Protein AF-A0A210PHG7-F1 (afdb_monomer_lite)

Foldseek 3Di:
DDDDDDDDDDDDDADFACPVVQAPDPWDWDGDRNYIATDEDPQFDDRRRPHGDPCPVVQAPPPWDWDDDDNDIATHEDPQFDDRRSPHGFACPVVQAPDPWDWDTDPNYIATHEDPQFDDRNRPAGFPCVVVQAPDPWDWDDDPNDIATHEDPQFDDRRRPHGFQCPVVQAPDPWDWDDDVVHIATHEDPQFDDRRSPAGDPCVVVQAPDPWDWDDDDNDIATHEDPQFDDRRRPGGDQCPVVLAPPPWDWDDDVVHIATREDPQFDDRNRPAGFPCVVVQADDPWDWDGDPNRIATREDLQADDRRRPHGFFQADEEEEEEAEQADPDPVQSVLLLVLVLLLLLQDDQLVNRYFYWYWYDFPDIDGLGARPRDSDSVVVNVSSVPDHGDHHAGDVLNVLVVLVVSCVPPNDPPTQAEYEYEDAADHPCLVSLLVSLVVCVVVRYFYAYEHTYDHHPQVSSCSNGNHLLSYYYSPNFLNNLVSRVVSGDPVRLSLWPWFEFEEEEEEEQAPVCVVPRVVLLVLVLVLLVVLCVNPVRYFYWYWYDHPDIDTLDASPDDRPSVVVNVSSPPPRHYDHGHDDLLVSLVCCVPPRCVSPDPRHQYEYEYEDADAHPCLVSLLVSCVVCVVVNYAYAYEHEEDPPRVVSVCSNHPGSSSYQYDYPDRDPNSVVSSVSVSSNSIGTRRPPCVSPVPD

Structure (mmCIF, N/CA/C/O backbone):
data_AF-A0A210PHG7-F1
#
_entry.id   AF-A0A210PHG7-F1
#
loop_
_atom_site.group_PDB
_atom_site.id
_atom_site.type_symbol
_atom_site.label_atom_id
_atom_site.label_alt_id
_atom_site.label_comp_id
_atom_site.label_asym_id
_atom_site.label_entity_id
_atom_site.label_seq_id
_atom_site.pdbx_PDB_ins_code
_atom_site.Cartn_x
_atom_site.Cartn_y
_atom_site.Cartn_z
_atom_site.occupancy
_atom_site.B_iso_or_equiv
_atom_site.auth_seq_id
_atom_site.auth_comp_id
_atom_site.auth_asym_id
_atom_site.auth_atom_id
_atom_site.pdbx_PDB_model_num
ATOM 1 N N . MET A 1 1 ? -107.649 -64.721 145.362 1.00 36.81 1 MET A N 1
ATOM 2 C CA . MET A 1 1 ? -108.504 -65.895 145.629 1.00 36.81 1 MET A CA 1
ATOM 3 C C . MET A 1 1 ? -107.575 -67.025 146.043 1.00 36.81 1 MET A C 1
ATOM 5 O O . MET A 1 1 ? -106.746 -67.415 145.242 1.00 36.81 1 MET A O 1
ATOM 9 N N . SER A 1 2 ? -107.388 -67.228 147.345 1.00 32.62 2 SER A N 1
ATOM 10 C CA . SER A 1 2 ? -108.113 -68.220 148.165 1.00 32.62 2 SER A CA 1
ATOM 11 C C . SER A 1 2 ? -107.260 -69.494 148.318 1.00 32.62 2 SER A C 1
ATOM 13 O O . SER A 1 2 ? -107.229 -70.305 147.406 1.00 32.62 2 SER A O 1
ATOM 15 N N . THR A 1 3 ? -106.483 -69.553 149.414 1.00 37.09 3 THR A N 1
ATOM 16 C CA . THR A 1 3 ? -106.358 -70.646 150.425 1.00 37.09 3 THR A CA 1
ATOM 17 C C . THR A 1 3 ? -106.772 -72.103 150.076 1.00 37.09 3 THR A C 1
ATOM 19 O O . THR A 1 3 ? -107.679 -72.264 149.267 1.00 37.09 3 THR A O 1
ATOM 22 N N . PRO A 1 4 ? -106.353 -73.168 150.828 1.00 59.41 4 PRO A N 1
ATOM 23 C CA . PRO A 1 4 ? -105.277 -73.294 151.852 1.00 59.41 4 PRO A CA 1
ATOM 24 C C . PRO A 1 4 ? -104.565 -74.690 152.046 1.00 59.41 4 PRO A C 1
ATOM 26 O O . PRO A 1 4 ? -105.073 -75.728 151.643 1.00 59.41 4 PRO A O 1
ATOM 29 N N . CYS A 1 5 ? -103.490 -74.657 152.874 1.00 31.14 5 CYS A N 1
ATOM 30 C CA . CYS A 1 5 ? -103.079 -75.582 153.984 1.00 31.14 5 CYS A CA 1
ATOM 31 C C . CYS A 1 5 ? -102.469 -76.991 153.719 1.00 31.14 5 CYS A C 1
ATOM 33 O O . CYS A 1 5 ? -102.689 -77.528 152.642 1.00 31.14 5 CYS A O 1
ATOM 35 N N . PRO A 1 6 ? -101.828 -77.688 154.713 1.00 48.28 6 PRO A N 1
ATOM 36 C CA . PRO A 1 6 ? -101.248 -77.307 156.035 1.00 48.28 6 PRO A CA 1
ATOM 37 C C . PRO A 1 6 ? -99.916 -78.037 156.470 1.00 48.28 6 PRO A C 1
ATOM 39 O O . PRO A 1 6 ? -99.506 -79.032 155.896 1.00 48.28 6 PRO A O 1
ATOM 42 N N . ALA A 1 7 ? -99.297 -77.538 157.557 1.00 43.75 7 ALA A N 1
ATOM 43 C CA . ALA A 1 7 ? -98.624 -78.206 158.706 1.00 43.75 7 ALA A CA 1
ATOM 44 C C . ALA A 1 7 ? -97.604 -79.398 158.614 1.00 43.75 7 ALA A C 1
ATOM 46 O O . ALA A 1 7 ? -97.952 -80.519 158.276 1.00 43.75 7 ALA A O 1
ATOM 47 N N . HIS A 1 8 ? -96.435 -79.152 159.249 1.00 47.22 8 HIS A N 1
ATOM 48 C CA . HIS A 1 8 ? -95.617 -80.006 160.155 1.00 47.22 8 HIS A CA 1
ATOM 49 C C . HIS A 1 8 ? -94.607 -81.098 159.663 1.00 47.22 8 HIS A C 1
ATOM 51 O O . HIS A 1 8 ? -94.950 -82.057 158.990 1.00 47.22 8 HIS A O 1
ATOM 57 N N . TYR A 1 9 ? -93.385 -80.988 160.240 1.00 35.16 9 TYR A N 1
ATOM 58 C CA . TYR A 1 9 ? -92.199 -81.886 160.357 1.00 35.16 9 TYR A CA 1
ATOM 59 C C . TYR A 1 9 ? -91.057 -81.852 159.303 1.00 35.16 9 TYR A C 1
ATOM 61 O O . TYR A 1 9 ? -91.232 -81.506 158.146 1.00 35.16 9 TYR A O 1
ATOM 69 N N . ARG A 1 10 ? -89.831 -82.087 159.813 1.00 53.38 10 ARG A N 1
ATOM 70 C CA . ARG A 1 10 ? -88.490 -81.685 159.322 1.00 53.38 10 ARG A CA 1
ATOM 71 C C . ARG A 1 10 ? -87.862 -82.600 158.239 1.00 53.38 10 ARG A C 1
ATOM 73 O O . ARG A 1 10 ? -88.177 -83.779 158.168 1.00 53.38 10 ARG A O 1
ATOM 80 N N . THR A 1 11 ? -86.828 -82.037 157.584 1.00 46.75 11 THR A N 1
ATOM 81 C CA . THR A 1 11 ? -85.692 -82.589 156.783 1.00 46.75 11 THR A CA 1
ATOM 82 C C . THR A 1 11 ? -85.837 -82.839 155.266 1.00 46.75 11 THR A C 1
ATOM 84 O O . THR A 1 11 ? -86.553 -83.737 154.852 1.00 46.75 11 THR A O 1
ATOM 87 N N . GLY A 1 12 ? -85.008 -82.116 154.479 1.00 51.28 12 GLY A N 1
ATOM 88 C CA . GLY A 1 12 ? -84.246 -82.645 153.328 1.00 51.28 12 GLY A CA 1
ATOM 89 C C . GLY A 1 12 ? -84.649 -82.226 151.901 1.00 51.28 12 GLY A C 1
ATOM 90 O O . GLY A 1 12 ? -85.557 -82.830 151.351 1.00 51.28 12 GLY A O 1
ATOM 91 N N . CYS A 1 13 ? -83.913 -81.280 151.287 1.00 43.78 13 CYS A N 1
ATOM 92 C CA . CYS A 1 13 ? -83.503 -81.271 149.863 1.00 43.78 13 CYS A CA 1
ATOM 93 C C . CYS A 1 13 ? -82.552 -80.084 149.588 1.00 43.78 13 CYS A C 1
ATOM 95 O O . CYS A 1 13 ? -82.964 -78.930 149.679 1.00 43.78 13 CYS A O 1
ATOM 97 N N . ASP A 1 14 ? -81.295 -80.383 149.252 1.00 50.53 14 ASP A N 1
ATOM 98 C CA . ASP A 1 14 ? -80.245 -79.441 148.835 1.00 50.53 14 ASP A CA 1
ATOM 99 C C . ASP A 1 14 ? -79.911 -79.751 147.360 1.00 50.53 14 ASP A C 1
ATOM 101 O O . ASP A 1 14 ? -79.663 -80.911 147.018 1.00 50.53 14 ASP A O 1
ATOM 105 N N . ALA A 1 15 ? -79.986 -78.767 146.457 1.00 56.44 15 ALA A N 1
ATOM 106 C CA . ALA A 1 15 ? -79.851 -78.971 145.008 1.00 56.44 15 ALA A CA 1
ATOM 107 C C . ALA A 1 15 ? -78.430 -78.623 144.519 1.00 56.44 15 ALA A C 1
ATOM 109 O O . ALA A 1 15 ? -78.013 -77.469 144.580 1.00 56.44 15 ALA A O 1
ATOM 110 N N . ASN A 1 16 ? -77.680 -79.602 143.995 1.00 66.00 16 ASN A N 1
ATOM 111 C CA . ASN A 1 16 ? -76.309 -79.405 143.496 1.00 66.00 16 ASN A CA 1
ATOM 112 C C . ASN A 1 16 ? -76.278 -78.900 142.033 1.00 66.00 16 ASN A C 1
ATOM 114 O O . ASN A 1 16 ? -76.559 -79.655 141.102 1.00 66.00 16 ASN A O 1
ATOM 118 N N . ALA A 1 17 ? -75.870 -77.644 141.820 1.00 64.44 17 ALA A N 1
ATOM 119 C CA . ALA A 1 17 ? -75.879 -76.965 140.517 1.00 64.44 17 ALA A CA 1
ATOM 120 C C . ALA A 1 17 ? -74.782 -77.391 139.505 1.00 64.44 17 ALA A C 1
ATOM 122 O O . ALA A 1 17 ? -74.883 -77.035 138.332 1.00 64.44 17 ALA A O 1
ATOM 123 N N . CYS A 1 18 ? -73.764 -78.180 139.887 1.00 72.50 18 CYS A N 1
ATOM 124 C CA . CYS A 1 18 ? -72.743 -78.689 138.943 1.00 72.50 18 CYS A CA 1
ATOM 125 C C . CYS A 1 18 ? -73.163 -79.972 138.188 1.00 72.50 18 CYS A C 1
ATOM 127 O O . CYS A 1 18 ? -72.431 -80.428 137.309 1.00 72.50 18 CYS A O 1
ATOM 129 N N . LEU A 1 19 ? -74.341 -80.543 138.476 1.00 72.62 19 LEU A N 1
ATOM 130 C CA . LEU A 1 19 ? -74.861 -81.745 137.797 1.00 72.62 19 LEU A CA 1
ATOM 131 C C . LEU A 1 19 ? -75.101 -81.546 136.285 1.00 72.62 19 LEU A C 1
ATOM 133 O O . LEU A 1 19 ? -75.095 -82.519 135.538 1.00 72.62 19 LEU A O 1
ATOM 137 N N . GLY A 1 20 ? -75.262 -80.300 135.819 1.00 70.94 20 GLY A N 1
ATOM 138 C CA . GLY A 1 20 ? -75.464 -79.964 134.402 1.00 70.94 20 GLY A CA 1
ATOM 139 C C . GLY A 1 20 ? -74.192 -79.824 133.548 1.00 70.94 20 GLY A C 1
ATOM 140 O O . GLY A 1 20 ? -74.302 -79.370 132.414 1.00 70.94 20 GLY A O 1
ATOM 141 N N . ILE A 1 21 ? -73.000 -80.148 134.077 1.00 73.75 21 ILE A N 1
ATOM 142 C CA . ILE A 1 21 ? -71.676 -79.981 133.424 1.00 73.75 21 ILE A CA 1
ATOM 143 C C . ILE A 1 21 ? -71.556 -78.644 132.645 1.00 73.75 21 ILE A C 1
ATOM 145 O O . ILE A 1 21 ? -71.392 -78.625 131.417 1.00 73.75 21 ILE A O 1
ATOM 149 N N . PRO A 1 22 ? -71.673 -77.496 133.331 1.00 75.75 22 PRO A N 1
ATOM 150 C CA . PRO A 1 22 ? -71.722 -76.200 132.659 1.00 75.75 22 PRO A CA 1
ATOM 151 C C . PRO A 1 22 ? -70.353 -75.690 132.172 1.00 75.75 22 PRO A C 1
ATOM 153 O O . PRO A 1 22 ? -70.298 -74.888 131.241 1.00 75.75 22 PRO A O 1
ATOM 156 N N . CYS A 1 23 ? -69.248 -76.169 132.751 1.00 82.88 23 CYS A N 1
ATOM 157 C CA . CYS A 1 23 ? -67.893 -75.774 132.364 1.00 82.88 23 CYS A CA 1
ATOM 158 C C . CYS A 1 23 ? -67.421 -76.575 131.145 1.00 82.88 23 CYS A C 1
ATOM 160 O O . CYS A 1 23 ? -67.362 -77.805 131.184 1.00 82.88 23 CYS A O 1
ATOM 162 N N . LYS A 1 24 ? -67.104 -75.883 130.049 1.00 80.88 24 LYS A N 1
ATOM 163 C CA . LYS A 1 24 ? -66.610 -76.472 128.797 1.00 80.88 24 LYS A CA 1
ATOM 164 C C . LYS A 1 24 ? -65.079 -76.538 128.785 1.00 80.88 24 LYS A C 1
ATOM 166 O O . LYS A 1 24 ? -64.416 -76.044 129.692 1.00 80.88 24 LYS A O 1
ATOM 171 N N . ASN A 1 25 ? -64.523 -77.193 127.764 1.00 79.19 25 ASN A N 1
ATOM 172 C CA . ASN A 1 25 ? -63.085 -77.208 127.451 1.00 79.19 25 ASN A CA 1
ATOM 173 C C . ASN A 1 25 ? -62.169 -77.596 128.629 1.00 79.19 25 ASN A C 1
ATOM 175 O O . ASN A 1 25 ? -61.119 -76.999 128.856 1.00 79.19 25 ASN A O 1
ATOM 179 N N . GLY A 1 26 ? -62.587 -78.611 129.394 1.00 76.38 26 GLY A N 1
ATOM 180 C CA . GLY A 1 26 ? -61.812 -79.143 130.519 1.00 76.38 26 GLY A CA 1
ATOM 181 C C . GLY A 1 26 ? -61.786 -78.247 131.761 1.00 76.38 26 GLY A C 1
ATOM 182 O O . GLY A 1 26 ? -60.974 -78.491 132.648 1.00 76.38 26 GLY A O 1
ATOM 183 N N . GLY A 1 27 ? -62.645 -77.222 131.835 1.00 81.38 27 GLY A N 1
ATOM 184 C CA . GLY A 1 27 ? -62.773 -76.370 133.015 1.00 81.38 27 GLY A CA 1
ATOM 185 C C . GLY A 1 27 ? -63.400 -77.096 134.210 1.00 81.38 27 GLY A C 1
ATOM 186 O O . GLY A 1 27 ? -64.334 -77.887 134.062 1.00 81.38 27 GLY A O 1
ATOM 187 N N . THR A 1 28 ? -62.909 -76.808 135.413 1.00 79.88 28 THR A N 1
ATOM 188 C CA . THR A 1 28 ? -63.357 -77.473 136.647 1.00 79.88 28 THR A CA 1
ATOM 189 C C . THR A 1 28 ? -64.554 -76.733 137.250 1.00 79.88 28 THR A C 1
ATOM 191 O O . THR A 1 28 ? -64.459 -75.536 137.524 1.00 79.88 28 THR A O 1
ATOM 194 N N . CYS A 1 29 ? -65.672 -77.438 137.476 1.00 82.44 29 CYS A N 1
ATOM 195 C CA . CYS A 1 29 ? -66.895 -76.875 138.071 1.00 82.44 29 CYS A CA 1
ATOM 196 C C . CYS A 1 29 ? -66.858 -76.931 139.597 1.00 82.44 29 CYS A C 1
ATOM 198 O O . CYS A 1 29 ? -66.562 -77.982 140.170 1.00 82.44 29 CYS A O 1
ATOM 200 N N . LYS A 1 30 ? -67.232 -75.833 140.258 1.00 82.31 30 LYS A N 1
ATOM 201 C CA . LYS A 1 30 ? -67.449 -75.791 141.707 1.00 82.31 30 LYS A CA 1
ATOM 202 C C . LYS A 1 30 ? -68.811 -75.178 142.030 1.00 82.31 30 LYS A C 1
ATOM 204 O O . LYS A 1 30 ? -69.136 -74.094 141.552 1.00 82.31 30 LYS A O 1
ATOM 209 N N . THR A 1 31 ? -69.601 -75.865 142.852 1.00 75.44 31 THR A N 1
ATOM 210 C CA . THR A 1 31 ? -70.925 -75.393 143.282 1.00 75.44 31 THR A CA 1
ATOM 211 C C . THR A 1 31 ? -70.774 -74.296 144.340 1.00 75.44 31 THR A C 1
ATOM 213 O O . THR A 1 31 ? -69.996 -74.449 145.284 1.00 75.44 31 THR A O 1
ATOM 216 N N . VAL A 1 32 ? -71.506 -73.189 144.195 1.00 76.06 32 VAL A N 1
ATOM 217 C CA . VAL A 1 32 ? -71.519 -72.058 145.136 1.00 76.06 32 VAL A CA 1
ATOM 218 C C . VAL A 1 32 ? -72.975 -71.654 145.385 1.00 76.06 32 VAL A C 1
ATOM 220 O O . VAL A 1 32 ? -73.618 -71.062 144.525 1.00 76.06 32 VAL A O 1
ATOM 223 N N . GLY A 1 33 ? -73.524 -71.990 146.557 1.00 68.69 33 GLY A N 1
ATOM 224 C CA . GLY A 1 33 ? -74.949 -71.777 146.845 1.00 68.69 33 GLY A CA 1
ATOM 225 C C . GLY A 1 33 ? -75.841 -72.571 145.881 1.00 68.69 33 GLY A C 1
ATOM 226 O O . GLY A 1 33 ? -75.642 -73.770 145.713 1.00 68.69 33 GLY A O 1
ATOM 227 N N . THR A 1 34 ? -76.791 -71.908 145.215 1.00 65.00 34 THR A N 1
ATOM 228 C CA . THR A 1 34 ? -77.632 -72.512 144.160 1.00 65.00 34 THR A CA 1
ATOM 229 C C . THR A 1 34 ? -77.048 -72.356 142.743 1.00 65.00 34 THR A C 1
ATOM 231 O O . THR A 1 34 ? -77.746 -72.644 141.772 1.00 65.00 34 THR A O 1
ATOM 234 N N . THR A 1 35 ? -75.805 -71.873 142.589 1.00 70.00 35 THR A N 1
ATOM 235 C CA . THR A 1 35 ? -75.144 -71.608 141.291 1.00 70.00 35 THR A CA 1
ATOM 236 C C . THR A 1 35 ? -73.786 -72.324 141.172 1.00 70.00 35 THR A C 1
ATOM 238 O O . THR A 1 35 ? -73.402 -73.109 142.043 1.00 70.00 35 THR A O 1
ATOM 241 N N . TYR A 1 36 ? -73.063 -72.117 140.064 1.00 79.62 36 TYR A N 1
ATOM 242 C CA . TYR A 1 36 ? -71.756 -72.727 139.791 1.00 79.62 36 TYR A CA 1
ATOM 243 C C . TYR A 1 36 ? -70.719 -71.681 139.361 1.00 79.62 36 TYR A C 1
ATOM 245 O O . TYR A 1 36 ? -71.072 -70.633 138.825 1.00 79.62 36 TYR A O 1
ATOM 253 N N . THR A 1 37 ? -69.435 -71.985 139.550 1.00 80.31 37 THR A N 1
ATOM 254 C CA . THR A 1 37 ? -68.309 -71.255 138.946 1.00 80.31 37 THR A CA 1
ATOM 255 C C . THR A 1 37 ? -67.371 -72.214 138.214 1.00 80.31 37 THR A C 1
ATOM 257 O O . THR A 1 37 ? -67.163 -73.348 138.655 1.00 80.31 37 THR A O 1
ATOM 260 N N . CYS A 1 38 ? -66.817 -71.761 137.083 1.00 83.44 38 CYS A N 1
ATOM 261 C CA . CYS A 1 38 ? -65.885 -72.528 136.257 1.00 83.44 38 CYS A CA 1
ATOM 262 C C . CYS A 1 38 ? -64.471 -71.957 136.341 1.00 83.44 38 CYS A C 1
ATOM 264 O O . CYS A 1 38 ? -64.261 -70.768 136.111 1.00 83.44 38 CYS A O 1
ATOM 266 N N . ALA A 1 39 ? -63.495 -72.817 136.628 1.00 82.88 39 ALA A N 1
ATOM 267 C CA . ALA A 1 39 ? -62.080 -72.482 136.505 1.00 82.88 39 ALA A CA 1
ATOM 268 C C . ALA A 1 39 ? -61.538 -73.002 135.165 1.00 82.88 39 ALA A C 1
ATOM 270 O O . ALA A 1 39 ? -61.516 -74.214 134.943 1.00 82.88 39 ALA A O 1
ATOM 271 N N . CYS A 1 40 ? -61.124 -72.093 134.279 1.00 82.94 40 CYS A N 1
ATOM 272 C CA . CYS A 1 40 ? -60.670 -72.413 132.922 1.00 82.94 40 CYS A CA 1
ATOM 273 C C . CYS A 1 40 ? -59.178 -72.760 132.858 1.00 82.94 40 CYS A C 1
ATOM 275 O O . CYS A 1 40 ? -58.385 -72.298 133.679 1.00 82.94 40 CYS A O 1
ATOM 277 N N . THR A 1 41 ? -58.791 -73.562 131.864 1.00 79.19 41 THR A N 1
ATOM 278 C CA . THR A 1 41 ? -57.382 -73.821 131.525 1.00 79.19 41 THR A CA 1
ATOM 279 C C . THR A 1 41 ? -56.787 -72.626 130.766 1.00 79.19 41 THR A C 1
ATOM 281 O O . THR A 1 41 ? -57.524 -71.851 130.169 1.00 79.19 41 THR A O 1
ATOM 284 N N . THR A 1 42 ? -55.459 -72.454 130.770 1.00 75.75 42 THR A N 1
ATOM 285 C CA . THR A 1 42 ? -54.769 -71.231 130.286 1.00 75.75 42 THR A CA 1
ATOM 286 C C . THR A 1 42 ? -54.998 -70.870 128.816 1.00 75.75 42 THR A C 1
ATOM 288 O O . THR A 1 42 ? -54.696 -69.750 128.423 1.00 75.75 42 THR A O 1
ATOM 291 N N . ALA A 1 43 ? -55.520 -71.793 128.008 1.00 75.44 43 ALA A N 1
ATOM 292 C CA . ALA A 1 43 ? -55.852 -71.554 126.605 1.00 75.44 43 ALA A CA 1
ATOM 293 C C . ALA A 1 43 ? -57.288 -71.038 126.395 1.00 75.44 43 ALA A C 1
ATOM 295 O O . ALA A 1 43 ? -57.650 -70.710 125.265 1.00 75.44 43 ALA A O 1
ATOM 296 N N . TYR A 1 44 ? -58.110 -70.981 127.450 1.00 82.19 44 TYR A N 1
ATOM 297 C CA . TYR A 1 44 ? -59.525 -70.634 127.356 1.00 82.19 44 TYR A CA 1
ATOM 298 C C . TYR A 1 44 ? -59.966 -69.663 128.457 1.00 82.19 44 TYR A C 1
ATOM 300 O O . TYR A 1 44 ? -59.458 -69.684 129.576 1.00 82.19 44 TYR A O 1
ATOM 308 N N . TYR A 1 45 ? -60.966 -68.832 128.170 1.00 78.81 45 TYR A N 1
ATOM 309 C CA . TYR A 1 45 ? -61.498 -67.845 129.110 1.00 78.81 45 TYR A CA 1
ATOM 310 C C . TYR A 1 45 ? -63.032 -67.718 129.032 1.00 78.81 45 TYR A C 1
ATOM 312 O O . TYR A 1 45 ? -63.696 -68.288 128.162 1.00 78.81 45 TYR A O 1
ATOM 320 N N . GLY A 1 46 ? -63.602 -66.945 129.961 1.00 77.62 46 GLY A N 1
ATOM 321 C CA . GLY A 1 46 ? -65.042 -66.680 130.071 1.00 77.62 46 GLY A CA 1
ATOM 322 C C . GLY A 1 46 ? -65.740 -67.563 131.108 1.00 77.62 46 GLY A C 1
ATOM 323 O O . GLY A 1 46 ? -65.189 -68.564 131.551 1.00 77.62 46 GLY A O 1
ATOM 324 N N . GLU A 1 47 ? -66.964 -67.197 131.499 1.00 76.94 47 GLU A N 1
ATOM 325 C CA . GLU A 1 47 ? -67.666 -67.794 132.654 1.00 76.94 47 GLU A CA 1
ATOM 326 C C . GLU A 1 47 ? -67.927 -69.305 132.540 1.00 76.94 47 GLU A C 1
ATOM 328 O O . GLU A 1 47 ? -68.041 -69.986 133.554 1.00 76.94 47 GLU A O 1
ATOM 333 N N . THR A 1 48 ? -67.982 -69.843 131.319 1.00 81.31 48 THR A N 1
ATOM 334 C CA . THR A 1 48 ? -68.137 -71.282 131.037 1.00 81.31 48 THR A CA 1
ATOM 335 C C . THR A 1 48 ? -66.920 -71.893 130.341 1.00 81.31 48 THR A C 1
ATOM 337 O O . THR A 1 48 ? -66.975 -73.049 129.921 1.00 81.31 48 THR A O 1
ATOM 340 N N . CYS A 1 49 ? -65.817 -71.144 130.219 1.00 83.94 49 CYS A N 1
ATOM 341 C CA . CYS A 1 49 ? -64.584 -71.549 129.530 1.00 83.94 49 CYS A CA 1
ATOM 342 C C . CYS A 1 49 ? -64.751 -71.854 128.032 1.00 83.94 49 CYS A C 1
ATOM 344 O O . CYS A 1 49 ? -64.050 -72.701 127.480 1.00 83.94 49 CYS A O 1
ATOM 346 N N . ALA A 1 50 ? -65.698 -71.189 127.367 1.00 80.62 50 ALA A N 1
ATOM 347 C CA . ALA A 1 50 ? -66.041 -71.463 125.974 1.00 80.62 50 ALA A CA 1
ATOM 348 C C . ALA A 1 50 ? -65.118 -70.788 124.935 1.00 80.62 50 ALA A C 1
ATOM 350 O O . ALA A 1 50 ? -65.087 -71.251 123.797 1.00 80.62 50 ALA A O 1
ATOM 351 N N . TYR A 1 51 ? -64.377 -69.731 125.292 1.00 77.38 51 TYR A N 1
ATOM 352 C CA . TYR A 1 51 ? -63.623 -68.895 124.339 1.00 77.38 51 TYR A CA 1
ATOM 353 C C . TYR A 1 51 ? -62.115 -69.170 124.388 1.00 77.38 51 TYR A C 1
ATOM 355 O O . TYR A 1 51 ? -61.599 -69.401 125.475 1.00 77.38 51 TYR A O 1
ATOM 363 N N . VAL A 1 52 ? -61.421 -69.138 123.242 1.00 78.38 52 VAL A N 1
ATOM 364 C CA . VAL A 1 52 ? -59.961 -69.360 123.099 1.00 78.38 52 VAL A CA 1
ATOM 365 C C . VAL A 1 52 ? -59.198 -68.049 123.320 1.00 78.38 52 VAL A C 1
ATOM 367 O O . VAL A 1 52 ? -59.664 -67.020 122.857 1.00 78.38 52 VAL A O 1
ATOM 370 N N . ASP A 1 53 ? -58.038 -68.064 123.984 1.00 74.88 53 ASP A N 1
ATOM 371 C CA . ASP A 1 53 ? -57.164 -66.880 124.110 1.00 74.88 53 ASP A CA 1
ATOM 372 C C . ASP A 1 53 ? -56.181 -66.758 122.923 1.00 74.88 53 ASP A C 1
ATOM 374 O O . ASP A 1 53 ? -55.257 -67.564 122.782 1.00 74.88 53 ASP A O 1
ATOM 378 N N . GLU A 1 54 ? -56.361 -65.739 122.072 1.00 77.50 54 GLU A N 1
ATOM 379 C CA . GLU A 1 54 ? -55.564 -65.512 120.856 1.00 77.50 54 GLU A CA 1
ATOM 380 C C . GLU A 1 54 ? -54.099 -65.110 121.122 1.00 77.50 54 GLU A C 1
ATOM 382 O O . GLU A 1 54 ? -53.250 -65.296 120.249 1.00 77.50 54 GLU A O 1
ATOM 387 N N . CYS A 1 55 ? -53.750 -64.610 122.316 1.00 78.56 55 CYS A N 1
ATOM 388 C CA . CYS A 1 55 ? -52.350 -64.314 122.652 1.00 78.56 55 CYS A CA 1
ATOM 389 C C . CYS A 1 55 ? -51.550 -65.571 123.041 1.00 78.56 55 CYS A C 1
ATOM 391 O O . CYS A 1 55 ? -50.327 -65.491 123.156 1.00 78.56 55 CYS A O 1
ATOM 393 N N . HIS A 1 56 ? -52.184 -66.742 123.196 1.00 78.31 56 HIS A N 1
ATOM 394 C CA . HIS A 1 56 ? -51.483 -67.981 123.556 1.00 78.31 56 HIS A CA 1
ATOM 395 C C . HIS A 1 56 ? -50.407 -68.386 122.529 1.00 78.31 56 HIS A C 1
ATOM 397 O O . HIS A 1 56 ? -49.392 -68.980 122.889 1.00 78.31 56 HIS A O 1
ATOM 403 N N . SER A 1 57 ? -50.602 -68.042 121.251 1.00 76.62 57 SER A N 1
ATOM 404 C CA . SER A 1 57 ? -49.681 -68.376 120.154 1.00 76.62 57 SER A CA 1
ATOM 405 C C . SER A 1 57 ? -48.505 -67.401 119.988 1.00 76.62 57 SER A C 1
ATOM 407 O O . SER A 1 57 ? -47.678 -67.630 119.113 1.00 76.62 57 SER A O 1
ATOM 409 N N . ASN A 1 58 ? -48.428 -66.325 120.786 1.00 74.88 58 ASN A N 1
ATOM 410 C CA . ASN A 1 58 ? -47.444 -65.233 120.670 1.00 74.88 58 ASN A CA 1
ATOM 411 C C . ASN A 1 58 ? -47.272 -64.662 119.238 1.00 74.88 58 ASN A C 1
ATOM 413 O O . ASN A 1 58 ? -46.207 -64.798 118.641 1.00 74.88 58 ASN A O 1
ATOM 417 N N . PRO A 1 59 ? -48.290 -63.983 118.681 1.00 81.38 59 PRO A N 1
ATOM 418 C CA . PRO A 1 59 ? -48.279 -63.482 117.299 1.00 81.38 59 PRO A CA 1
ATOM 419 C C . PRO A 1 59 ? -47.432 -62.213 117.034 1.00 81.38 59 PRO A C 1
ATOM 421 O O . PRO A 1 59 ? -47.338 -61.783 115.886 1.00 81.38 59 PRO A O 1
ATOM 424 N N . CYS A 1 60 ? -46.839 -61.584 118.055 1.00 85.06 60 CYS A N 1
ATOM 425 C CA . CYS A 1 60 ? -46.048 -60.355 117.904 1.00 85.06 60 CYS A CA 1
ATOM 426 C C . CYS A 1 60 ? -44.570 -60.656 117.619 1.00 85.06 60 CYS A C 1
ATOM 428 O O . CYS A 1 60 ? -43.922 -61.366 118.388 1.00 85.06 60 CYS A O 1
ATOM 430 N N . GLU A 1 61 ? -44.015 -60.078 116.552 1.00 81.06 61 GLU A N 1
ATOM 431 C CA . GLU A 1 61 ? -42.615 -60.262 116.156 1.00 81.06 61 GLU A CA 1
ATOM 432 C C . GLU A 1 61 ? -41.684 -59.226 116.819 1.00 81.06 61 GLU A C 1
ATOM 434 O O . GLU A 1 61 ? -42.126 -58.271 117.462 1.00 81.06 61 GLU A O 1
ATOM 439 N N . ASN A 1 62 ? -40.367 -59.422 116.688 1.00 78.81 62 ASN A N 1
ATOM 440 C CA . ASN A 1 62 ? -39.320 -58.474 117.112 1.00 78.81 62 ASN A CA 1
ATOM 441 C C . ASN A 1 62 ? -39.422 -58.004 118.577 1.00 78.81 62 ASN A C 1
ATOM 443 O O . ASN A 1 62 ? -39.178 -56.841 118.913 1.00 78.81 62 ASN A O 1
ATOM 447 N N . GLY A 1 63 ? -39.778 -58.937 119.465 1.00 78.00 63 GLY A N 1
ATOM 448 C CA . GLY A 1 63 ? -39.890 -58.685 120.902 1.00 78.00 63 GLY A CA 1
ATOM 449 C C . GLY A 1 63 ? -41.099 -57.833 121.293 1.00 78.00 63 GLY A C 1
ATOM 450 O O . GLY A 1 63 ? -41.090 -57.249 122.375 1.00 78.00 63 GLY A O 1
ATOM 451 N N . GLY A 1 64 ? -42.112 -57.728 120.425 1.00 82.75 64 GLY A N 1
ATOM 452 C CA . GLY A 1 64 ? -43.366 -57.044 120.731 1.00 82.75 64 GLY A CA 1
ATOM 453 C C . GLY A 1 64 ? -44.190 -57.767 121.802 1.00 82.75 64 GLY A C 1
ATOM 454 O O . GLY A 1 64 ? -44.213 -58.995 121.875 1.00 82.75 64 GLY A O 1
ATOM 455 N N . THR A 1 65 ? -44.899 -57.000 122.629 1.00 85.56 65 THR A N 1
ATOM 456 C CA . THR A 1 65 ? -45.732 -57.547 123.714 1.00 85.56 65 THR A CA 1
ATOM 457 C C . THR A 1 65 ? -47.173 -57.739 123.240 1.00 85.56 65 THR A C 1
ATOM 459 O O . THR A 1 65 ? -47.810 -56.768 122.826 1.00 85.56 65 THR A O 1
ATOM 462 N N . CYS A 1 66 ? -47.706 -58.966 123.330 1.00 85.12 66 CYS A N 1
ATOM 463 C CA . CYS A 1 66 ? -49.100 -59.273 122.981 1.00 85.12 66 CYS A CA 1
ATOM 464 C C . CYS A 1 66 ? -50.048 -58.902 124.121 1.00 85.12 66 CYS A C 1
ATOM 466 O O . CYS A 1 66 ? -49.854 -59.315 125.264 1.00 85.12 66 CYS A O 1
ATOM 468 N N . THR A 1 67 ? -51.102 -58.158 123.801 1.00 83.88 67 THR A N 1
ATOM 469 C CA . THR A 1 67 ? -52.207 -57.885 124.725 1.00 83.88 67 THR A CA 1
ATOM 470 C C . THR A 1 67 ? -53.530 -58.237 124.061 1.00 83.88 67 THR A C 1
ATOM 472 O O . THR A 1 67 ? -53.786 -57.852 122.920 1.00 83.88 67 THR A O 1
ATOM 475 N N . ARG A 1 68 ? -54.376 -58.993 124.766 1.00 77.56 68 ARG A N 1
ATOM 476 C CA . ARG A 1 68 ? -55.697 -59.381 124.268 1.00 77.56 68 ARG A CA 1
ATOM 477 C C . ARG A 1 68 ? -56.659 -58.200 124.359 1.00 77.56 68 ARG A C 1
ATOM 479 O O . ARG A 1 68 ? -56.773 -57.568 125.409 1.00 77.56 68 ARG A O 1
ATOM 486 N N . VAL A 1 69 ? -57.377 -57.929 123.274 1.00 77.50 69 VAL A N 1
ATOM 487 C CA . VAL A 1 69 ? -58.355 -56.842 123.165 1.00 77.50 69 VAL A CA 1
ATOM 488 C C . VAL A 1 69 ? -59.620 -57.388 122.500 1.00 77.50 69 VAL A C 1
ATOM 490 O O . VAL A 1 69 ? -59.684 -57.558 121.286 1.00 77.50 69 VAL A O 1
ATOM 493 N N . GLY A 1 70 ? -60.649 -57.671 123.303 1.00 73.38 70 GLY A N 1
ATOM 494 C CA . GLY A 1 70 ? -61.892 -58.277 122.811 1.00 73.38 70 GLY A CA 1
ATOM 495 C C . GLY A 1 70 ? -61.681 -59.724 122.350 1.00 73.38 70 GLY A C 1
ATOM 496 O O . GLY A 1 70 ? -61.163 -60.529 123.117 1.00 73.38 70 GLY A O 1
ATOM 497 N N . SER A 1 71 ? -62.095 -60.033 121.118 1.00 65.88 71 SER A N 1
ATOM 498 C CA . SER A 1 71 ? -61.861 -61.306 120.410 1.00 65.88 71 SER A CA 1
ATOM 499 C C . SER A 1 71 ? -60.688 -61.219 119.412 1.00 65.88 71 SER A C 1
ATOM 501 O O . SER A 1 71 ? -60.718 -61.840 118.353 1.00 65.88 71 SER A O 1
ATOM 503 N N . ASN A 1 72 ? -59.708 -60.346 119.685 1.00 72.19 72 ASN A N 1
ATOM 504 C CA . ASN A 1 72 ? -58.503 -60.143 118.874 1.00 72.19 72 ASN A CA 1
ATOM 505 C C . ASN A 1 72 ? -57.295 -59.777 119.769 1.00 72.19 72 ASN A C 1
ATOM 507 O O . ASN A 1 72 ? -57.435 -59.620 120.985 1.00 72.19 72 ASN A O 1
ATOM 511 N N . PHE A 1 73 ? -56.109 -59.603 119.182 1.00 80.88 73 PHE A N 1
ATOM 512 C CA . PHE A 1 73 ? -54.885 -59.196 119.882 1.00 80.88 73 PHE A CA 1
ATOM 513 C C . PHE A 1 73 ? -54.300 -57.885 119.332 1.00 80.88 73 PHE A C 1
ATOM 515 O O . PHE A 1 73 ? -54.567 -57.493 118.198 1.00 80.88 73 PHE A O 1
ATOM 522 N N . ASN A 1 74 ? -53.489 -57.202 120.142 1.00 83.19 74 ASN A N 1
ATOM 523 C CA . ASN A 1 74 ? -52.704 -56.038 119.737 1.00 83.19 74 ASN A CA 1
ATOM 524 C C . ASN A 1 74 ? -51.242 -56.188 120.182 1.00 83.19 74 ASN A C 1
ATOM 526 O O . ASN A 1 74 ? -50.979 -56.597 121.319 1.00 83.19 74 ASN A O 1
ATOM 530 N N . CYS A 1 75 ? -50.310 -55.820 119.300 1.00 85.75 75 CYS A N 1
ATOM 531 C CA . CYS A 1 75 ? -48.872 -55.893 119.538 1.00 85.75 75 CYS A CA 1
ATOM 532 C C . CYS A 1 75 ? -48.292 -54.523 119.897 1.00 85.75 75 CYS A C 1
ATOM 534 O O . CYS A 1 75 ? -48.282 -53.599 119.086 1.00 85.75 75 CYS A O 1
ATOM 536 N N . GLY A 1 76 ? -47.759 -54.397 121.113 1.00 84.44 76 GLY A N 1
ATOM 537 C CA . GLY A 1 76 ? -46.960 -53.239 121.509 1.00 84.44 76 GLY A CA 1
ATOM 538 C C . GLY A 1 76 ? -45.528 -53.365 120.990 1.00 84.44 76 GLY A C 1
ATOM 539 O O . GLY A 1 76 ? -44.754 -54.144 121.547 1.00 84.44 76 GLY A O 1
ATOM 540 N N . CYS A 1 77 ? -45.177 -52.618 119.938 1.00 83.56 77 CYS A N 1
ATOM 541 C CA . CYS A 1 77 ? -43.857 -52.689 119.301 1.00 83.56 77 CYS A CA 1
ATOM 542 C C . CYS A 1 77 ? -42.754 -51.991 120.101 1.00 83.56 77 CYS A C 1
ATOM 544 O O . CYS A 1 77 ? -42.961 -50.931 120.693 1.00 83.56 77 CYS A O 1
ATOM 546 N N . THR A 1 78 ? -41.555 -52.575 120.078 1.00 79.06 78 THR A N 1
ATOM 547 C CA . THR A 1 78 ? -40.346 -51.994 120.670 1.00 79.06 78 THR A CA 1
ATOM 548 C C . THR A 1 78 ? -39.796 -50.848 119.812 1.00 79.06 78 THR A C 1
ATOM 550 O O . THR A 1 78 ? -40.058 -50.751 118.610 1.00 79.06 78 THR A O 1
ATOM 553 N N . ASN A 1 79 ? -39.028 -49.946 120.434 1.00 75.94 79 ASN A N 1
ATOM 554 C CA . ASN A 1 79 ? -38.487 -48.760 119.765 1.00 75.94 79 ASN A CA 1
ATOM 555 C C . ASN A 1 79 ? -37.680 -49.135 118.509 1.00 75.94 79 ASN A C 1
ATOM 557 O O . ASN A 1 79 ? -36.778 -49.970 118.566 1.00 75.94 79 ASN A O 1
ATOM 561 N N . GLY A 1 80 ? -37.991 -48.486 117.385 1.00 74.25 80 GLY A N 1
ATOM 562 C CA . GLY A 1 80 ? -37.350 -48.736 116.090 1.00 74.25 80 GLY A CA 1
ATOM 563 C C . GLY A 1 80 ? -38.123 -49.674 115.158 1.00 74.25 80 GLY A C 1
ATOM 564 O O . GLY A 1 80 ? -37.746 -49.771 113.991 1.00 74.25 80 GLY A O 1
ATOM 565 N N . HIS A 1 81 ? -39.220 -50.283 115.620 1.00 81.75 81 HIS A N 1
ATOM 566 C CA . HIS A 1 81 ? -40.067 -51.162 114.813 1.00 81.75 81 HIS A CA 1
ATOM 567 C C . HIS A 1 81 ? -41.509 -50.649 114.731 1.00 81.75 81 HIS A C 1
ATOM 569 O O . HIS A 1 81 ? -42.013 -49.994 115.641 1.00 81.75 81 HIS A O 1
ATOM 575 N N . GLN A 1 82 ? -42.168 -50.931 113.612 1.00 79.62 82 GLN A N 1
ATOM 576 C CA . GLN A 1 82 ? -43.538 -50.540 113.303 1.00 79.62 82 GLN A CA 1
ATOM 577 C C . GLN A 1 82 ? -44.253 -51.647 112.511 1.00 79.62 82 GLN A C 1
ATOM 579 O O . GLN A 1 82 ? -43.628 -52.582 112.010 1.00 79.62 82 GLN A O 1
ATOM 584 N N . GLY A 1 83 ? -45.573 -51.534 112.380 1.00 76.75 83 GLY A N 1
ATOM 585 C CA . GLY A 1 83 ? -46.427 -52.536 111.735 1.00 76.75 83 GLY A CA 1
ATOM 586 C C . GLY A 1 83 ? -47.318 -53.263 112.739 1.00 76.75 83 GLY A C 1
ATOM 587 O O . GLY A 1 83 ? -47.057 -53.251 113.938 1.00 76.75 83 GLY A O 1
ATOM 588 N N . THR A 1 84 ? -48.389 -53.882 112.247 1.00 79.94 84 THR A N 1
ATOM 589 C CA . THR A 1 84 ? -49.425 -54.533 113.070 1.00 79.94 84 THR A CA 1
ATOM 590 C C . THR A 1 84 ? -48.898 -55.677 113.934 1.00 79.94 84 THR A C 1
ATOM 592 O O . THR A 1 84 ? -49.386 -55.855 115.044 1.00 79.94 84 THR A O 1
ATOM 595 N N . ASN A 1 85 ? -47.871 -56.391 113.466 1.00 83.19 85 ASN A N 1
ATOM 596 C CA . ASN A 1 85 ? -47.184 -57.439 114.223 1.00 83.19 85 ASN A CA 1
ATOM 597 C C . ASN A 1 85 ? -45.740 -57.030 114.564 1.00 83.19 85 ASN A C 1
ATOM 599 O O . ASN A 1 85 ? -44.933 -57.881 114.918 1.00 83.19 85 ASN A O 1
ATOM 603 N N . CYS A 1 86 ? -45.406 -55.737 114.450 1.00 83.81 86 CYS A N 1
ATOM 604 C CA . CYS A 1 86 ? -44.061 -55.188 114.665 1.00 83.81 86 CYS A CA 1
ATOM 605 C C . CYS A 1 86 ? -42.992 -55.687 113.678 1.00 83.81 86 CYS A C 1
ATOM 607 O O . CYS A 1 86 ? -41.811 -55.765 114.013 1.00 83.81 86 CYS A O 1
ATOM 609 N N . GLN A 1 87 ? -43.396 -56.004 112.447 1.00 81.94 87 GLN A N 1
ATOM 610 C CA . GLN A 1 87 ? -42.557 -56.679 111.456 1.00 81.94 87 GLN A CA 1
ATOM 611 C C . GLN A 1 87 ? -41.626 -55.761 110.625 1.00 81.94 87 GLN A C 1
ATOM 613 O O . GLN A 1 87 ? -40.808 -56.265 109.858 1.00 81.94 87 GLN A O 1
ATOM 618 N N . HIS A 1 88 ? -41.729 -54.426 110.722 1.00 77.88 88 HIS A N 1
ATOM 619 C CA . HIS A 1 88 ? -40.957 -53.480 109.890 1.00 77.88 88 HIS A CA 1
ATOM 620 C C . HIS A 1 88 ? -40.054 -52.548 110.712 1.00 77.88 88 HIS A C 1
ATOM 622 O O . HIS A 1 88 ? -40.463 -52.079 111.768 1.00 77.88 88 HIS A O 1
ATOM 628 N N . GLN A 1 89 ? -38.865 -52.191 110.205 1.00 79.19 89 GLN A N 1
ATOM 629 C CA . GLN A 1 89 ? -38.004 -51.156 110.802 1.00 79.19 89 GLN A CA 1
ATOM 630 C C . GLN A 1 89 ? -38.490 -49.740 110.426 1.00 79.19 89 GLN A C 1
ATOM 632 O O . GLN A 1 89 ? -38.904 -49.492 109.295 1.00 79.19 89 GLN A O 1
ATOM 637 N N . SER A 1 90 ? -38.442 -48.801 111.372 1.00 78.69 90 SER A N 1
ATOM 638 C CA . SER A 1 90 ? -38.858 -47.401 111.188 1.00 78.69 90 SER A CA 1
ATOM 639 C C . SER A 1 90 ? -37.894 -46.616 110.262 1.00 78.69 90 SER A C 1
ATOM 641 O O . SER A 1 90 ? -36.702 -46.549 110.576 1.00 78.69 90 SER A O 1
ATOM 643 N N . PRO A 1 91 ? -38.366 -45.965 109.173 1.00 78.38 91 PRO A N 1
ATOM 644 C CA . PRO A 1 91 ? -37.517 -45.259 108.197 1.00 78.38 91 PRO A CA 1
ATOM 645 C C . PRO A 1 91 ? -36.645 -44.124 108.764 1.00 78.38 91 PRO A C 1
ATOM 647 O O . PRO A 1 91 ? -35.506 -43.953 108.337 1.00 78.38 91 PRO A O 1
ATOM 650 N N . CYS A 1 92 ? -37.121 -43.367 109.758 1.00 82.62 92 CYS A N 1
ATOM 651 C CA . CYS A 1 92 ? -36.338 -42.292 110.386 1.00 82.62 92 CYS A CA 1
ATOM 652 C C . CYS A 1 92 ? -35.279 -42.781 111.391 1.00 82.62 92 CYS A C 1
ATOM 654 O O . CYS A 1 92 ? -34.537 -41.957 111.930 1.00 82.62 92 CYS A O 1
ATOM 656 N N . TYR A 1 93 ? -35.163 -44.089 111.652 1.00 81.19 93 TYR A N 1
ATOM 657 C CA . TYR A 1 93 ? -34.183 -44.613 112.611 1.00 81.19 93 TYR A CA 1
ATOM 658 C C . TYR A 1 93 ? -32.726 -44.316 112.194 1.00 81.19 93 TYR A C 1
ATOM 660 O O . TYR A 1 93 ? -31.872 -44.118 113.052 1.00 81.19 93 TYR A O 1
ATOM 668 N N . GLY A 1 94 ? -32.449 -44.209 110.887 1.00 79.00 94 GLY A N 1
ATOM 669 C CA . GLY A 1 94 ? -31.114 -43.926 110.339 1.00 79.00 94 GLY A CA 1
ATOM 670 C C . GLY A 1 94 ? -30.712 -42.446 110.234 1.00 79.00 94 GLY A C 1
ATOM 671 O O . GLY A 1 94 ? -29.658 -42.168 109.673 1.00 79.00 94 GLY A O 1
ATOM 672 N N . GLN A 1 95 ? -31.530 -41.502 110.723 1.00 83.88 95 GLN A N 1
ATOM 673 C CA . GLN A 1 95 ? -31.294 -40.046 110.620 1.00 83.88 95 GLN A CA 1
ATOM 674 C C . GLN A 1 95 ? -30.877 -39.552 109.207 1.00 83.88 95 GLN A C 1
ATOM 676 O O . GLN A 1 95 ? -29.792 -38.990 109.031 1.00 83.88 95 GLN A O 1
ATOM 681 N N . PRO A 1 96 ? -31.720 -39.741 108.176 1.00 85.06 96 PRO A N 1
ATOM 682 C CA . PRO A 1 96 ? -31.358 -39.401 106.796 1.00 85.06 96 PRO A CA 1
ATOM 683 C C . PRO A 1 96 ? -31.213 -37.888 106.530 1.00 85.06 96 PRO A C 1
ATOM 685 O O . PRO A 1 96 ? -30.339 -37.482 105.765 1.00 85.06 96 PRO A O 1
ATOM 688 N N . CYS A 1 97 ? -32.004 -37.046 107.201 1.00 88.88 97 CYS A N 1
ATOM 689 C CA . CYS A 1 97 ? -32.045 -35.598 106.974 1.00 88.88 97 CYS A CA 1
ATOM 690 C C . CYS A 1 97 ? -30.763 -34.871 107.427 1.00 88.88 97 CYS A C 1
ATOM 692 O O . CYS A 1 97 ? -30.284 -35.079 108.544 1.00 88.88 97 CYS A O 1
ATOM 694 N N . LYS A 1 98 ? -30.212 -33.991 106.579 1.00 86.38 98 LYS A N 1
ATOM 695 C CA . LYS A 1 98 ? -28.973 -33.227 106.821 1.00 86.38 98 LYS A CA 1
ATOM 696 C C . LYS A 1 98 ? -29.250 -31.803 107.314 1.00 86.38 98 LYS A C 1
ATOM 698 O O . LYS A 1 98 ? -30.388 -31.350 107.363 1.00 86.38 98 LYS A O 1
ATOM 703 N N . ASN A 1 99 ? -28.190 -31.097 107.714 1.00 83.62 99 ASN A N 1
ATOM 704 C CA . ASN A 1 99 ? -28.210 -29.663 108.048 1.00 83.62 99 ASN A CA 1
ATOM 705 C C . ASN A 1 99 ? -29.246 -29.250 109.116 1.00 83.62 99 ASN A C 1
ATOM 707 O O . ASN A 1 99 ? -29.821 -28.164 109.071 1.00 83.62 99 ASN A O 1
ATOM 711 N N . GLY A 1 100 ? -29.470 -30.121 110.106 1.00 80.75 100 GLY A N 1
ATOM 712 C CA . GLY A 1 100 ? -30.398 -29.862 111.213 1.00 80.75 100 GLY A CA 1
ATOM 713 C C . GLY A 1 100 ? -31.879 -29.996 110.844 1.00 80.75 100 GLY A C 1
ATOM 714 O O . GLY A 1 100 ? -32.734 -29.561 111.613 1.00 80.75 100 GLY A O 1
ATOM 715 N N . ALA A 1 101 ? -32.195 -30.585 109.688 1.00 87.50 101 ALA A N 1
ATOM 716 C CA . ALA A 1 101 ? -33.563 -30.851 109.266 1.00 87.50 101 ALA A CA 1
ATOM 717 C C . ALA A 1 101 ? -34.246 -31.929 110.129 1.00 87.50 101 ALA A C 1
ATOM 719 O O . ALA A 1 101 ? -33.613 -32.864 110.624 1.00 87.50 101 ALA A O 1
ATOM 720 N N . THR A 1 102 ? -35.565 -31.807 110.294 1.00 88.38 102 THR A N 1
ATOM 721 C CA . THR A 1 102 ? -36.366 -32.745 111.102 1.00 88.38 102 THR A CA 1
ATOM 722 C C . THR A 1 102 ? -36.910 -33.881 110.230 1.00 88.38 102 THR A C 1
ATOM 724 O O . THR A 1 102 ? -37.543 -33.610 109.211 1.00 88.38 102 THR A O 1
ATOM 727 N N . CYS A 1 103 ? -36.687 -35.140 110.635 1.00 87.50 103 CYS A N 1
ATOM 728 C CA . CYS A 1 103 ? -37.194 -36.335 109.940 1.00 87.50 103 CYS A CA 1
ATOM 729 C C . CYS A 1 103 ? -38.584 -36.726 110.443 1.00 87.50 103 CYS A C 1
ATOM 731 O O . CYS A 1 103 ? -38.792 -36.847 111.652 1.00 87.50 103 CYS A O 1
ATOM 733 N N . GLN A 1 104 ? -39.513 -36.984 109.523 1.00 88.50 104 GLN A N 1
ATOM 734 C CA . GLN A 1 104 ? -40.825 -37.553 109.828 1.00 88.50 104 GLN A CA 1
ATOM 735 C C . GLN A 1 104 ? -41.065 -38.826 109.012 1.00 88.50 104 GLN A C 1
ATOM 737 O O . GLN A 1 104 ? -40.837 -38.850 107.802 1.00 88.50 104 GLN A O 1
ATOM 742 N N . ASN A 1 105 ? -41.536 -39.884 109.678 1.00 82.31 105 ASN A N 1
ATOM 743 C CA . ASN A 1 105 ? -41.931 -41.122 109.008 1.00 82.31 105 ASN A CA 1
ATOM 744 C C . ASN A 1 105 ? -43.167 -40.876 108.138 1.00 82.31 105 ASN A C 1
ATOM 746 O O . ASN A 1 105 ? -44.136 -40.269 108.591 1.00 82.31 105 ASN A O 1
ATOM 750 N N . SER A 1 106 ? -43.159 -41.417 106.923 1.00 80.44 106 SER A N 1
ATOM 751 C CA . SER A 1 106 ? -44.288 -41.376 105.996 1.00 80.44 106 SER A CA 1
ATOM 752 C C . SER A 1 106 ? -44.487 -42.766 105.388 1.00 80.44 106 SER A C 1
ATOM 754 O O . SER A 1 106 ? -43.853 -43.141 104.405 1.00 80.44 106 SER A O 1
ATOM 756 N N . GLY A 1 107 ? -45.325 -43.592 106.022 1.00 75.00 107 GLY A N 1
ATOM 757 C CA . GLY A 1 107 ? -45.529 -44.988 105.618 1.00 75.00 107 GLY A CA 1
ATOM 758 C C . GLY A 1 107 ? -44.250 -45.829 105.742 1.00 75.00 107 GLY A C 1
ATOM 759 O O . GLY A 1 107 ? -43.726 -46.014 106.842 1.00 75.00 107 GLY A O 1
ATOM 760 N N . THR A 1 108 ? -43.748 -46.348 104.615 1.00 71.12 108 THR A N 1
ATOM 761 C CA . THR A 1 108 ? -42.464 -47.071 104.529 1.00 71.12 108 THR A CA 1
ATOM 762 C C . THR A 1 108 ? -41.278 -46.167 104.156 1.00 71.12 108 THR A C 1
ATOM 764 O O . THR A 1 108 ? -40.175 -46.677 103.976 1.00 71.12 108 THR A O 1
ATOM 767 N N . THR A 1 109 ? -41.474 -44.848 104.016 1.00 75.62 109 THR A N 1
ATOM 768 C CA . THR A 1 109 ? -40.434 -43.860 103.658 1.00 75.62 109 THR A CA 1
ATOM 769 C C . THR A 1 109 ? -40.326 -42.737 104.705 1.00 75.62 109 THR A C 1
ATOM 771 O O . THR A 1 109 ? -40.932 -42.812 105.778 1.00 75.62 109 THR A O 1
ATOM 774 N N . TYR A 1 110 ? -39.522 -41.704 104.428 1.00 84.38 110 TYR A N 1
ATOM 775 C CA . TYR A 1 110 ? -39.335 -40.529 105.284 1.00 84.38 110 TYR A CA 1
ATOM 776 C C . TYR A 1 110 ? -39.481 -39.221 104.491 1.00 84.38 110 TYR A C 1
ATOM 778 O O . TYR A 1 110 ? -39.335 -39.204 103.270 1.00 84.38 110 TYR A O 1
ATOM 786 N N . VAL A 1 111 ? -39.752 -38.120 105.195 1.00 87.56 111 VAL A N 1
ATOM 787 C CA . VAL A 1 111 ? -39.738 -36.751 104.656 1.00 87.56 111 VAL A CA 1
ATOM 788 C C . VAL A 1 111 ? -38.883 -35.863 105.561 1.00 87.56 111 VAL A C 1
ATOM 790 O O . VAL A 1 111 ? -39.017 -35.918 106.786 1.00 87.56 111 VAL A O 1
ATOM 793 N N . CYS A 1 112 ? -38.018 -35.042 104.956 1.00 89.62 112 CYS A N 1
ATOM 794 C CA . CYS A 1 112 ? -37.171 -34.078 105.657 1.00 89.62 112 CYS A CA 1
ATOM 795 C C . CYS A 1 112 ? -37.752 -32.664 105.585 1.00 89.62 112 CYS A C 1
ATOM 797 O O . CYS A 1 112 ? -37.956 -32.114 104.504 1.00 89.62 112 CYS A O 1
ATOM 799 N N . ALA A 1 113 ? -37.984 -32.051 106.744 1.00 88.44 113 ALA A N 1
ATOM 800 C CA . ALA A 1 113 ? -38.341 -30.640 106.838 1.00 88.44 113 ALA A CA 1
ATOM 801 C C . ALA A 1 113 ? -37.065 -29.784 106.924 1.00 88.44 113 ALA A C 1
ATOM 803 O O . ALA A 1 113 ? -36.433 -29.723 107.983 1.00 88.44 113 ALA A O 1
ATOM 804 N N . CYS A 1 114 ? -36.681 -29.155 105.806 1.00 86.38 114 CYS A N 1
ATOM 805 C CA . CYS A 1 114 ? -35.456 -28.357 105.706 1.00 86.38 114 CYS A CA 1
ATOM 806 C C . CYS A 1 114 ? -35.543 -27.033 106.474 1.00 86.38 114 CYS A C 1
ATOM 808 O O . CYS A 1 114 ? -36.556 -26.334 106.441 1.00 86.38 114 CYS A O 1
ATOM 810 N N . THR A 1 115 ? -34.446 -26.668 107.132 1.00 83.81 115 THR A N 1
ATOM 811 C CA . THR A 1 115 ? -34.218 -25.347 107.730 1.00 83.81 115 THR A CA 1
ATOM 812 C C . THR A 1 115 ? -34.043 -24.274 106.649 1.00 83.81 115 THR A C 1
ATOM 814 O O . THR A 1 115 ? -33.591 -24.553 105.538 1.00 83.81 115 THR A O 1
ATOM 817 N N . SER A 1 116 ? -34.416 -23.027 106.966 1.00 79.25 116 SER A N 1
ATOM 818 C CA . SER A 1 116 ? -34.369 -21.906 106.014 1.00 79.25 116 SER A CA 1
ATOM 819 C C . SER A 1 116 ? -32.978 -21.745 105.385 1.00 79.25 116 SER A C 1
ATOM 821 O O . SER A 1 116 ? -31.974 -21.751 106.094 1.00 79.25 116 SER A O 1
ATOM 823 N N . GLY A 1 117 ? -32.929 -21.601 104.057 1.00 74.94 117 GLY A N 1
ATOM 824 C CA . GLY A 1 117 ? -31.690 -21.492 103.277 1.00 74.94 117 GLY A CA 1
ATOM 825 C C . GLY A 1 117 ? -31.149 -22.814 102.720 1.00 74.94 117 GLY A C 1
ATOM 826 O O . GLY A 1 117 ? -30.243 -22.778 101.884 1.00 74.94 117 GLY A O 1
ATOM 827 N N . PHE A 1 118 ? -31.732 -23.954 103.111 1.00 82.56 118 PHE A N 1
ATOM 828 C CA . PHE A 1 118 ? -31.391 -25.276 102.587 1.00 82.56 118 PHE A CA 1
ATOM 829 C C . PHE A 1 118 ? -32.546 -25.899 101.796 1.00 82.56 118 PHE A C 1
ATOM 831 O O . PHE A 1 118 ? -33.720 -25.695 102.105 1.00 82.56 118 PHE A O 1
ATOM 838 N N . TYR A 1 119 ? -32.217 -26.673 100.766 1.00 82.19 119 TYR A N 1
ATOM 839 C CA . TYR A 1 119 ? -33.177 -27.407 99.941 1.00 82.19 119 TYR A CA 1
ATOM 840 C C . TYR A 1 119 ? -32.574 -28.727 99.440 1.00 82.19 119 TYR A C 1
ATOM 842 O O . TYR A 1 119 ? -31.374 -28.957 99.569 1.00 82.19 119 TYR A O 1
ATOM 850 N N . GLY A 1 120 ? -33.405 -29.595 98.867 1.00 80.69 120 GLY A N 1
ATOM 851 C CA . GLY A 1 120 ? -33.022 -30.957 98.474 1.00 80.69 120 GLY A CA 1
ATOM 852 C C . GLY A 1 120 ? -33.845 -31.998 99.229 1.00 80.69 120 GLY A C 1
ATOM 853 O O . GLY A 1 120 ? -34.552 -31.652 100.175 1.00 80.69 120 GLY A O 1
ATOM 854 N N . VAL A 1 121 ? -33.796 -33.256 98.788 1.00 83.56 121 VAL A N 1
ATOM 855 C CA . VAL A 1 121 ? -34.595 -34.344 99.391 1.00 83.56 121 VAL A CA 1
ATOM 856 C C . VAL A 1 121 ? -34.118 -34.644 100.812 1.00 83.56 121 VAL A C 1
ATOM 858 O O . VAL A 1 121 ? -34.941 -34.883 101.694 1.00 83.56 121 VAL A O 1
ATOM 861 N N . ASP A 1 122 ? -32.810 -34.525 101.046 1.00 87.69 122 ASP A N 1
ATOM 862 C CA . ASP A 1 122 ? -32.186 -34.702 102.355 1.00 87.69 122 ASP A CA 1
ATOM 863 C C . ASP A 1 122 ? -31.718 -33.359 102.951 1.00 87.69 122 ASP A C 1
ATOM 865 O O . ASP A 1 122 ? -30.993 -33.339 103.947 1.00 87.69 122 ASP A O 1
ATOM 869 N N . CYS A 1 123 ? -32.160 -32.230 102.381 1.00 86.81 123 CYS A N 1
ATOM 870 C CA . CYS A 1 123 ? -31.809 -30.863 102.785 1.00 86.81 123 CYS A CA 1
ATOM 871 C C . CYS A 1 123 ? -30.314 -30.520 102.663 1.00 86.81 123 CYS A C 1
ATOM 873 O O . CYS A 1 123 ? -29.751 -29.825 103.509 1.00 86.81 123 CYS A O 1
ATOM 875 N N . GLU A 1 124 ? -29.658 -31.007 101.614 1.00 84.62 124 GLU A N 1
ATOM 876 C CA . GLU A 1 124 ? -28.209 -30.953 101.415 1.00 84.62 124 GLU A CA 1
ATOM 877 C C . GLU A 1 124 ? -27.683 -29.694 100.691 1.00 84.62 124 GLU A C 1
ATOM 879 O O . GLU A 1 124 ? -26.503 -29.370 100.824 1.00 84.62 124 GLU A O 1
ATOM 884 N N . SER A 1 125 ? -28.527 -28.971 99.945 1.00 79.69 125 SER A N 1
ATOM 885 C CA . SER A 1 125 ? -28.120 -27.867 99.052 1.00 79.69 125 SER A CA 1
ATOM 886 C C . SER A 1 125 ? -28.392 -26.473 99.636 1.00 79.69 125 SER A C 1
ATOM 888 O O . SER A 1 125 ? -29.399 -26.284 100.308 1.00 79.69 125 SER A O 1
ATOM 890 N N . VAL A 1 126 ? -27.539 -25.478 99.330 1.00 81.94 126 VAL A N 1
ATOM 891 C CA . VAL A 1 126 ? -27.628 -24.078 99.825 1.00 81.94 126 VAL A CA 1
ATOM 892 C C . VAL A 1 126 ? -28.156 -23.121 98.746 1.00 81.94 126 VAL A C 1
ATOM 894 O O . VAL A 1 126 ? -27.743 -23.206 97.585 1.00 81.94 126 VAL A O 1
ATOM 897 N N . ASP A 1 127 ? -29.047 -22.189 99.107 1.00 80.25 127 ASP A N 1
ATOM 898 C CA . ASP A 1 127 ? -29.533 -21.134 98.199 1.00 80.25 127 ASP A CA 1
ATOM 899 C C . ASP A 1 127 ? -28.468 -20.046 97.946 1.00 80.25 127 ASP A C 1
ATOM 901 O O . ASP A 1 127 ? -28.049 -19.330 98.857 1.00 80.25 127 ASP A O 1
ATOM 905 N N . LYS A 1 128 ? -28.046 -19.893 96.682 1.00 81.06 128 LYS A N 1
ATOM 906 C CA . LYS A 1 128 ? -27.024 -18.920 96.262 1.00 81.06 128 LYS A CA 1
ATOM 907 C C . LYS A 1 128 ? -27.506 -17.466 96.269 1.00 81.06 128 LYS A C 1
ATOM 909 O O . LYS A 1 128 ? -26.666 -16.573 96.275 1.00 81.06 128 LYS A O 1
ATOM 914 N N . CYS A 1 129 ? -28.812 -17.192 96.294 1.00 83.25 129 CYS A N 1
ATOM 915 C CA . CYS A 1 129 ? -29.290 -15.811 96.415 1.00 83.25 129 CYS A CA 1
ATOM 916 C C . CYS A 1 129 ? -28.999 -15.199 97.799 1.00 83.25 129 CYS A C 1
ATOM 918 O O . CYS A 1 129 ? -29.017 -13.978 97.929 1.00 83.25 129 CYS A O 1
ATOM 920 N N . LEU A 1 130 ? -28.654 -16.006 98.814 1.00 81.25 130 LEU A N 1
ATOM 921 C CA . LEU A 1 130 ? -28.303 -15.515 100.154 1.00 81.25 130 LEU A CA 1
ATOM 922 C C . LEU A 1 130 ? -27.034 -14.645 100.183 1.00 81.25 130 LEU A C 1
ATOM 924 O O . LEU A 1 130 ? -26.856 -13.873 101.122 1.00 81.25 130 LEU A O 1
ATOM 928 N N . SER A 1 131 ? -26.165 -14.730 99.169 1.00 80.62 131 SER A N 1
ATOM 929 C CA . SER A 1 131 ? -24.958 -13.898 99.067 1.00 80.62 131 SER A CA 1
ATOM 930 C C . SER A 1 131 ? -25.170 -12.569 98.328 1.00 80.62 131 SER A C 1
ATOM 932 O O . SER A 1 131 ? -24.187 -11.893 98.048 1.00 80.62 131 SER A O 1
ATOM 934 N N . ASN A 1 132 ? -26.415 -12.202 97.989 1.00 83.44 132 ASN A N 1
ATOM 935 C CA . ASN A 1 132 ? -26.778 -10.979 97.252 1.00 83.44 132 ASN A CA 1
ATOM 936 C C . ASN A 1 132 ? -25.917 -10.712 95.995 1.00 83.44 132 ASN A C 1
ATOM 938 O O . ASN A 1 132 ? -25.248 -9.684 95.912 1.00 83.44 132 ASN A O 1
ATOM 942 N N . PRO A 1 133 ? -25.916 -11.616 95.000 1.00 86.50 133 PRO A N 1
ATOM 943 C CA . PRO A 1 133 ? -25.039 -11.496 93.832 1.00 86.50 133 PRO A CA 1
ATOM 944 C C . PRO A 1 133 ? -25.462 -10.433 92.796 1.00 86.50 133 PRO A C 1
ATOM 946 O O . PRO A 1 133 ? -24.699 -10.166 91.872 1.00 86.50 133 PRO A O 1
ATOM 949 N N . CYS A 1 134 ? -26.662 -9.852 92.905 1.00 89.56 134 CYS A N 1
ATOM 950 C CA . CYS A 1 134 ? -27.172 -8.854 91.960 1.00 89.56 134 CYS A CA 1
ATOM 951 C C . CYS A 1 134 ? -26.832 -7.429 92.418 1.00 89.56 134 CYS A C 1
ATOM 953 O O . CYS A 1 134 ? -27.199 -7.027 93.521 1.00 89.56 134 CYS A O 1
ATOM 955 N N . GLU A 1 135 ? -26.172 -6.656 91.559 1.00 86.44 135 GLU A N 1
ATOM 956 C CA . GLU A 1 135 ? -25.779 -5.266 91.804 1.00 86.44 135 GLU A CA 1
ATOM 957 C C . GLU A 1 135 ? -26.871 -4.276 91.349 1.00 86.44 135 GLU A C 1
ATOM 959 O O . GLU A 1 135 ? -27.865 -4.654 90.727 1.00 86.44 135 GLU A O 1
ATOM 964 N N . ASN A 1 136 ? -26.705 -2.989 91.678 1.00 85.19 136 ASN A N 1
ATOM 965 C CA . ASN A 1 136 ? -27.516 -1.867 91.169 1.00 85.19 136 ASN A CA 1
ATOM 966 C C . ASN A 1 136 ? -29.044 -2.045 91.289 1.00 85.19 136 ASN A C 1
ATOM 968 O O . ASN A 1 136 ? -29.812 -1.667 90.402 1.00 85.19 136 ASN A O 1
ATOM 972 N N . GLY A 1 137 ? -29.492 -2.626 92.407 1.00 82.69 137 GLY A N 1
ATOM 973 C CA . GLY A 1 137 ? -30.914 -2.841 92.692 1.00 82.69 137 GLY A CA 1
ATOM 974 C C . GLY A 1 137 ? -31.546 -4.005 91.920 1.00 82.69 137 GLY A C 1
ATOM 975 O O . GLY A 1 137 ? -32.772 -4.095 91.865 1.00 82.69 137 GLY A O 1
ATOM 976 N N . GLY A 1 138 ? -30.738 -4.888 91.322 1.00 86.81 138 GLY A N 1
ATOM 977 C CA . GLY A 1 138 ? -31.220 -6.091 90.651 1.00 86.81 138 GLY A CA 1
ATOM 978 C C . GLY A 1 138 ? -31.875 -7.087 91.616 1.00 86.81 138 GLY A C 1
ATOM 979 O O . GLY A 1 138 ? -31.404 -7.304 92.732 1.00 86.81 138 GLY A O 1
ATOM 980 N N . THR A 1 139 ? -32.963 -7.728 91.185 1.00 89.88 139 THR A N 1
ATOM 981 C CA . THR A 1 139 ? -33.687 -8.719 92.003 1.00 89.88 139 THR A CA 1
ATOM 982 C C . THR A 1 139 ? -33.140 -10.127 91.760 1.00 89.88 139 THR A C 1
ATOM 984 O O . THR A 1 139 ? -33.200 -10.617 90.632 1.00 89.88 139 THR A O 1
ATOM 987 N N . CYS A 1 140 ? -32.633 -10.795 92.803 1.00 88.75 140 CYS A N 1
ATOM 988 C CA . CYS A 1 140 ? -32.136 -12.174 92.709 1.00 88.75 140 CYS A CA 1
ATOM 989 C C . CYS A 1 140 ? -33.279 -13.184 92.786 1.00 88.75 140 CYS A C 1
ATOM 991 O O . CYS A 1 140 ? -34.084 -13.152 93.715 1.00 88.75 140 CYS A O 1
ATOM 993 N N . THR A 1 141 ? -33.317 -14.123 91.843 1.00 88.88 141 THR A N 1
ATOM 994 C CA . THR A 1 141 ? -34.245 -15.261 91.868 1.00 88.88 141 THR A CA 1
ATOM 995 C C . THR A 1 141 ? -33.485 -16.572 91.701 1.00 88.88 141 THR A C 1
ATOM 997 O O . THR A 1 141 ? -32.607 -16.688 90.843 1.00 88.88 141 THR A O 1
ATOM 1000 N N . ARG A 1 142 ? -33.801 -17.575 92.530 1.00 82.50 142 ARG A N 1
ATOM 1001 C CA . ARG A 1 142 ? -33.196 -18.908 92.425 1.00 82.50 142 ARG A CA 1
ATOM 1002 C C . ARG A 1 142 ? -33.773 -19.648 91.220 1.00 82.50 142 ARG A C 1
ATOM 1004 O O . ARG A 1 142 ? -34.987 -19.798 91.106 1.00 82.50 142 ARG A O 1
ATOM 1011 N N . VAL A 1 143 ? -32.897 -20.174 90.369 1.00 80.88 143 VAL A N 1
ATOM 1012 C CA . VAL A 1 143 ? -33.253 -20.998 89.208 1.00 80.88 143 VAL A CA 1
ATOM 1013 C C . VAL A 1 143 ? -32.433 -22.288 89.263 1.00 80.88 143 VAL A C 1
ATOM 1015 O O . VAL A 1 143 ? -31.240 -22.309 88.962 1.00 80.88 143 VAL A O 1
ATOM 1018 N N . GLY A 1 144 ? -33.067 -23.384 89.691 1.00 77.00 144 GLY A N 1
ATOM 1019 C CA . GLY A 1 144 ? -32.391 -24.671 89.887 1.00 77.00 144 GLY A CA 1
ATOM 1020 C C . GLY A 1 144 ? -31.301 -24.602 90.968 1.00 77.00 144 GLY A C 1
ATOM 1021 O O . GLY A 1 144 ? -31.589 -24.248 92.113 1.00 77.00 144 GLY A O 1
ATOM 1022 N N . SER A 1 145 ? -30.061 -24.945 90.595 1.00 70.19 145 SER A N 1
ATOM 1023 C CA . SER A 1 145 ? -28.850 -24.842 91.433 1.00 70.19 145 SER A CA 1
ATOM 1024 C C . SER A 1 145 ? -28.089 -23.511 91.265 1.00 70.19 145 SER A C 1
ATOM 1026 O O . SER A 1 145 ? -26.980 -23.345 91.793 1.00 70.19 145 SER A O 1
ATOM 1028 N N . ASN A 1 146 ? -28.656 -22.562 90.509 1.00 75.19 146 ASN A N 1
ATOM 1029 C CA . ASN A 1 146 ? -28.060 -21.265 90.197 1.00 75.19 146 ASN A CA 1
ATOM 1030 C C . ASN A 1 146 ? -29.016 -20.096 90.512 1.00 75.19 146 ASN A C 1
ATOM 1032 O O . ASN A 1 146 ? -30.113 -20.305 91.035 1.00 75.19 146 ASN A O 1
ATOM 1036 N N . PHE A 1 147 ? -28.596 -18.865 90.219 1.00 85.31 147 PHE A N 1
ATOM 1037 C CA . PHE A 1 147 ? -29.406 -17.654 90.376 1.00 85.31 147 PHE A CA 1
ATOM 1038 C C . PHE A 1 147 ? -29.537 -16.886 89.055 1.00 85.31 147 PHE A C 1
ATOM 1040 O O . PHE A 1 147 ? -28.736 -17.071 88.139 1.00 85.31 147 PHE A O 1
ATOM 1047 N N . ASN A 1 148 ? -30.547 -16.023 88.968 1.00 88.50 148 ASN A N 1
ATOM 1048 C CA . ASN A 1 148 ? -30.727 -15.057 87.891 1.00 88.50 148 ASN A CA 1
ATOM 1049 C C . ASN A 1 148 ? -31.042 -13.670 88.471 1.00 88.50 148 ASN A C 1
ATOM 1051 O O . ASN A 1 148 ? -31.858 -13.564 89.392 1.00 88.50 148 ASN A O 1
ATOM 1055 N N . CYS A 1 149 ? -30.422 -12.627 87.918 1.00 89.94 149 CYS A N 1
ATOM 1056 C CA . CYS A 1 149 ? -30.630 -11.239 88.324 1.00 89.94 149 CYS A CA 1
ATOM 1057 C C . CYS A 1 149 ? -31.577 -10.518 87.359 1.00 89.94 149 CYS A C 1
ATOM 1059 O O . CYS A 1 149 ? -31.277 -10.359 86.179 1.00 89.94 149 CYS A O 1
ATOM 1061 N N . GLY A 1 150 ? -32.716 -10.048 87.866 1.00 88.50 150 GLY A N 1
ATOM 1062 C CA . GLY A 1 150 ? -33.598 -9.135 87.140 1.00 88.50 150 GLY A CA 1
ATOM 1063 C C . GLY A 1 150 ? -33.119 -7.691 87.286 1.00 88.50 150 GLY A C 1
ATOM 1064 O O . GLY A 1 150 ? -33.312 -7.102 88.349 1.00 88.50 150 GLY A O 1
ATOM 1065 N N . CYS A 1 151 ? -32.490 -7.138 86.245 1.00 87.62 151 CYS A N 1
ATOM 1066 C CA . CYS A 1 151 ? -31.941 -5.775 86.237 1.00 87.62 151 CYS A CA 1
ATOM 1067 C C . CYS A 1 151 ? -33.007 -4.692 85.998 1.00 87.62 151 CYS A C 1
ATOM 1069 O O . CYS A 1 151 ? -34.053 -4.954 85.407 1.00 87.62 151 CYS A O 1
ATOM 1071 N N . THR A 1 152 ? -32.726 -3.461 86.437 1.00 83.12 152 THR A N 1
ATOM 1072 C CA . THR A 1 152 ? -33.535 -2.267 86.132 1.00 83.12 152 THR A CA 1
ATOM 1073 C C . THR A 1 152 ? -33.284 -1.779 84.697 1.00 83.12 152 THR A C 1
ATOM 1075 O O . THR A 1 152 ? -32.256 -2.104 84.114 1.00 83.12 152 THR A O 1
ATOM 1078 N N . ASN A 1 153 ? -34.172 -0.956 84.119 1.00 78.06 153 ASN A N 1
ATOM 1079 C CA . ASN A 1 153 ? -34.029 -0.446 82.736 1.00 78.06 153 ASN A CA 1
ATOM 1080 C C . ASN A 1 153 ? -32.730 0.347 82.479 1.00 78.06 153 ASN A C 1
ATOM 1082 O O . ASN A 1 153 ? -32.350 0.573 81.331 1.00 78.06 153 ASN A O 1
ATOM 1086 N N . GLU A 1 154 ? -32.064 0.787 83.542 1.00 80.00 154 GLU A N 1
ATOM 1087 C CA . GLU A 1 154 ? -30.837 1.578 83.492 1.00 80.00 154 GLU A CA 1
ATOM 1088 C C . GLU A 1 154 ? -29.574 0.707 83.441 1.00 80.00 154 GLU A C 1
ATOM 1090 O O . GLU A 1 154 ? -28.520 1.194 83.029 1.00 80.00 154 GLU A O 1
ATOM 1095 N N . HIS A 1 155 ? -29.674 -0.574 83.820 1.00 85.06 155 HIS A N 1
ATOM 1096 C CA . HIS A 1 155 ? -28.530 -1.462 84.015 1.00 85.06 155 HIS A CA 1
ATOM 1097 C C . HIS A 1 155 ? -28.711 -2.826 83.339 1.00 85.06 155 HIS A C 1
ATOM 1099 O O . HIS A 1 155 ? -29.816 -3.290 83.077 1.00 85.06 155 HIS A O 1
ATOM 1105 N N . GLN A 1 156 ? -27.600 -3.496 83.061 1.00 79.81 156 GLN A N 1
ATOM 1106 C CA . GLN A 1 156 ? -27.552 -4.769 82.353 1.00 79.81 156 GLN A CA 1
ATOM 1107 C C . GLN A 1 156 ? -26.305 -5.580 82.730 1.00 79.81 156 GLN A C 1
ATOM 1109 O O . GLN A 1 156 ? -25.386 -5.084 83.382 1.00 79.81 156 GLN A O 1
ATOM 1114 N N . GLY A 1 157 ? -26.257 -6.831 82.272 1.00 76.94 157 GLY A N 1
ATOM 1115 C CA . GLY A 1 157 ? -25.209 -7.798 82.601 1.00 76.94 157 GLY A CA 1
ATOM 1116 C C . GLY A 1 157 ? -25.717 -8.874 83.557 1.00 76.94 157 GLY A C 1
ATOM 1117 O O . GLY A 1 157 ? -26.767 -8.718 84.173 1.00 76.94 157 GLY A O 1
ATOM 1118 N N . THR A 1 158 ? -24.975 -9.976 83.674 1.00 83.06 158 THR A N 1
ATOM 1119 C CA . THR A 1 158 ? -25.371 -11.149 84.476 1.00 83.06 158 THR A CA 1
ATOM 1120 C C . THR A 1 158 ? -25.672 -10.802 85.935 1.00 83.06 158 THR A C 1
ATOM 1122 O O . THR A 1 158 ? -26.554 -11.411 86.532 1.00 83.06 158 THR A O 1
ATOM 1125 N N . ASN A 1 159 ? -24.986 -9.790 86.474 1.00 87.00 159 ASN A N 1
ATOM 1126 C CA . ASN A 1 159 ? -25.183 -9.278 87.827 1.00 87.00 159 ASN A CA 1
ATOM 1127 C C . ASN A 1 159 ? -25.680 -7.821 87.824 1.00 87.00 159 ASN A C 1
ATOM 1129 O O . ASN A 1 159 ? -25.609 -7.163 88.852 1.00 87.00 159 ASN A O 1
ATOM 1133 N N . CYS A 1 160 ? -26.172 -7.300 86.694 1.00 87.62 160 CYS A N 1
ATOM 1134 C CA . CYS A 1 160 ? -26.619 -5.907 86.543 1.00 87.62 160 CYS A CA 1
ATOM 1135 C C . CYS A 1 160 ? -25.518 -4.846 86.738 1.00 87.62 160 CYS A C 1
ATOM 1137 O O . CYS A 1 160 ? -25.785 -3.738 87.201 1.00 87.62 160 CYS A O 1
ATOM 1139 N N . GLN A 1 161 ? -24.278 -5.169 86.372 1.00 84.81 161 GLN A N 1
ATOM 1140 C CA . GLN A 1 161 ? -23.094 -4.357 86.666 1.00 84.81 161 GLN A CA 1
ATOM 1141 C C . GLN A 1 161 ? -22.770 -3.242 85.640 1.00 84.81 161 GLN A C 1
ATOM 1143 O O . GLN A 1 161 ? -21.850 -2.458 85.861 1.00 84.81 161 GLN A O 1
ATOM 1148 N N . HIS A 1 162 ? -23.471 -3.158 84.501 1.00 80.75 162 HIS A N 1
ATOM 1149 C CA . HIS A 1 162 ? -23.186 -2.192 83.421 1.00 80.75 162 HIS A CA 1
ATOM 1150 C C . HIS A 1 162 ? -24.372 -1.262 83.135 1.00 80.75 162 HIS A C 1
ATOM 1152 O O . HIS A 1 162 ? -25.508 -1.710 83.208 1.00 80.75 162 HIS A O 1
ATOM 1158 N N . GLN A 1 163 ? -24.133 -0.008 82.730 1.00 82.69 163 GLN A N 1
ATOM 1159 C CA . GLN A 1 163 ? -25.189 0.918 82.282 1.00 82.69 163 GLN A CA 1
ATOM 1160 C C . GLN A 1 163 ? -25.719 0.540 80.881 1.00 82.69 163 GLN A C 1
ATOM 1162 O O . GLN A 1 163 ? -24.943 0.144 80.009 1.00 82.69 163 GLN A O 1
ATOM 1167 N N . SER A 1 164 ? -27.030 0.663 80.650 1.00 81.88 164 SER A N 1
ATOM 1168 C CA . SER A 1 164 ? -27.679 0.316 79.374 1.00 81.88 164 SER A CA 1
ATOM 1169 C C . SER A 1 164 ? -27.420 1.354 78.257 1.00 81.88 164 SER A C 1
ATOM 1171 O O . SER A 1 164 ? -27.732 2.533 78.447 1.00 81.88 164 SER A O 1
ATOM 1173 N N . PRO A 1 165 ? -26.949 0.950 77.054 1.00 81.50 165 PRO A N 1
ATOM 1174 C CA . PRO A 1 165 ? -26.752 1.837 75.899 1.00 81.50 165 PRO A CA 1
ATOM 1175 C C . PRO A 1 165 ? -28.030 2.518 75.383 1.00 81.50 165 PRO A C 1
ATOM 1177 O O . PRO A 1 165 ? -27.951 3.567 74.748 1.00 81.50 165 PRO A O 1
ATOM 1180 N N . CYS A 1 166 ? -29.213 1.951 75.651 1.00 83.94 166 CYS A N 1
ATOM 1181 C CA . CYS A 1 166 ? -30.495 2.530 75.228 1.00 83.94 166 CYS A CA 1
ATOM 1182 C C . CYS A 1 166 ? -31.040 3.594 76.201 1.00 83.94 166 CYS A C 1
ATOM 1184 O O . CYS A 1 166 ? -32.036 4.242 75.878 1.00 83.94 166 CYS A O 1
ATOM 1186 N N . TYR A 1 167 ? -30.405 3.815 77.360 1.00 83.69 167 TYR A N 1
ATOM 1187 C CA . TYR A 1 167 ? -30.880 4.778 78.365 1.00 83.69 167 TYR A CA 1
ATOM 1188 C C . TYR A 1 167 ? -30.970 6.218 77.819 1.00 83.69 167 TYR A C 1
ATOM 1190 O O . TYR A 1 167 ? -31.872 6.966 78.182 1.00 83.69 167 TYR A O 1
ATOM 1198 N N . GLY A 1 168 ? -30.091 6.592 76.879 1.00 81.38 168 GLY A N 1
ATOM 1199 C CA . GLY A 1 168 ? -30.055 7.927 76.268 1.00 81.38 168 GLY A CA 1
ATOM 1200 C C . GLY A 1 168 ? -31.034 8.177 75.111 1.00 81.38 168 GLY A C 1
ATOM 1201 O O . GLY A 1 168 ? -30.941 9.231 74.489 1.00 81.38 168 GLY A O 1
ATOM 1202 N N . GLN A 1 169 ? -31.927 7.233 74.783 1.00 85.00 169 GLN A N 1
ATOM 1203 C CA . GLN A 1 169 ? -32.847 7.317 73.631 1.00 85.00 169 GLN A CA 1
ATOM 1204 C C . GLN A 1 169 ? -32.165 7.763 72.313 1.00 85.00 169 GLN A C 1
ATOM 1206 O O . GLN A 1 169 ? -32.524 8.793 71.733 1.00 85.00 169 GLN A O 1
ATOM 1211 N N . PRO A 1 170 ? -31.163 7.011 71.818 1.00 87.44 170 PRO A N 1
ATOM 1212 C CA . PRO A 1 170 ? -30.412 7.409 70.625 1.00 87.44 170 PRO A CA 1
ATOM 1213 C C . PRO A 1 170 ? -31.274 7.448 69.347 1.00 87.44 170 PRO A C 1
ATOM 1215 O O . PRO A 1 170 ? -31.125 8.356 68.531 1.00 87.44 170 PRO A O 1
ATOM 1218 N N . CYS A 1 171 ? -32.236 6.531 69.216 1.00 90.75 171 CYS A N 1
ATOM 1219 C CA . CYS A 1 171 ? -33.085 6.391 68.034 1.00 90.75 171 CYS A CA 1
ATOM 1220 C C . CYS A 1 171 ? -34.073 7.563 67.851 1.00 90.75 171 CYS A C 1
ATOM 1222 O O . CYS A 1 171 ? -34.804 7.929 68.773 1.00 90.75 171 CYS A O 1
ATOM 1224 N N . LYS A 1 172 ? -34.126 8.139 66.644 1.00 87.88 172 LYS A N 1
ATOM 1225 C CA . LYS A 1 172 ? -34.991 9.267 66.252 1.00 87.88 172 LYS A CA 1
ATOM 1226 C C . LYS A 1 172 ? -36.276 8.798 65.563 1.00 87.88 172 LYS A C 1
ATOM 1228 O O . LYS A 1 172 ? -36.459 7.621 65.273 1.00 87.88 172 LYS A O 1
ATOM 1233 N N . ASN A 1 173 ? -37.192 9.738 65.316 1.00 86.00 173 ASN A N 1
ATOM 1234 C CA . ASN A 1 173 ? -38.397 9.539 64.494 1.00 86.00 173 ASN A CA 1
ATOM 1235 C C . ASN A 1 173 ? -39.291 8.354 64.923 1.00 86.00 173 ASN A C 1
ATOM 1237 O O . ASN A 1 173 ? -39.901 7.672 64.099 1.00 86.00 173 ASN A O 1
ATOM 1241 N N . GLY A 1 174 ? -39.384 8.116 66.236 1.00 83.12 174 GLY A N 1
ATOM 1242 C CA . GLY A 1 174 ? -40.218 7.054 66.810 1.00 83.12 174 GLY A CA 1
ATOM 1243 C C . GLY A 1 174 ? -39.658 5.639 66.633 1.00 83.12 174 GLY A C 1
ATOM 1244 O O . GLY A 1 174 ? -40.393 4.672 66.820 1.00 83.12 174 GLY A O 1
ATOM 1245 N N . ALA A 1 175 ? -38.382 5.503 66.265 1.00 88.56 175 ALA A N 1
ATOM 1246 C CA . ALA A 1 175 ? -37.712 4.216 66.132 1.00 88.56 175 ALA A CA 1
ATOM 1247 C C . ALA A 1 175 ? -37.495 3.523 67.489 1.00 88.56 175 ALA A C 1
ATOM 1249 O O . ALA A 1 175 ? -37.276 4.164 68.518 1.00 88.56 175 ALA A O 1
ATOM 1250 N N . THR A 1 176 ? -37.540 2.188 67.485 1.00 90.50 176 THR A N 1
ATOM 1251 C CA . THR A 1 176 ? -37.388 1.375 68.705 1.00 90.50 176 THR A CA 1
ATOM 1252 C C . THR A 1 176 ? -35.920 1.011 68.930 1.00 90.50 176 THR A C 1
ATOM 1254 O O . THR A 1 176 ? -35.296 0.427 68.046 1.00 90.50 176 THR A O 1
ATOM 1257 N N . CYS A 1 177 ? -35.372 1.325 70.110 1.00 88.19 177 CYS A N 1
ATOM 1258 C CA . CYS A 1 177 ? -34.001 0.956 70.488 1.00 88.19 177 CYS A CA 1
ATOM 1259 C C . CYS A 1 177 ? -33.936 -0.504 70.938 1.00 88.19 177 CYS A C 1
ATOM 1261 O O . CYS A 1 177 ? -34.688 -0.919 71.821 1.00 88.19 177 CYS A O 1
ATOM 1263 N N . GLN A 1 178 ? -33.020 -1.268 70.353 1.00 87.38 178 GLN A N 1
ATOM 1264 C CA . GLN A 1 178 ? -32.732 -2.648 70.716 1.00 87.38 178 GLN A CA 1
ATOM 1265 C C . GLN A 1 178 ? -31.266 -2.795 71.113 1.00 87.38 178 GLN A C 1
ATOM 1267 O O . GLN A 1 178 ? -30.358 -2.283 70.457 1.00 87.38 178 GLN A O 1
ATOM 1272 N N . TYR A 1 179 ? -31.041 -3.518 72.202 1.00 77.94 179 TYR A N 1
ATOM 1273 C CA . TYR A 1 179 ? -29.714 -3.810 72.720 1.00 77.94 179 TYR A CA 1
ATOM 1274 C C . TYR A 1 179 ? -28.943 -4.784 71.817 1.00 77.94 179 TYR A C 1
ATOM 1276 O O . TYR A 1 179 ? -29.499 -5.791 71.379 1.00 77.94 179 TYR A O 1
ATOM 1284 N N . ALA A 1 180 ? -27.650 -4.524 71.599 1.00 73.50 180 ALA A N 1
ATOM 1285 C CA . ALA A 1 180 ? -26.762 -5.392 70.830 1.00 73.50 180 ALA A CA 1
ATOM 1286 C C . ALA A 1 180 ? -25.345 -5.423 71.438 1.00 73.50 180 ALA A C 1
ATOM 1288 O O . ALA A 1 180 ? -24.459 -4.683 71.020 1.00 73.50 180 ALA A O 1
ATOM 1289 N N . GLY A 1 181 ? -25.099 -6.289 72.428 1.00 72.94 181 GLY A N 1
ATOM 1290 C CA . GLY A 1 181 ? -23.765 -6.413 73.043 1.00 72.94 181 GLY A CA 1
ATOM 1291 C C . GLY A 1 181 ? -23.351 -5.130 73.774 1.00 72.94 181 GLY A C 1
ATOM 1292 O O . GLY A 1 181 ? -24.113 -4.595 74.543 1.00 72.94 181 GLY A O 1
ATOM 1293 N N . THR A 1 182 ? -22.174 -4.549 73.567 1.00 68.00 182 THR A N 1
ATOM 1294 C CA . THR A 1 182 ? -21.857 -3.258 74.224 1.00 68.00 182 THR A CA 1
ATOM 1295 C C . THR A 1 182 ? -22.506 -2.035 73.551 1.00 68.00 182 THR A C 1
ATOM 1297 O O . THR A 1 182 ? -22.271 -0.911 73.990 1.00 68.00 182 THR A O 1
ATOM 1300 N N . THR A 1 183 ? -23.318 -2.224 72.500 1.00 76.62 183 THR A N 1
ATOM 1301 C CA . THR A 1 183 ? -23.893 -1.153 71.666 1.00 76.62 183 THR A CA 1
ATOM 1302 C C . THR A 1 183 ? -25.427 -1.239 71.570 1.00 76.62 183 THR A C 1
ATOM 1304 O O . THR A 1 183 ? -26.073 -2.043 72.245 1.00 76.62 183 THR A O 1
ATOM 1307 N N . TYR A 1 184 ? -26.030 -0.392 70.728 1.00 85.56 184 TYR A N 1
ATOM 1308 C CA . TYR A 1 184 ? -27.462 -0.395 70.413 1.00 85.56 184 TYR A CA 1
ATOM 1309 C C . TYR A 1 184 ? -27.700 -0.522 68.902 1.00 85.56 184 TYR A C 1
ATOM 1311 O O . TYR A 1 184 ? -26.798 -0.311 68.095 1.00 85.56 184 TYR A O 1
ATOM 1319 N N . THR A 1 185 ? -28.932 -0.860 68.530 1.00 89.38 185 THR A N 1
ATOM 1320 C CA . THR A 1 185 ? -29.452 -0.844 67.157 1.00 89.38 185 THR A CA 1
ATOM 1321 C C . THR A 1 185 ? -30.831 -0.187 67.152 1.00 89.38 185 THR A C 1
ATOM 1323 O O . THR A 1 185 ? -31.605 -0.373 68.092 1.00 89.38 185 THR A O 1
ATOM 1326 N N . CYS A 1 186 ? -31.144 0.598 66.120 1.00 91.56 186 CYS A N 1
ATOM 1327 C CA . CYS A 1 186 ? -32.437 1.267 65.986 1.00 91.56 186 CYS A CA 1
ATOM 1328 C C . CYS A 1 186 ? -33.298 0.586 64.920 1.00 91.56 186 CYS A C 1
ATOM 1330 O O . CYS A 1 186 ? -32.924 0.509 63.751 1.00 91.56 186 CYS A O 1
ATOM 1332 N N . ALA A 1 187 ? -34.480 0.116 65.315 1.00 90.56 187 ALA A N 1
ATOM 1333 C CA . ALA A 1 187 ? -35.493 -0.368 64.387 1.00 90.56 187 ALA A CA 1
ATOM 1334 C C . ALA A 1 187 ? -36.311 0.824 63.862 1.00 90.56 187 ALA A C 1
ATOM 1336 O O . ALA A 1 187 ? -37.204 1.325 64.554 1.00 90.56 187 ALA A O 1
ATOM 1337 N N . CYS A 1 188 ? -35.968 1.298 62.660 1.00 88.31 188 CYS A N 1
ATOM 1338 C CA . CYS A 1 188 ? -36.591 2.473 62.050 1.00 88.31 188 CYS A CA 1
ATOM 1339 C C . CYS A 1 188 ? -38.053 2.234 61.655 1.00 88.31 188 CYS A C 1
ATOM 1341 O O . CYS A 1 188 ? -38.423 1.171 61.157 1.00 88.31 188 CYS A O 1
ATOM 1343 N N . THR A 1 189 ? -38.879 3.261 61.843 1.00 86.19 189 THR A N 1
ATOM 1344 C CA . THR A 1 189 ? -40.250 3.335 61.328 1.00 86.19 189 THR A CA 1
ATOM 1345 C C . THR A 1 189 ? -40.249 3.473 59.800 1.00 86.19 189 THR A C 1
ATOM 1347 O O . THR A 1 189 ? -39.301 3.986 59.204 1.00 86.19 189 THR A O 1
ATOM 1350 N N . SER A 1 190 ? -41.312 2.992 59.142 1.00 81.88 190 SER A N 1
ATOM 1351 C CA . SER A 1 190 ? -41.416 3.001 57.675 1.00 81.88 190 SER A CA 1
ATOM 1352 C C . SER A 1 190 ? -41.209 4.410 57.105 1.00 81.88 190 SER A C 1
ATOM 1354 O O . SER A 1 190 ? -41.900 5.343 57.504 1.00 81.88 190 SER A O 1
ATOM 1356 N N . GLY A 1 191 ? -40.277 4.549 56.157 1.00 74.56 191 GLY A N 1
ATOM 1357 C CA . GLY A 1 191 ? -39.916 5.829 55.535 1.00 74.56 191 GLY A CA 1
ATOM 1358 C C . GLY A 1 191 ? -38.718 6.550 56.156 1.00 74.56 191 GLY A C 1
ATOM 1359 O O . GLY A 1 191 ? -38.271 7.547 55.588 1.00 74.56 191 GLY A O 1
ATOM 1360 N N . PHE A 1 192 ? -38.162 6.034 57.257 1.00 83.31 192 PHE A N 1
ATOM 1361 C CA . PHE A 1 192 ? -36.950 6.556 57.886 1.00 83.31 192 PHE A CA 1
ATOM 1362 C C . PHE A 1 192 ? -35.790 5.563 57.811 1.00 83.31 192 PHE A C 1
ATOM 1364 O O . PHE A 1 192 ? -35.983 4.348 57.779 1.00 83.31 192 PHE A O 1
ATOM 1371 N N . TYR A 1 193 ? -34.566 6.081 57.773 1.00 82.44 193 TYR A N 1
ATOM 1372 C CA . TYR A 1 193 ? -33.345 5.281 57.720 1.00 82.44 193 TYR A CA 1
ATOM 1373 C C . TYR A 1 193 ? -32.146 6.036 58.299 1.00 82.44 193 TYR A C 1
ATOM 1375 O O . TYR A 1 193 ? -32.237 7.225 58.589 1.00 82.44 193 TYR A O 1
ATOM 1383 N N . GLY A 1 194 ? -31.020 5.341 58.442 1.00 80.12 194 GLY A N 1
ATOM 1384 C CA . GLY A 1 194 ? -29.830 5.846 59.130 1.00 80.12 194 GLY A CA 1
ATOM 1385 C C . GLY A 1 194 ? -29.549 5.024 60.383 1.00 80.12 194 GLY A C 1
ATOM 1386 O O . GLY A 1 194 ? -30.361 4.176 60.754 1.00 80.12 194 GLY A O 1
ATOM 1387 N N . VAL A 1 195 ? -28.390 5.236 61.007 1.00 85.56 195 VAL A N 1
ATOM 1388 C CA . VAL A 1 195 ? -28.001 4.497 62.226 1.00 85.56 195 VAL A CA 1
ATOM 1389 C C . VAL A 1 195 ? -28.935 4.850 63.383 1.00 85.56 195 VAL A C 1
ATOM 1391 O O . VAL A 1 195 ? -29.331 3.966 64.141 1.00 85.56 195 VAL A O 1
ATOM 1394 N N . ASP A 1 196 ? -29.374 6.109 63.423 1.00 89.12 196 ASP A N 1
ATOM 1395 C CA . ASP A 1 196 ? -30.290 6.640 64.428 1.00 89.12 196 ASP A CA 1
ATOM 1396 C C . ASP A 1 196 ? -31.682 6.906 63.839 1.00 89.12 196 ASP A C 1
ATOM 1398 O O . ASP A 1 196 ? -32.516 7.543 64.480 1.00 89.12 196 ASP A O 1
ATOM 1402 N N . CYS A 1 197 ? -31.967 6.413 62.628 1.00 88.12 197 CYS A N 1
ATOM 1403 C CA . CYS A 1 197 ? -33.220 6.638 61.899 1.00 88.12 197 CYS A CA 1
ATOM 1404 C C . CYS A 1 197 ? -33.524 8.121 61.618 1.00 88.12 197 CYS A C 1
ATOM 1406 O O . CYS A 1 197 ? -34.676 8.554 61.662 1.00 88.12 197 CYS A O 1
ATOM 1408 N N . GLU A 1 198 ? -32.492 8.914 61.343 1.00 86.19 198 GLU A N 1
ATOM 1409 C CA . GLU A 1 198 ? -32.544 10.369 61.192 1.00 86.19 198 GLU A CA 1
ATOM 1410 C C . GLU A 1 198 ? -32.939 10.869 59.788 1.00 86.19 198 GLU A C 1
ATOM 1412 O O . GLU A 1 198 ? -33.367 12.015 59.647 1.00 86.19 198 GLU A O 1
ATOM 1417 N N . SER A 1 199 ? -32.824 10.031 58.753 1.00 81.06 199 SER A N 1
ATOM 1418 C CA . SER A 1 199 ? -33.025 10.401 57.340 1.00 81.06 199 SER A CA 1
ATOM 1419 C C . SER A 1 199 ? -34.384 9.948 56.788 1.00 81.06 199 SER A C 1
ATOM 1421 O O . SER A 1 199 ? -34.892 8.907 57.193 1.00 81.06 199 SER A O 1
ATOM 1423 N N . VAL A 1 200 ? -34.956 10.697 55.830 1.00 82.56 200 VAL A N 1
ATOM 1424 C CA . VAL A 1 200 ? -36.279 10.441 55.206 1.00 82.56 200 VAL A CA 1
ATOM 1425 C C . VAL A 1 200 ? -36.132 9.918 53.776 1.00 82.56 200 VAL A C 1
ATOM 1427 O O . VAL A 1 200 ? -35.390 10.497 52.981 1.00 82.56 200 VAL A O 1
ATOM 1430 N N . ASP A 1 201 ? -36.858 8.855 53.418 1.00 81.19 201 ASP A N 1
ATOM 1431 C CA . ASP A 1 201 ? -36.880 8.318 52.052 1.00 81.19 201 ASP A CA 1
ATOM 1432 C C . ASP A 1 201 ? -37.674 9.222 51.090 1.00 81.19 201 ASP A C 1
ATOM 1434 O O . ASP A 1 201 ? -38.900 9.335 51.164 1.00 81.19 201 ASP A O 1
ATOM 1438 N N . ARG A 1 202 ? -36.961 9.855 50.149 1.00 83.19 202 ARG A N 1
ATOM 1439 C CA . ARG A 1 202 ? -37.535 10.754 49.134 1.00 83.19 202 ARG A CA 1
ATOM 1440 C C . ARG A 1 202 ? -38.355 10.035 48.062 1.00 83.19 202 ARG A C 1
ATOM 1442 O O . ARG A 1 202 ? -39.106 10.698 47.357 1.00 83.19 202 ARG A O 1
ATOM 1449 N N . CYS A 1 203 ? -38.260 8.711 47.927 1.00 85.31 203 CYS A N 1
ATOM 1450 C CA . CYS A 1 203 ? -39.102 7.983 46.976 1.00 85.31 203 CYS A CA 1
ATOM 1451 C C . CYS A 1 203 ? -40.583 7.939 47.396 1.00 85.31 203 CYS A C 1
ATOM 1453 O O . CYS A 1 203 ? -41.441 7.734 46.541 1.00 85.31 203 CYS A O 1
ATOM 1455 N N . LEU A 1 204 ? -40.912 8.204 48.668 1.00 82.75 204 LEU A N 1
ATOM 1456 C CA . LEU A 1 204 ? -42.299 8.230 49.154 1.00 82.75 204 LEU A CA 1
ATOM 1457 C C . LEU A 1 204 ? -43.154 9.350 48.542 1.00 82.75 204 LEU A C 1
ATOM 1459 O O . LEU A 1 204 ? -44.378 9.251 48.553 1.00 82.75 204 LEU A O 1
ATOM 1463 N N . SER A 1 205 ? -42.539 10.400 47.991 1.00 82.75 205 SER A N 1
ATOM 1464 C CA . SER A 1 205 ? -43.260 11.475 47.300 1.00 82.75 205 SER A CA 1
ATOM 1465 C C . SER A 1 205 ? -43.550 11.176 45.825 1.00 82.75 205 SER A C 1
ATOM 1467 O O . SER A 1 205 ? -43.997 12.075 45.123 1.00 82.75 205 SER A O 1
ATOM 1469 N N . ASN A 1 206 ? -43.279 9.953 45.346 1.00 84.75 206 ASN A N 1
ATOM 1470 C CA . ASN A 1 206 ? -43.422 9.539 43.944 1.00 84.75 206 ASN A CA 1
ATOM 1471 C C . ASN A 1 206 ? -42.808 10.541 42.944 1.00 84.75 206 ASN A C 1
ATOM 1473 O O . ASN A 1 206 ? -43.512 11.059 42.081 1.00 84.75 206 ASN A O 1
ATOM 1477 N N . PRO A 1 207 ? -41.500 10.838 43.040 1.00 89.19 207 PRO A N 1
ATOM 1478 C CA . PRO A 1 207 ? -40.875 11.878 42.223 1.00 89.19 207 PRO A CA 1
ATOM 1479 C C . PRO A 1 207 ? -40.661 11.497 40.744 1.00 89.19 207 PRO A C 1
ATOM 1481 O O . PRO A 1 207 ? -40.154 12.320 39.987 1.00 89.19 207 PRO A O 1
ATOM 1484 N N . CYS A 1 208 ? -40.988 10.266 40.336 1.00 92.25 208 CYS A N 1
ATOM 1485 C CA . CYS A 1 208 ? -40.791 9.765 38.975 1.00 92.25 208 CYS A CA 1
ATOM 1486 C C . CYS A 1 208 ? -42.116 9.756 38.200 1.00 92.25 208 CYS A C 1
ATOM 1488 O O . CYS A 1 208 ? -43.023 8.993 38.530 1.00 92.25 208 CYS A O 1
ATOM 1490 N N . ASP A 1 209 ? -42.202 10.567 37.149 1.00 89.19 209 ASP A N 1
ATOM 1491 C CA . ASP A 1 209 ? -43.356 10.674 36.259 1.00 89.19 209 ASP A CA 1
ATOM 1492 C C . ASP A 1 209 ? -43.429 9.489 35.270 1.00 89.19 209 ASP A C 1
ATOM 1494 O O . ASP A 1 209 ? -42.504 8.683 35.141 1.00 89.19 209 ASP A O 1
ATOM 1498 N N . ASN A 1 210 ? -44.551 9.373 34.548 1.00 88.06 210 ASN A N 1
ATOM 1499 C CA . ASN A 1 210 ? -44.734 8.475 33.392 1.00 88.06 210 ASN A CA 1
ATOM 1500 C C . ASN A 1 210 ? -44.349 6.997 33.626 1.00 88.06 210 ASN A C 1
ATOM 1502 O O . ASN A 1 210 ? -43.825 6.317 32.738 1.00 88.06 210 ASN A O 1
ATOM 1506 N N . GLY A 1 211 ? -44.617 6.490 34.835 1.00 84.62 211 GLY A N 1
ATOM 1507 C CA . GLY A 1 211 ? -44.359 5.095 35.204 1.00 84.62 211 GLY A CA 1
ATOM 1508 C C . GLY A 1 211 ? -42.889 4.778 35.498 1.00 84.62 211 GLY A C 1
ATOM 1509 O O . GLY A 1 211 ? -42.516 3.605 35.502 1.00 84.62 211 GLY A O 1
ATOM 1510 N N . GLY A 1 212 ? -42.048 5.792 35.731 1.00 89.44 212 GLY A N 1
ATOM 1511 C CA . GLY A 1 212 ? -40.670 5.599 36.172 1.00 89.44 212 GLY A CA 1
ATOM 1512 C C . GLY A 1 212 ? -40.583 4.953 37.560 1.00 89.44 212 GLY A C 1
ATOM 1513 O O . GLY A 1 212 ? -41.356 5.267 38.463 1.00 89.44 212 GLY A O 1
ATOM 1514 N N . THR A 1 213 ? -39.620 4.052 37.754 1.00 92.25 213 THR A N 1
ATOM 1515 C CA . THR A 1 213 ? -39.385 3.390 39.047 1.00 92.25 213 THR A CA 1
ATOM 1516 C C . THR A 1 213 ? -38.387 4.192 39.876 1.00 92.25 213 THR A C 1
ATOM 1518 O O . THR A 1 213 ? -37.254 4.411 39.446 1.00 92.25 213 THR A O 1
ATOM 1521 N N . CYS A 1 214 ? -38.783 4.611 41.079 1.00 90.75 214 CYS A N 1
ATOM 1522 C CA . CYS A 1 214 ? -37.896 5.319 42.001 1.00 90.75 214 CYS A CA 1
ATOM 1523 C C . CYS A 1 214 ? -37.002 4.341 42.765 1.00 90.75 214 CYS A C 1
ATOM 1525 O O . CYS A 1 214 ? -37.485 3.367 43.339 1.00 90.75 214 CYS A O 1
ATOM 1527 N N . SER A 1 215 ? -35.703 4.627 42.820 1.00 90.38 215 SER A N 1
ATOM 1528 C CA . SER A 1 215 ? -34.760 3.929 43.694 1.00 90.38 215 SER A CA 1
ATOM 1529 C C . SER A 1 215 ? -33.950 4.922 44.523 1.00 90.38 215 SER A C 1
ATOM 1531 O O . SER A 1 215 ? -33.535 5.979 44.041 1.00 90.38 215 SER A O 1
ATOM 1533 N N . ARG A 1 216 ? -33.734 4.596 45.800 1.00 84.06 216 ARG A N 1
ATOM 1534 C CA . ARG A 1 216 ? -32.972 5.441 46.726 1.00 84.06 216 ARG A CA 1
ATOM 1535 C C . ARG A 1 216 ? -31.471 5.305 46.467 1.00 84.06 216 ARG A C 1
ATOM 1537 O O . ARG A 1 216 ? -30.949 4.193 46.447 1.00 84.06 216 ARG A O 1
ATOM 1544 N N . ILE A 1 217 ? -30.764 6.432 46.375 1.00 82.19 217 ILE A N 1
ATOM 1545 C CA . ILE A 1 217 ? -29.299 6.495 46.269 1.00 82.19 217 ILE A CA 1
ATOM 1546 C C . ILE A 1 217 ? -28.761 7.466 47.329 1.00 82.19 217 ILE A C 1
ATOM 1548 O O . ILE A 1 217 ? -28.822 8.685 47.173 1.00 82.19 217 ILE A O 1
ATOM 1552 N N . GLY A 1 218 ? -28.219 6.931 48.428 1.00 76.75 218 GLY A N 1
ATOM 1553 C CA . GLY A 1 218 ? -27.692 7.740 49.534 1.00 76.75 218 GLY A CA 1
ATOM 1554 C C . GLY A 1 218 ? -28.774 8.594 50.208 1.00 76.75 218 GLY A C 1
ATOM 1555 O O . GLY A 1 218 ? -29.751 8.054 50.725 1.00 76.75 218 GLY A O 1
ATOM 1556 N N . SER A 1 219 ? -28.596 9.921 50.213 1.00 68.94 219 SER A N 1
ATOM 1557 C CA . SER A 1 219 ? -29.585 10.920 50.670 1.00 68.94 219 SER A CA 1
ATOM 1558 C C . SER A 1 219 ? -30.511 11.437 49.556 1.00 68.94 219 SER A C 1
ATOM 1560 O O . SER A 1 219 ? -31.319 12.340 49.786 1.00 68.94 219 SER A O 1
ATOM 1562 N N . ASN A 1 220 ? -30.387 10.894 48.340 1.00 76.25 220 ASN A N 1
ATOM 1563 C CA . ASN A 1 220 ? -31.128 11.313 47.155 1.00 76.25 220 ASN A CA 1
ATOM 1564 C C . ASN A 1 220 ? -31.893 10.138 46.513 1.00 76.25 220 ASN A C 1
ATOM 1566 O O . ASN A 1 220 ? -31.863 9.011 47.011 1.00 76.25 220 ASN A O 1
ATOM 1570 N N . PHE A 1 221 ? -32.596 10.399 45.412 1.00 86.75 221 PHE A N 1
ATOM 1571 C CA . PHE A 1 221 ? -33.293 9.381 44.623 1.00 86.75 221 PHE A CA 1
ATOM 1572 C C . PHE A 1 221 ? -32.813 9.384 43.168 1.00 86.75 221 PHE A C 1
ATOM 1574 O O . PHE A 1 221 ? -32.196 10.344 42.708 1.00 86.75 221 PHE A O 1
ATOM 1581 N N . ASN A 1 222 ? -33.104 8.301 42.453 1.00 91.56 222 ASN A N 1
ATOM 1582 C CA . ASN A 1 222 ? -32.920 8.188 41.015 1.00 91.56 222 ASN A CA 1
ATOM 1583 C C . ASN A 1 222 ? -34.151 7.534 40.383 1.00 91.56 222 ASN A C 1
ATOM 1585 O O . ASN A 1 222 ? -34.651 6.527 40.895 1.00 91.56 222 ASN A O 1
ATOM 1589 N N . CYS A 1 223 ? -34.614 8.090 39.268 1.00 92.12 223 CYS A N 1
ATOM 1590 C CA . CYS A 1 223 ? -35.733 7.552 38.510 1.00 92.12 223 CYS A CA 1
ATOM 1591 C C . CYS A 1 223 ? -35.230 6.682 37.360 1.00 92.12 223 CYS A C 1
ATOM 1593 O O . CYS A 1 223 ? -34.494 7.137 36.487 1.00 92.12 223 CYS A O 1
ATOM 1595 N N . SER A 1 224 ? -35.654 5.422 37.340 1.00 90.88 224 SER A N 1
ATOM 1596 C CA . SER A 1 224 ? -35.476 4.535 36.195 1.00 90.88 224 SER A CA 1
ATOM 1597 C C . SER A 1 224 ? -36.687 4.674 35.273 1.00 90.88 224 SER A C 1
ATOM 1599 O O . SER A 1 224 ? -37.780 4.216 35.605 1.00 90.88 224 SER A O 1
ATOM 1601 N N . CYS A 1 225 ? -36.508 5.367 34.150 1.00 88.88 225 CYS A N 1
ATOM 1602 C CA . CYS A 1 225 ? -37.581 5.661 33.199 1.00 88.88 225 CYS A CA 1
ATOM 1603 C C . CYS A 1 225 ? -37.918 4.469 32.295 1.00 88.88 225 CYS A C 1
ATOM 1605 O O . CYS A 1 225 ? -37.087 3.594 32.055 1.00 88.88 225 CYS A O 1
ATOM 1607 N N . THR A 1 226 ? -39.140 4.460 31.760 1.00 85.25 226 THR A N 1
ATOM 1608 C CA . THR A 1 226 ? -39.554 3.539 30.690 1.00 85.25 226 THR A CA 1
ATOM 1609 C C . THR A 1 226 ? -38.873 3.906 29.365 1.00 85.25 226 THR A C 1
ATOM 1611 O O . THR A 1 226 ? -38.445 5.043 29.185 1.00 85.25 226 THR A O 1
ATOM 1614 N N . ASN A 1 227 ? -38.811 2.983 28.395 1.00 79.94 227 ASN A N 1
ATOM 1615 C CA . ASN A 1 227 ? -38.172 3.233 27.086 1.00 79.94 227 ASN A CA 1
ATOM 1616 C C . ASN A 1 227 ? -38.785 4.411 26.297 1.00 79.94 227 ASN A C 1
ATOM 1618 O O . ASN A 1 227 ? -38.174 4.911 25.353 1.00 79.94 227 ASN A O 1
ATOM 1622 N N . GLU A 1 228 ? -39.989 4.846 26.665 1.00 82.88 228 GLU A N 1
ATOM 1623 C CA . GLU A 1 228 ? -40.717 5.927 25.998 1.00 82.88 228 GLU A CA 1
ATOM 1624 C C . GLU A 1 228 ? -40.404 7.313 26.584 1.00 82.88 228 GLU A C 1
ATOM 1626 O O . GLU A 1 228 ? -40.699 8.319 25.940 1.00 82.88 228 GLU A O 1
ATOM 1631 N N . HIS A 1 229 ? -39.786 7.387 27.772 1.00 86.88 229 HIS A N 1
ATOM 1632 C CA . HIS A 1 229 ? -39.596 8.628 28.528 1.00 86.88 229 HIS A CA 1
ATOM 1633 C C . HIS A 1 229 ? -38.173 8.783 29.081 1.00 86.88 229 HIS A C 1
ATOM 1635 O O . HIS A 1 229 ? -37.406 7.832 29.191 1.00 86.88 229 HIS A O 1
ATOM 1641 N N . GLN A 1 230 ? -37.812 10.011 29.438 1.00 83.12 230 GLN A N 1
ATOM 1642 C CA . GLN A 1 230 ? -36.484 10.392 29.908 1.00 83.12 230 GLN A CA 1
ATOM 1643 C C . GLN A 1 230 ? -36.521 11.678 30.748 1.00 83.12 230 GLN A C 1
ATOM 1645 O O . GLN A 1 230 ? -37.544 12.359 30.840 1.00 83.12 230 GLN A O 1
ATOM 1650 N N . GLY A 1 231 ? -35.366 12.050 31.299 1.00 80.06 231 GLY A N 1
ATOM 1651 C CA . GLY A 1 231 ? -35.201 13.186 32.207 1.00 80.06 231 GLY A CA 1
ATOM 1652 C C . GLY A 1 231 ? -35.045 12.724 33.653 1.00 80.06 231 GLY A C 1
ATOM 1653 O O . GLY A 1 231 ? -35.326 11.571 33.969 1.00 80.06 231 GLY A O 1
ATOM 1654 N N . THR A 1 232 ? -34.588 13.617 34.533 1.00 85.88 232 THR A N 1
ATOM 1655 C CA . THR A 1 232 ? -34.317 13.307 35.950 1.00 85.88 232 THR A CA 1
ATOM 1656 C C . THR A 1 232 ? -35.517 12.685 36.663 1.00 85.88 232 THR A C 1
ATOM 1658 O O . THR A 1 232 ? -35.337 11.820 37.515 1.00 85.88 232 THR A O 1
ATOM 1661 N N . ASN A 1 233 ? -36.725 13.085 36.260 1.00 89.44 233 ASN A N 1
ATOM 1662 C CA . ASN A 1 233 ? -37.988 12.596 36.796 1.00 89.44 233 ASN A CA 1
ATOM 1663 C C . ASN A 1 233 ? -38.822 11.881 35.720 1.00 89.44 233 ASN A C 1
ATOM 1665 O O . ASN A 1 233 ? -40.017 11.715 35.900 1.00 89.44 233 ASN A O 1
ATOM 1669 N N . CYS A 1 234 ? -38.234 11.467 34.591 1.00 90.12 234 CYS A N 1
ATOM 1670 C CA . CYS A 1 234 ? -38.956 10.835 33.474 1.00 90.12 234 CYS A CA 1
ATOM 1671 C C . CYS A 1 234 ? -40.045 11.715 32.828 1.00 90.12 234 CYS A C 1
ATOM 1673 O O . CYS A 1 234 ? -41.024 11.211 32.279 1.00 90.12 234 CYS A O 1
ATOM 1675 N N . GLN A 1 235 ? -39.869 13.036 32.869 1.00 88.31 235 GLN A N 1
ATOM 1676 C CA . GLN A 1 235 ? -40.880 14.015 32.469 1.00 88.31 235 GLN A CA 1
ATOM 1677 C C . GLN A 1 235 ? -40.948 14.312 30.954 1.00 88.31 235 GLN A C 1
ATOM 1679 O O . GLN A 1 235 ? -41.849 15.019 30.506 1.00 88.31 235 GLN A O 1
ATOM 1684 N N . HIS A 1 236 ? -39.995 13.827 30.150 1.00 83.62 236 HIS A N 1
ATOM 1685 C CA . HIS A 1 236 ? -39.910 14.103 28.708 1.00 83.62 236 HIS A CA 1
ATOM 1686 C C . HIS A 1 236 ? -40.056 12.827 27.876 1.00 83.62 236 HIS A C 1
ATOM 1688 O O . HIS A 1 236 ? -39.592 11.775 28.295 1.00 83.62 236 HIS A O 1
ATOM 1694 N N . GLN A 1 237 ? -40.624 12.918 26.670 1.00 84.69 237 GLN A N 1
ATOM 1695 C CA . GLN A 1 237 ? -40.647 11.800 25.720 1.00 84.69 237 GLN A CA 1
ATOM 1696 C C . GLN A 1 237 ? -39.239 11.529 25.156 1.00 84.69 237 GLN A C 1
ATOM 1698 O O . GLN A 1 237 ? -38.489 12.464 24.865 1.00 84.69 237 GLN A O 1
ATOM 1703 N N . SER A 1 238 ? -38.878 10.256 24.998 1.00 84.50 238 SER A N 1
ATOM 1704 C CA . SER A 1 238 ? -37.583 9.819 24.466 1.00 84.50 238 SER A CA 1
ATOM 1705 C C . SER A 1 238 ? -37.480 10.042 22.943 1.00 84.50 238 SER A C 1
ATOM 1707 O O . SER A 1 238 ? -38.300 9.502 22.195 1.00 84.50 238 SER A O 1
ATOM 1709 N N . PRO A 1 239 ? -36.445 10.747 22.435 1.00 85.19 239 PRO A N 1
ATOM 1710 C CA . PRO A 1 239 ? -36.169 10.907 21.005 1.00 85.19 239 PRO A CA 1
ATOM 1711 C C . PRO A 1 239 ? -35.914 9.577 20.283 1.00 85.19 239 PRO A C 1
ATOM 1713 O O . PRO A 1 239 ? -36.108 9.481 19.073 1.00 85.19 239 PRO A O 1
ATOM 1716 N N . CYS A 1 240 ? -35.499 8.540 21.017 1.00 87.19 240 CYS A N 1
ATOM 1717 C CA . CYS A 1 240 ? -35.245 7.209 20.468 1.00 87.19 240 CYS A CA 1
ATOM 1718 C C . CYS A 1 240 ? -36.516 6.356 20.313 1.00 87.19 240 CYS A C 1
ATOM 1720 O O . CYS A 1 240 ? -36.458 5.321 19.648 1.00 87.19 240 CYS A O 1
ATOM 1722 N N . TYR A 1 241 ? -37.662 6.775 20.868 1.00 86.94 241 TYR A N 1
ATOM 1723 C CA . TYR A 1 241 ? -38.911 6.004 20.811 1.00 86.94 241 TYR A CA 1
ATOM 1724 C C . TYR A 1 241 ? -39.373 5.730 19.372 1.00 86.94 241 TYR A C 1
ATOM 1726 O O . TYR A 1 241 ? -39.791 4.622 19.046 1.00 86.94 241 TYR A O 1
ATOM 1734 N N . GLY A 1 242 ? -39.213 6.709 18.474 1.00 85.25 242 GLY A N 1
ATOM 1735 C CA . GLY A 1 242 ? -39.584 6.586 17.060 1.00 85.25 242 GLY A CA 1
ATOM 1736 C C . GLY A 1 242 ? -38.647 5.721 16.206 1.00 85.25 242 GLY A C 1
ATOM 1737 O O . GLY A 1 242 ? -38.798 5.712 14.986 1.00 85.25 242 GLY A O 1
ATOM 1738 N N . GLN A 1 243 ? -37.661 5.044 16.808 1.00 87.19 243 GLN A N 1
ATOM 1739 C CA . GLN A 1 243 ? -36.629 4.263 16.111 1.00 87.19 243 GLN A CA 1
ATOM 1740 C C . GLN A 1 243 ? -36.005 5.026 14.921 1.00 87.19 243 GLN A C 1
ATOM 1742 O O . GLN A 1 243 ? -36.096 4.594 13.758 1.00 87.19 243 GLN A O 1
ATOM 1747 N N . PRO A 1 244 ? -35.394 6.199 15.181 1.00 90.19 244 PRO A N 1
ATOM 1748 C CA . PRO A 1 244 ? -34.821 7.020 14.120 1.00 90.19 244 PRO A CA 1
ATOM 1749 C C . PRO A 1 244 ? -33.643 6.321 13.425 1.00 90.19 244 PRO A C 1
ATOM 1751 O O . PRO A 1 244 ? -33.515 6.417 12.207 1.00 90.19 244 PRO A O 1
ATOM 1754 N N . CYS A 1 245 ? -32.847 5.552 14.171 1.00 92.94 245 CYS A N 1
ATOM 1755 C CA . CYS A 1 245 ? -31.694 4.815 13.659 1.00 92.94 245 CYS A CA 1
ATOM 1756 C C . CYS A 1 245 ? -32.117 3.612 12.803 1.00 92.94 245 CYS A C 1
ATOM 1758 O O . CYS A 1 245 ? -32.905 2.769 13.236 1.00 92.94 245 CYS A O 1
ATOM 1760 N N . LYS A 1 246 ? -31.598 3.529 11.575 1.00 92.31 246 LYS A N 1
ATOM 1761 C CA . LYS A 1 246 ? -31.896 2.472 10.597 1.00 92.31 246 LYS A CA 1
ATOM 1762 C C . LYS A 1 246 ? -30.798 1.408 10.558 1.00 92.31 246 LYS A C 1
ATOM 1764 O O . LYS A 1 246 ? -29.765 1.536 11.205 1.00 92.31 246 LYS A O 1
ATOM 1769 N N . ASN A 1 247 ? -31.047 0.329 9.814 1.00 90.19 247 ASN A N 1
ATOM 1770 C CA . ASN A 1 247 ? -30.070 -0.734 9.534 1.00 90.19 247 ASN A CA 1
ATOM 1771 C C . ASN A 1 247 ? -29.453 -1.395 10.785 1.00 90.19 247 ASN A C 1
ATOM 1773 O O . ASN A 1 247 ? -28.286 -1.785 10.799 1.00 90.19 247 ASN A O 1
ATOM 1777 N N . GLY A 1 248 ? -30.251 -1.529 11.850 1.00 87.12 248 GLY A N 1
ATOM 1778 C CA . GLY A 1 248 ? -29.820 -2.153 13.105 1.00 87.12 248 GLY A CA 1
ATOM 1779 C C . GLY A 1 248 ? -28.884 -1.288 13.956 1.00 87.12 248 GLY A C 1
ATOM 1780 O O . GLY A 1 248 ? -28.261 -1.810 14.875 1.00 87.12 248 GLY A O 1
ATOM 1781 N N . ALA A 1 249 ? -28.769 0.009 13.659 1.00 91.56 249 ALA A N 1
ATOM 1782 C CA . ALA A 1 249 ? -27.979 0.950 14.442 1.00 91.56 249 ALA A CA 1
ATOM 1783 C C . ALA A 1 249 ? -28.586 1.213 15.831 1.00 91.56 249 ALA A C 1
ATOM 1785 O O . ALA A 1 249 ? -29.806 1.302 15.996 1.00 91.56 249 ALA A O 1
ATOM 1786 N N . THR A 1 250 ? -27.719 1.387 16.829 1.00 93.00 250 THR A N 1
ATOM 1787 C CA . THR A 1 250 ? -28.129 1.617 18.221 1.00 93.00 250 THR A CA 1
ATOM 1788 C C . THR A 1 250 ? -28.385 3.101 18.455 1.00 93.00 250 THR A C 1
ATOM 1790 O O . THR A 1 250 ? -27.500 3.928 18.237 1.00 93.00 250 THR A O 1
ATOM 1793 N N . CYS A 1 251 ? -29.583 3.445 18.931 1.00 90.56 251 CYS A N 1
ATOM 1794 C CA . CYS A 1 251 ? -29.929 4.819 19.294 1.00 90.56 251 CYS A CA 1
ATOM 1795 C C . CYS A 1 251 ? -29.399 5.168 20.684 1.00 90.56 251 CYS A C 1
ATOM 1797 O O . CYS A 1 251 ? -29.635 4.436 21.645 1.00 90.56 251 CYS A O 1
ATOM 1799 N N . GLN A 1 252 ? -28.707 6.297 20.786 1.00 89.12 252 GLN A N 1
ATOM 1800 C CA . GLN A 1 252 ? -28.237 6.880 22.032 1.00 89.12 252 GLN A CA 1
ATOM 1801 C C . GLN A 1 252 ? -28.822 8.280 22.201 1.00 89.12 252 GLN A C 1
ATOM 1803 O O . GLN A 1 252 ? -29.009 9.036 21.250 1.00 89.12 252 GLN A O 1
ATOM 1808 N N . TYR A 1 253 ? -29.136 8.619 23.442 1.00 80.94 253 TYR A N 1
ATOM 1809 C CA . TYR A 1 253 ? -29.662 9.925 23.803 1.00 80.94 253 TYR A CA 1
ATOM 1810 C C . TYR A 1 253 ? -28.549 10.983 23.846 1.00 80.94 253 TYR A C 1
ATOM 1812 O O . TYR A 1 253 ? -27.487 10.736 24.418 1.00 80.94 253 TYR A O 1
ATOM 1820 N N . ALA A 1 254 ? -28.818 12.178 23.313 1.00 76.81 254 ALA A N 1
ATOM 1821 C CA . ALA A 1 254 ? -27.895 13.311 23.336 1.00 76.81 254 ALA A CA 1
ATOM 1822 C C . ALA A 1 254 ? -28.644 14.632 23.603 1.00 76.81 254 ALA A C 1
ATOM 1824 O O . ALA A 1 254 ? -28.990 15.375 22.680 1.00 76.81 254 ALA A O 1
ATOM 1825 N N . GLY A 1 255 ? -28.915 14.939 24.877 1.00 75.56 255 GLY A N 1
ATOM 1826 C CA . GLY A 1 255 ? -29.692 16.134 25.245 1.00 75.56 255 GLY A CA 1
ATOM 1827 C C . GLY A 1 255 ? -31.096 16.080 24.634 1.00 75.56 255 GLY A C 1
ATOM 1828 O O . GLY A 1 255 ? -31.666 15.021 24.504 1.00 75.56 255 GLY A O 1
ATOM 1829 N N . THR A 1 256 ? -31.682 17.158 24.130 1.00 73.25 256 THR A N 1
ATOM 1830 C CA . THR A 1 256 ? -33.017 17.070 23.487 1.00 73.25 256 THR A CA 1
ATOM 1831 C C . THR A 1 256 ? -33.050 16.307 22.144 1.00 73.25 256 THR A C 1
ATOM 1833 O O . THR A 1 256 ? -34.082 16.295 21.476 1.00 73.25 256 THR A O 1
ATOM 1836 N N . THR A 1 257 ? -31.945 15.674 21.734 1.00 81.94 257 THR A N 1
ATOM 1837 C CA . THR A 1 257 ? -31.758 15.003 20.437 1.00 81.94 257 THR A CA 1
ATOM 1838 C C . THR A 1 257 ? -31.295 13.546 20.600 1.00 81.94 257 THR A C 1
ATOM 1840 O O . THR A 1 257 ? -31.241 13.014 21.711 1.00 81.94 257 THR A O 1
ATOM 1843 N N . TYR A 1 258 ? -30.973 12.882 19.488 1.00 87.25 258 TYR A N 1
ATOM 1844 C CA . TYR A 1 258 ? -30.434 11.523 19.460 1.00 87.25 258 TYR A CA 1
ATOM 1845 C C . TYR A 1 258 ? -29.146 11.459 18.632 1.00 87.25 258 TYR A C 1
ATOM 1847 O O . TYR A 1 258 ? -28.928 12.264 17.727 1.00 87.25 258 TYR A O 1
ATOM 1855 N N . THR A 1 259 ? -28.324 10.455 18.909 1.00 91.25 259 THR A N 1
ATOM 1856 C CA . THR A 1 259 ? -27.198 10.028 18.078 1.00 91.25 259 THR A CA 1
ATOM 1857 C C . THR A 1 259 ? -27.358 8.548 17.741 1.00 91.25 259 THR A C 1
ATOM 1859 O O . THR A 1 259 ? -27.778 7.747 18.574 1.00 91.25 259 THR A O 1
ATOM 1862 N N . CYS A 1 260 ? -27.049 8.165 16.503 1.00 93.00 260 CYS A N 1
ATOM 1863 C CA . CYS A 1 260 ? -27.091 6.770 16.076 1.00 93.00 260 CYS A CA 1
ATOM 1864 C C . CYS A 1 260 ? -25.674 6.205 15.981 1.00 93.00 260 CYS A C 1
ATOM 1866 O O . CYS A 1 260 ? -24.843 6.710 15.228 1.00 93.00 260 CYS A O 1
ATOM 1868 N N . ALA A 1 261 ? -25.406 5.130 16.718 1.00 93.06 261 ALA A N 1
ATOM 1869 C CA . ALA A 1 261 ? -24.202 4.332 16.544 1.00 93.06 261 ALA A CA 1
ATOM 1870 C C . ALA A 1 261 ? -24.429 3.345 15.389 1.00 93.06 261 ALA A C 1
ATOM 1872 O O . ALA A 1 261 ? -25.096 2.319 15.560 1.00 93.06 261 ALA A O 1
ATOM 1873 N N . CYS A 1 262 ? -23.921 3.690 14.204 1.00 91.94 262 CYS A N 1
ATOM 1874 C CA . CYS A 1 262 ? -24.117 2.893 12.997 1.00 91.94 262 CYS A CA 1
ATOM 1875 C C . CYS A 1 262 ? -23.403 1.540 13.072 1.00 91.94 262 CYS A C 1
ATOM 1877 O O . CYS A 1 262 ? -22.276 1.431 13.554 1.00 91.94 262 CYS A O 1
ATOM 1879 N N . THR A 1 263 ? -24.063 0.513 12.547 1.00 90.50 263 THR A N 1
ATOM 1880 C CA . THR A 1 263 ? -23.465 -0.790 12.252 1.00 90.50 263 THR A CA 1
ATOM 1881 C C . THR A 1 263 ? -22.458 -0.667 11.102 1.00 90.50 263 THR A C 1
ATOM 1883 O O . THR A 1 263 ? -22.546 0.246 10.276 1.00 90.50 263 THR A O 1
ATOM 1886 N N . SER A 1 264 ? -21.475 -1.576 11.052 1.00 87.88 264 SER A N 1
ATOM 1887 C CA . SER A 1 264 ? -20.447 -1.568 10.000 1.00 87.88 264 SER A CA 1
ATOM 1888 C C . SER A 1 264 ? -21.090 -1.566 8.609 1.00 87.88 264 SER A C 1
ATOM 1890 O O . SER A 1 264 ? -21.994 -2.356 8.345 1.00 87.88 264 SER A O 1
ATOM 1892 N N . GLY A 1 265 ? -20.634 -0.665 7.736 1.00 84.38 265 GLY A N 1
ATOM 1893 C CA . GLY A 1 265 ? -21.162 -0.509 6.378 1.00 84.38 265 GLY A CA 1
ATOM 1894 C C . GLY A 1 265 ? -22.305 0.493 6.216 1.00 84.38 265 GLY A C 1
ATOM 1895 O O . GLY A 1 265 ? -22.753 0.697 5.089 1.00 84.38 265 GLY A O 1
ATOM 1896 N N . PHE A 1 266 ? -22.740 1.160 7.289 1.00 89.62 266 PHE A N 1
ATOM 1897 C CA . PHE A 1 266 ? -23.748 2.220 7.230 1.00 89.62 266 PHE A CA 1
ATOM 1898 C C . PHE A 1 266 ? -23.238 3.529 7.832 1.00 89.62 266 PHE A C 1
ATOM 1900 O O . PHE A 1 266 ? -22.391 3.537 8.724 1.00 89.62 266 PHE A O 1
ATOM 1907 N N . TYR A 1 267 ? -23.754 4.656 7.343 1.00 88.44 267 TYR A N 1
ATOM 1908 C CA . TYR A 1 267 ? -23.366 5.984 7.817 1.00 88.44 267 TYR A CA 1
ATOM 1909 C C . TYR A 1 267 ? -24.513 7.000 7.709 1.00 88.44 267 TYR A C 1
ATOM 1911 O O . TYR A 1 267 ? -25.575 6.729 7.142 1.00 88.44 267 TYR A O 1
ATOM 1919 N N . GLY A 1 268 ? -24.280 8.200 8.245 1.00 87.38 268 GLY A N 1
ATOM 1920 C CA . GLY A 1 268 ? -25.262 9.284 8.310 1.00 87.38 268 GLY A CA 1
ATOM 1921 C C . GLY A 1 268 ? -25.904 9.406 9.691 1.00 87.38 268 GLY A C 1
ATOM 1922 O O . GLY A 1 268 ? -25.725 8.546 10.547 1.00 87.38 268 GLY A O 1
ATOM 1923 N N . VAL A 1 269 ? -26.647 10.493 9.905 1.00 88.88 269 VAL A N 1
ATOM 1924 C CA . VAL A 1 269 ? -27.253 10.830 11.210 1.00 88.88 269 VAL A CA 1
ATOM 1925 C C . VAL A 1 269 ? -28.256 9.784 11.700 1.00 88.88 269 VAL A C 1
ATOM 1927 O O . VAL A 1 269 ? -28.391 9.571 12.899 1.00 88.88 269 VAL A O 1
ATOM 1930 N N . ASP A 1 270 ? -28.920 9.109 10.767 1.00 91.69 270 ASP A N 1
ATOM 1931 C CA . ASP A 1 270 ? -29.907 8.054 10.985 1.00 91.69 270 ASP A CA 1
ATOM 1932 C C . ASP A 1 270 ? -29.398 6.673 10.528 1.00 91.69 270 ASP A C 1
ATOM 1934 O O . ASP A 1 270 ? -30.156 5.705 10.520 1.00 91.69 270 ASP A O 1
ATOM 1938 N N . CYS A 1 271 ? -28.120 6.564 10.142 1.00 91.62 271 CYS A N 1
ATOM 1939 C CA . CYS A 1 271 ? -27.497 5.345 9.615 1.00 91.62 271 CYS A CA 1
ATOM 1940 C C . CYS A 1 271 ? -28.239 4.719 8.422 1.00 91.62 271 CYS A C 1
ATOM 1942 O O . CYS A 1 271 ? -28.220 3.500 8.238 1.00 91.62 271 CYS A O 1
ATOM 1944 N N . LYS A 1 272 ? -28.916 5.536 7.604 1.00 91.62 272 LYS A N 1
ATOM 1945 C CA . LYS A 1 272 ? -29.654 5.065 6.426 1.00 91.62 272 LYS A CA 1
ATOM 1946 C C . LYS A 1 272 ? -28.750 4.780 5.223 1.00 91.62 272 LYS A C 1
ATOM 1948 O O . LYS A 1 272 ? -29.089 3.921 4.408 1.00 91.62 272 LYS A O 1
ATOM 1953 N N . ASN A 1 273 ? -27.633 5.494 5.091 1.00 88.38 273 ASN A N 1
ATOM 1954 C CA . ASN A 1 273 ? -26.800 5.438 3.891 1.00 88.38 273 ASN A CA 1
ATOM 1955 C C . ASN A 1 273 ? -25.852 4.237 3.927 1.00 88.38 273 ASN A C 1
ATOM 1957 O O . ASN A 1 273 ? -25.302 3.916 4.978 1.00 88.38 273 ASN A O 1
ATOM 1961 N N . VAL A 1 274 ? -25.650 3.601 2.772 1.00 88.06 274 VAL A N 1
ATOM 1962 C CA . VAL A 1 274 ? -24.777 2.429 2.610 1.00 88.06 274 VAL A CA 1
ATOM 1963 C C . VAL A 1 274 ? -23.393 2.885 2.172 1.00 88.06 274 VAL A C 1
ATOM 1965 O O . VAL A 1 274 ? -23.271 3.622 1.196 1.00 88.06 274 VAL A O 1
ATOM 1968 N N . ASP A 1 275 ? -22.357 2.440 2.875 1.00 86.75 275 ASP A N 1
ATOM 1969 C CA . ASP A 1 275 ? -20.968 2.723 2.525 1.00 86.75 275 ASP A CA 1
ATOM 1970 C C . ASP A 1 275 ? -20.608 2.052 1.187 1.00 86.75 275 ASP A C 1
ATOM 1972 O O . ASP A 1 275 ? -20.738 0.833 1.027 1.00 86.75 275 ASP A O 1
ATOM 1976 N N . ALA A 1 276 ? -20.155 2.848 0.215 1.00 86.75 276 ALA A N 1
ATOM 1977 C CA . ALA A 1 276 ? -19.788 2.376 -1.118 1.00 86.75 276 ALA A CA 1
ATOM 1978 C C . ALA A 1 276 ? -18.680 1.303 -1.084 1.00 86.75 276 ALA A C 1
ATOM 1980 O O . ALA A 1 276 ? -18.655 0.417 -1.944 1.00 86.75 276 ALA A O 1
ATOM 1981 N N . CYS A 1 277 ? -17.832 1.300 -0.048 1.00 89.00 277 CYS A N 1
ATOM 1982 C CA . CYS A 1 277 ? -16.785 0.298 0.138 1.00 89.00 277 CYS A CA 1
ATOM 1983 C C . CYS A 1 277 ? -17.318 -1.118 0.426 1.00 89.00 277 CYS A C 1
ATOM 1985 O O . CYS A 1 277 ? -16.583 -2.088 0.242 1.00 89.00 277 CYS A O 1
ATOM 1987 N N . GLN A 1 278 ? -18.594 -1.282 0.805 1.00 88.25 278 GLN A N 1
ATOM 1988 C CA . GLN A 1 278 ? -19.191 -2.603 1.067 1.00 88.25 278 GLN A CA 1
ATOM 1989 C C . GLN A 1 278 ? -19.275 -3.495 -0.177 1.00 88.25 278 GLN A C 1
ATOM 1991 O O . GLN A 1 278 ? -19.340 -4.714 -0.059 1.00 88.25 278 GLN A O 1
ATOM 1996 N N . LYS A 1 279 ? -19.252 -2.911 -1.382 1.00 86.44 279 LYS A N 1
ATOM 1997 C CA . LYS A 1 279 ? -19.239 -3.673 -2.643 1.00 86.44 279 LYS A CA 1
ATOM 1998 C C . LYS A 1 279 ? -17.834 -4.104 -3.076 1.00 86.44 279 LYS A C 1
ATOM 2000 O O . LYS A 1 279 ? -17.676 -4.601 -4.190 1.00 86.44 279 LYS A O 1
ATOM 2005 N N . SER A 1 280 ? -16.822 -3.880 -2.233 1.00 87.25 280 SER A N 1
ATOM 2006 C CA . SER A 1 280 ? -15.407 -4.121 -2.539 1.00 87.25 280 SER A CA 1
ATOM 2007 C C . SER A 1 280 ? -15.012 -3.581 -3.925 1.00 87.25 280 SER A C 1
ATOM 2009 O O . SER A 1 280 ? -14.593 -4.356 -4.798 1.00 87.25 280 SER A O 1
ATOM 2011 N N . PRO A 1 281 ? -15.211 -2.271 -4.174 1.00 88.88 281 PRO A N 1
ATOM 2012 C CA . PRO A 1 281 ? -14.920 -1.681 -5.475 1.00 88.88 281 PRO A CA 1
ATOM 2013 C C . PRO A 1 281 ? -13.416 -1.698 -5.787 1.00 88.88 281 PRO A C 1
ATOM 2015 O O . PRO A 1 281 ? -13.037 -1.963 -6.923 1.00 88.88 281 PRO A O 1
ATOM 2018 N N . CYS A 1 282 ? -12.569 -1.517 -4.771 1.00 91.44 282 CYS A N 1
ATOM 2019 C CA . CYS A 1 282 ? -11.117 -1.601 -4.894 1.00 91.44 282 CYS A CA 1
ATOM 2020 C C . CYS A 1 282 ? -10.666 -3.054 -5.074 1.00 91.44 282 CYS A C 1
ATOM 2022 O O . CYS A 1 282 ? -11.057 -3.934 -4.301 1.00 91.44 282 CYS A O 1
ATOM 2024 N N . LYS A 1 283 ? -9.858 -3.311 -6.104 1.00 87.31 283 LYS A N 1
ATOM 2025 C CA . LYS A 1 283 ? -9.330 -4.639 -6.435 1.00 87.31 283 LYS A CA 1
ATOM 2026 C C . LYS A 1 283 ? -7.871 -4.782 -6.007 1.00 87.31 283 LYS A C 1
ATOM 2028 O O . LYS A 1 283 ? -7.267 -3.848 -5.489 1.00 87.31 283 LYS A O 1
ATOM 2033 N N . ASN A 1 284 ? -7.333 -5.988 -6.177 1.00 81.69 284 ASN A N 1
ATOM 2034 C CA . ASN A 1 284 ? -5.905 -6.278 -6.039 1.00 81.69 284 ASN A CA 1
ATOM 2035 C C . ASN A 1 284 ? -5.277 -5.871 -4.691 1.00 81.69 284 ASN A C 1
ATOM 2037 O O . ASN A 1 284 ? -4.148 -5.398 -4.635 1.00 81.69 284 ASN A O 1
ATOM 2041 N N . GLY A 1 285 ? -6.018 -6.052 -3.592 1.00 80.19 285 GLY A N 1
ATOM 2042 C CA . GLY A 1 285 ? -5.525 -5.760 -2.239 1.00 80.19 285 GLY A CA 1
ATOM 2043 C C . GLY A 1 285 ? -5.490 -4.272 -1.872 1.00 80.19 285 GLY A C 1
ATOM 2044 O O . GLY A 1 285 ? -4.970 -3.923 -0.815 1.00 80.19 285 GLY A O 1
ATOM 2045 N N . ALA A 1 286 ? -6.053 -3.397 -2.708 1.00 85.94 286 ALA A N 1
ATOM 2046 C CA . ALA A 1 286 ? -6.147 -1.971 -2.427 1.00 85.94 286 ALA A CA 1
ATOM 2047 C C . ALA A 1 286 ? -7.075 -1.657 -1.241 1.00 85.94 286 ALA A C 1
ATOM 2049 O O . ALA A 1 286 ? -8.085 -2.328 -1.005 1.00 85.94 286 ALA A O 1
ATOM 2050 N N . THR A 1 287 ? -6.752 -0.586 -0.514 1.00 92.19 287 THR A N 1
ATOM 2051 C CA . THR A 1 287 ? -7.548 -0.123 0.631 1.00 92.19 287 THR A CA 1
ATOM 2052 C C . THR A 1 287 ? -8.659 0.812 0.157 1.00 92.19 287 THR A C 1
ATOM 2054 O O . THR A 1 287 ? -8.392 1.789 -0.538 1.00 92.19 287 THR A O 1
ATOM 2057 N N . CYS A 1 288 ? -9.907 0.531 0.540 1.00 91.44 288 CYS A N 1
ATOM 2058 C CA . CYS A 1 288 ? -11.055 1.380 0.212 1.00 91.44 288 CYS A CA 1
ATOM 2059 C C . CYS A 1 288 ? -11.312 2.410 1.311 1.00 91.44 288 CYS A C 1
ATOM 2061 O O . CYS A 1 288 ? -11.543 2.041 2.461 1.00 91.44 288 CYS A O 1
ATOM 2063 N N . ASN A 1 289 ? -11.332 3.689 0.942 1.00 91.19 289 ASN A N 1
ATOM 2064 C CA . ASN A 1 289 ? -11.614 4.799 1.843 1.00 91.19 289 ASN A CA 1
ATOM 2065 C C . ASN A 1 289 ? -12.920 5.490 1.432 1.00 91.19 289 ASN A C 1
ATOM 2067 O O . ASN A 1 289 ? -13.051 5.937 0.293 1.00 91.19 289 ASN A O 1
ATOM 2071 N N . ARG A 1 290 ? -13.887 5.621 2.351 1.00 86.44 290 ARG A N 1
ATOM 2072 C CA . ARG A 1 290 ? -15.142 6.342 2.076 1.00 86.44 290 ARG A CA 1
ATOM 2073 C C . ARG A 1 290 ? -14.886 7.847 1.966 1.00 86.44 290 ARG A C 1
ATOM 2075 O O . ARG A 1 290 ? -14.330 8.447 2.886 1.00 86.44 290 ARG A O 1
ATOM 2082 N N . VAL A 1 291 ? -15.393 8.471 0.903 1.00 86.50 291 VAL A N 1
ATOM 2083 C CA . VAL A 1 291 ? -15.363 9.925 0.692 1.00 86.50 291 VAL A CA 1
ATOM 2084 C C . VAL A 1 291 ? -16.786 10.420 0.433 1.00 86.50 291 VAL A C 1
ATOM 2086 O O . VAL A 1 291 ? -17.317 10.328 -0.670 1.00 86.50 291 VAL A O 1
ATOM 2089 N N . GLY A 1 292 ? -17.440 10.942 1.472 1.00 83.19 292 GLY A N 1
ATOM 2090 C CA . GLY A 1 292 ? -18.841 11.361 1.379 1.00 83.19 292 GLY A CA 1
ATOM 2091 C C . GLY A 1 292 ? -19.772 10.183 1.059 1.00 83.19 292 GLY A C 1
ATOM 2092 O O . GLY A 1 292 ? -19.881 9.257 1.863 1.00 83.19 292 GLY A O 1
ATOM 2093 N N . SER A 1 293 ? -20.456 10.253 -0.089 1.00 79.31 293 SER A N 1
ATOM 2094 C CA . SER A 1 293 ? -21.278 9.178 -0.676 1.00 79.31 293 SER A CA 1
ATOM 2095 C C . SER A 1 293 ? -20.539 8.266 -1.653 1.00 79.31 293 SER A C 1
ATOM 2097 O O . SER A 1 293 ? -21.140 7.323 -2.164 1.00 79.31 293 SER A O 1
ATOM 2099 N N . ASP A 1 294 ? -19.276 8.568 -1.933 1.00 83.25 294 ASP A N 1
ATOM 2100 C CA . ASP A 1 294 ? -18.436 7.847 -2.879 1.00 83.25 294 ASP A CA 1
ATOM 2101 C C . ASP A 1 294 ? -17.257 7.181 -2.148 1.00 83.25 294 ASP A C 1
ATOM 2103 O O . ASP A 1 294 ? -17.200 7.145 -0.910 1.00 83.25 294 ASP A O 1
ATOM 2107 N N . TYR A 1 295 ? -16.312 6.635 -2.902 1.00 88.56 295 TYR A N 1
ATOM 2108 C CA . TYR A 1 295 ? -15.104 6.010 -2.383 1.00 88.56 295 TYR A CA 1
ATOM 2109 C C . TYR A 1 295 ? -13.856 6.485 -3.130 1.00 88.56 295 TYR A C 1
ATOM 2111 O O . TYR A 1 295 ? -13.914 6.958 -4.261 1.00 88.5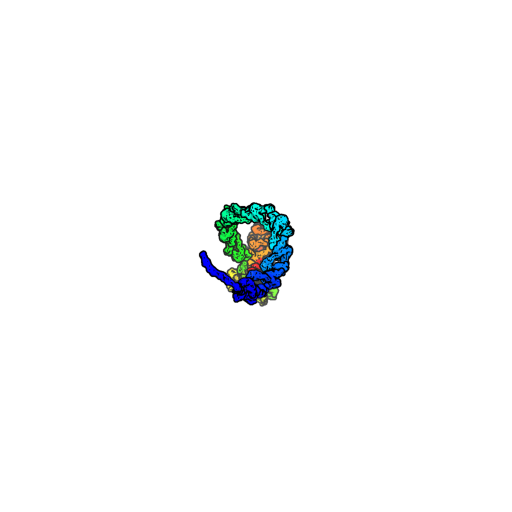6 295 TYR A O 1
ATOM 2119 N N . ASN A 1 296 ? -12.706 6.329 -2.484 1.00 91.56 296 ASN A N 1
ATOM 2120 C CA . ASN A 1 296 ? -11.400 6.421 -3.114 1.00 91.56 296 ASN A CA 1
ATOM 2121 C C . ASN A 1 296 ? -10.596 5.163 -2.771 1.00 91.56 296 ASN A C 1
ATOM 2123 O O . ASN A 1 296 ? -10.569 4.739 -1.612 1.00 91.56 296 ASN A O 1
ATOM 2127 N N . CYS A 1 297 ? -9.944 4.573 -3.767 1.00 90.19 297 CYS A N 1
ATOM 2128 C CA . CYS A 1 297 ? -9.079 3.422 -3.572 1.00 90.19 297 CYS A CA 1
ATOM 2129 C C . CYS A 1 297 ? -7.628 3.871 -3.416 1.00 90.19 297 CYS A C 1
ATOM 2131 O O . CYS A 1 297 ? -7.052 4.485 -4.307 1.00 90.19 297 CYS A O 1
ATOM 2133 N N . SER A 1 298 ? -7.018 3.520 -2.288 1.00 88.81 298 SER A N 1
ATOM 2134 C CA . SER A 1 298 ? -5.570 3.594 -2.116 1.00 88.81 298 SER A CA 1
ATOM 2135 C C . SER A 1 298 ? -4.962 2.312 -2.661 1.00 88.81 298 SER A C 1
ATOM 2137 O O . SER A 1 298 ? -4.995 1.265 -2.004 1.00 88.81 298 SER A O 1
ATOM 2139 N N . CYS A 1 299 ? -4.478 2.393 -3.895 1.00 79.75 299 CYS A N 1
ATOM 2140 C CA . CYS A 1 299 ? -3.859 1.269 -4.573 1.00 79.75 299 CYS A CA 1
ATOM 2141 C C . CYS A 1 299 ? -2.525 0.891 -3.925 1.00 79.75 299 CYS A C 1
ATOM 2143 O O . CYS A 1 299 ? -1.836 1.725 -3.344 1.00 79.75 299 CYS A O 1
ATOM 2145 N N . THR A 1 300 ? -2.166 -0.386 -4.016 1.00 72.31 300 THR A N 1
ATOM 2146 C CA . THR A 1 300 ? -0.792 -0.829 -3.752 1.00 72.31 300 THR A CA 1
ATOM 2147 C C . THR A 1 300 ? 0.117 -0.379 -4.896 1.00 72.31 300 THR A C 1
ATOM 2149 O O . THR A 1 300 ? -0.377 -0.325 -6.019 1.00 72.31 300 THR A O 1
ATOM 2152 N N . ASP A 1 301 ? 1.421 -0.212 -4.649 1.00 58.47 301 ASP A N 1
ATOM 2153 C CA . ASP A 1 301 ? 2.458 0.281 -5.591 1.00 58.47 301 ASP A CA 1
ATOM 2154 C C . ASP A 1 301 ? 2.416 -0.298 -7.027 1.00 58.47 301 ASP A C 1
ATOM 2156 O O . ASP A 1 301 ? 2.949 0.288 -7.960 1.00 58.47 301 ASP A O 1
ATOM 2160 N N . ARG A 1 302 ? 1.790 -1.464 -7.219 1.00 63.72 302 ARG A N 1
ATOM 2161 C CA . ARG A 1 302 ? 1.657 -2.166 -8.501 1.00 63.72 302 ARG A CA 1
ATOM 2162 C C . ARG A 1 302 ? 0.468 -1.730 -9.372 1.00 63.72 302 ARG A C 1
ATOM 2164 O O . ARG A 1 302 ? 0.499 -1.982 -10.574 1.00 63.72 302 ARG A O 1
ATOM 2171 N N . TYR A 1 303 ? -0.588 -1.153 -8.797 1.00 71.50 303 TYR A N 1
ATOM 2172 C CA . TYR A 1 303 ? -1.851 -0.927 -9.509 1.00 71.50 303 TYR A CA 1
ATOM 2173 C C . TYR A 1 303 ? -2.297 0.530 -9.464 1.00 71.50 303 TYR A C 1
ATOM 2175 O O . TYR A 1 303 ? -2.094 1.207 -8.462 1.00 71.50 303 TYR A O 1
ATOM 2183 N N . ILE A 1 304 ? -2.977 0.983 -10.517 1.00 71.12 304 ILE A N 1
ATOM 2184 C CA . ILE A 1 304 ? -3.536 2.336 -10.619 1.00 71.12 304 ILE A CA 1
ATOM 2185 C C . ILE A 1 304 ? -4.998 2.321 -11.094 1.00 71.12 304 ILE A C 1
ATOM 2187 O O . ILE A 1 304 ? -5.621 1.272 -11.308 1.00 71.12 304 ILE A O 1
ATOM 2191 N N . GLY A 1 305 ? -5.565 3.519 -11.227 1.00 74.06 305 GLY A N 1
ATOM 2192 C CA . GLY A 1 305 ? -6.955 3.742 -11.606 1.00 74.06 305 GLY A CA 1
ATOM 2193 C C . GLY A 1 305 ? -7.897 3.766 -10.401 1.00 74.06 305 GLY A C 1
ATOM 2194 O O . GLY A 1 305 ? -7.565 3.328 -9.301 1.00 74.06 305 GLY A O 1
ATOM 2195 N N . SER A 1 306 ? -9.118 4.258 -10.612 1.00 83.12 306 SER A N 1
ATOM 2196 C CA . SER A 1 306 ? -10.108 4.479 -9.542 1.00 83.12 306 SER A CA 1
ATOM 2197 C C . SER A 1 306 ? -10.535 3.207 -8.802 1.00 83.12 306 SER A C 1
ATOM 2199 O O . SER A 1 306 ? -11.073 3.287 -7.702 1.00 83.12 306 SER A O 1
ATOM 2201 N N . SER A 1 307 ? -10.302 2.032 -9.391 1.00 86.75 307 SER A N 1
ATOM 2202 C CA . SER A 1 307 ? -10.568 0.720 -8.785 1.00 86.75 307 SER A CA 1
ATOM 2203 C C . SER A 1 307 ? -9.309 -0.136 -8.586 1.00 86.75 307 SER A C 1
ATOM 2205 O O . SER A 1 307 ? -9.434 -1.285 -8.160 1.00 86.75 307 SER A O 1
ATOM 2207 N N . CYS A 1 308 ? -8.112 0.399 -8.860 1.00 84.25 308 CYS A N 1
ATOM 2208 C CA . CYS A 1 308 ? -6.827 -0.307 -8.738 1.00 84.25 308 CYS A CA 1
ATOM 2209 C C . CYS A 1 308 ? -6.752 -1.604 -9.559 1.00 84.25 308 CYS A C 1
ATOM 2211 O O . CYS A 1 308 ? -6.318 -2.645 -9.063 1.00 84.25 308 CYS A O 1
ATOM 2213 N N . ILE A 1 309 ? -7.246 -1.558 -10.798 1.00 80.38 309 ILE A N 1
ATOM 2214 C CA . ILE A 1 309 ? -7.298 -2.716 -11.707 1.00 80.38 309 ILE A CA 1
ATOM 2215 C C . ILE A 1 309 ? -6.152 -2.668 -12.722 1.00 80.38 309 ILE A C 1
ATOM 2217 O O . ILE A 1 309 ? -5.704 -3.714 -13.182 1.00 80.38 309 ILE A O 1
ATOM 2221 N N . GLU A 1 310 ? -5.674 -1.475 -13.062 1.00 73.56 310 GLU A N 1
ATOM 2222 C CA . GLU A 1 310 ? -4.652 -1.280 -14.087 1.00 73.56 310 GLU A CA 1
ATOM 2223 C C . GLU A 1 310 ? -3.278 -1.650 -13.516 1.00 73.56 310 GLU A C 1
ATOM 2225 O O . GLU A 1 310 ? -2.855 -1.063 -12.525 1.00 73.56 310 GLU A O 1
ATOM 2230 N N . ASP A 1 311 ? -2.617 -2.653 -14.099 1.00 72.44 311 ASP A N 1
ATOM 2231 C CA . ASP A 1 311 ? -1.311 -3.171 -13.662 1.00 72.44 311 ASP A CA 1
ATOM 2232 C C . ASP A 1 311 ? -0.175 -2.363 -14.314 1.00 72.44 311 ASP A C 1
ATOM 2234 O O . ASP A 1 311 ? -0.170 -2.163 -15.531 1.00 72.44 311 ASP A O 1
ATOM 2238 N N . CYS A 1 312 ? 0.776 -1.892 -13.506 1.00 70.25 312 CYS A N 1
ATOM 2239 C CA . CYS A 1 312 ? 1.878 -1.024 -13.931 1.00 70.25 312 CYS A CA 1
ATOM 2240 C C . CYS A 1 312 ? 3.200 -1.754 -14.212 1.00 70.25 312 CYS A C 1
ATOM 2242 O O . CYS A 1 312 ? 4.230 -1.107 -14.404 1.00 70.25 312 CYS A O 1
ATOM 2244 N N . ARG A 1 313 ? 3.198 -3.089 -14.226 1.00 71.38 313 ARG A N 1
ATOM 2245 C CA . ARG A 1 313 ? 4.395 -3.888 -14.521 1.00 71.38 313 ARG A CA 1
ATOM 2246 C C . ARG A 1 313 ? 4.885 -3.692 -15.965 1.00 71.38 313 ARG A C 1
ATOM 2248 O O . ARG A 1 313 ? 4.062 -3.751 -16.878 1.00 71.38 313 ARG A O 1
ATOM 2255 N N . PRO A 1 314 ? 6.202 -3.512 -16.192 1.00 73.44 314 PRO A N 1
ATOM 2256 C CA . PRO A 1 314 ? 6.801 -3.624 -17.517 1.00 73.44 314 PRO A CA 1
ATOM 2257 C C . PRO A 1 314 ? 6.600 -5.028 -18.100 1.00 73.44 314 PRO A C 1
ATOM 2259 O O . PRO A 1 314 ? 6.804 -6.020 -17.403 1.00 73.44 314 PRO A O 1
ATOM 2262 N N . GLY A 1 315 ? 6.213 -5.098 -19.373 1.00 76.75 315 GLY A N 1
ATOM 2263 C CA . GLY A 1 315 ? 5.893 -6.336 -20.090 1.00 76.75 315 GLY A CA 1
ATOM 2264 C C . GLY A 1 315 ? 4.409 -6.411 -20.489 1.00 76.75 315 GLY A C 1
ATOM 2265 O O . GLY A 1 315 ? 3.642 -5.489 -20.215 1.00 76.75 315 GLY A O 1
ATOM 2266 N N . PRO A 1 316 ? 3.964 -7.486 -21.160 1.00 87.06 316 PRO A N 1
ATOM 2267 C CA . PRO A 1 316 ? 4.748 -8.643 -21.574 1.00 87.06 316 PRO A CA 1
ATOM 2268 C C . PRO A 1 316 ? 5.656 -8.381 -22.789 1.00 87.06 316 PRO A C 1
ATOM 2270 O O . PRO A 1 316 ? 5.278 -7.650 -23.712 1.00 87.06 316 PRO A O 1
ATOM 2273 N N . ALA A 1 317 ? 6.835 -9.011 -22.821 1.00 91.81 317 ALA A N 1
ATOM 2274 C CA . ALA A 1 317 ? 7.738 -8.978 -23.977 1.00 91.81 317 ALA A CA 1
ATOM 2275 C C . ALA A 1 317 ? 8.539 -10.277 -24.177 1.00 91.81 317 ALA A C 1
ATOM 2277 O O . ALA A 1 317 ? 8.893 -10.971 -23.222 1.00 91.81 317 ALA A O 1
ATOM 2278 N N . ASP A 1 318 ? 8.863 -10.559 -25.439 1.00 95.75 318 ASP A N 1
ATOM 2279 C CA . ASP A 1 318 ? 9.703 -11.680 -25.859 1.00 95.75 318 ASP A CA 1
ATOM 2280 C C . ASP A 1 318 ? 11.071 -11.176 -26.323 1.00 95.75 318 ASP A C 1
ATOM 2282 O O . ASP A 1 318 ? 11.169 -10.296 -27.184 1.00 95.75 318 ASP A O 1
ATOM 2286 N N . ILE A 1 319 ? 12.137 -11.748 -25.768 1.00 96.25 319 ILE A N 1
ATOM 2287 C CA . ILE A 1 319 ? 13.514 -11.309 -26.001 1.00 96.25 319 ILE A CA 1
ATOM 2288 C C . ILE A 1 319 ? 14.359 -12.487 -26.492 1.00 96.25 319 ILE A C 1
ATOM 2290 O O . ILE A 1 319 ? 14.398 -13.536 -25.855 1.00 96.25 319 ILE A O 1
ATOM 2294 N N . ILE A 1 320 ? 15.079 -12.319 -27.601 1.00 97.81 320 ILE A N 1
ATOM 2295 C CA . ILE A 1 320 ? 16.098 -13.277 -28.050 1.00 97.81 320 ILE A CA 1
ATOM 2296 C C . ILE A 1 320 ? 17.479 -12.675 -27.811 1.00 97.81 320 ILE A C 1
ATOM 2298 O O . ILE A 1 320 ? 17.815 -11.644 -28.392 1.00 97.81 320 ILE A O 1
ATOM 2302 N N . ILE A 1 321 ? 18.293 -13.323 -26.982 1.00 96.50 321 ILE A N 1
ATOM 2303 C CA . ILE A 1 321 ? 19.699 -12.959 -26.789 1.00 96.50 321 ILE A CA 1
ATOM 2304 C C . ILE A 1 321 ? 20.540 -13.752 -27.790 1.00 96.50 321 ILE A C 1
ATOM 2306 O O . ILE A 1 321 ? 20.514 -14.980 -27.801 1.00 96.50 321 ILE A O 1
ATOM 2310 N N . VAL A 1 322 ? 21.281 -13.049 -28.640 1.00 94.88 322 VAL A N 1
ATOM 2311 C CA . VAL A 1 322 ? 22.182 -13.617 -29.645 1.00 94.88 322 VAL A CA 1
ATOM 2312 C C . VAL A 1 322 ? 23.614 -13.328 -29.215 1.00 94.88 322 VAL A C 1
ATOM 2314 O O . VAL A 1 322 ? 24.067 -12.189 -29.287 1.00 94.88 322 VAL A O 1
ATOM 2317 N N . LEU A 1 323 ? 24.317 -14.357 -28.752 1.00 92.56 323 LEU A N 1
ATOM 2318 C CA . LEU A 1 323 ? 25.648 -14.250 -28.161 1.00 92.56 323 LEU A CA 1
ATOM 2319 C C . LEU A 1 323 ? 26.731 -14.740 -29.131 1.00 92.56 323 LEU A C 1
ATOM 2321 O O . LEU A 1 323 ? 26.690 -15.880 -29.598 1.00 92.56 323 LEU A O 1
ATOM 2325 N N . ASP A 1 324 ? 27.731 -13.903 -29.397 1.00 89.06 324 ASP A N 1
ATOM 2326 C CA . ASP A 1 324 ? 28.914 -14.302 -30.160 1.00 89.06 324 ASP A CA 1
ATOM 2327 C C . ASP A 1 324 ? 29.767 -15.279 -29.342 1.00 89.06 324 ASP A C 1
ATOM 2329 O O . ASP A 1 324 ? 30.283 -14.941 -28.274 1.00 89.06 324 ASP A O 1
ATOM 2333 N N . SER A 1 325 ? 29.904 -16.511 -29.834 1.00 88.44 325 SER A N 1
ATOM 2334 C CA . SER A 1 325 ? 30.725 -17.546 -29.204 1.00 88.44 325 SER A CA 1
ATOM 2335 C C . SER A 1 325 ? 32.025 -17.817 -29.954 1.00 88.44 325 SER A C 1
ATOM 2337 O O . SER A 1 325 ? 32.781 -18.670 -29.501 1.00 88.44 325 SER A O 1
ATOM 2339 N N . SER A 1 326 ? 32.308 -17.090 -31.047 1.00 82.31 326 SER A N 1
ATOM 2340 C CA . SER A 1 326 ? 33.410 -17.351 -31.991 1.00 82.31 326 SER A CA 1
ATOM 2341 C C . SER A 1 326 ? 34.811 -16.949 -31.503 1.00 82.31 326 SER A C 1
ATOM 2343 O O . SER A 1 326 ? 35.820 -17.287 -32.133 1.00 82.31 326 SER A O 1
ATOM 2345 N N . THR A 1 327 ? 34.892 -16.223 -30.387 1.00 71.62 327 THR A N 1
ATOM 2346 C CA . THR A 1 327 ? 36.132 -15.627 -29.876 1.00 71.62 327 THR A CA 1
ATOM 2347 C C . THR A 1 327 ? 37.103 -16.646 -29.279 1.00 71.62 327 THR A C 1
ATOM 2349 O O . THR A 1 327 ? 36.726 -17.562 -28.547 1.00 71.62 327 THR A O 1
ATOM 2352 N N . SER A 1 328 ? 38.401 -16.463 -29.544 1.00 63.19 328 SER A N 1
ATOM 2353 C CA . SER A 1 328 ? 39.475 -17.277 -28.954 1.00 63.19 328 SER A CA 1
ATOM 2354 C C . SER A 1 328 ? 39.890 -16.804 -27.556 1.00 63.19 328 SER A C 1
ATOM 2356 O O . SER A 1 328 ? 40.629 -17.499 -26.854 1.00 63.19 328 SER A O 1
ATOM 2358 N N . ALA A 1 329 ? 39.415 -15.631 -27.125 1.00 70.06 329 ALA A N 1
ATOM 2359 C CA . ALA A 1 329 ? 39.719 -15.055 -25.825 1.00 70.06 329 ALA A CA 1
ATOM 2360 C C . ALA A 1 329 ? 38.608 -15.375 -24.813 1.00 70.06 329 ALA A C 1
ATOM 2362 O O . ALA A 1 329 ? 37.633 -14.635 -24.687 1.00 70.06 329 ALA A O 1
ATOM 2363 N N . HIS A 1 330 ? 38.803 -16.428 -24.009 1.00 73.94 330 HIS A N 1
ATOM 2364 C CA . HIS A 1 330 ? 37.870 -16.838 -22.942 1.00 73.94 330 HIS A CA 1
ATOM 2365 C C . HIS A 1 330 ? 37.420 -15.689 -22.021 1.00 73.94 330 HIS A C 1
ATOM 2367 O O . HIS A 1 330 ? 36.294 -15.682 -21.533 1.00 73.94 330 HIS A O 1
ATOM 2373 N N . ILE A 1 331 ? 38.282 -14.694 -21.795 1.00 77.81 331 ILE A N 1
ATOM 2374 C CA . ILE A 1 331 ? 37.976 -13.525 -20.959 1.00 77.81 331 ILE A CA 1
ATOM 2375 C C . ILE A 1 331 ? 36.854 -12.672 -21.573 1.00 77.81 331 ILE A C 1
ATOM 2377 O O . ILE A 1 331 ? 35.996 -12.177 -20.846 1.00 77.81 331 ILE A O 1
ATOM 2381 N N . VAL A 1 332 ? 36.855 -12.486 -22.893 1.00 79.81 332 VAL A N 1
ATOM 2382 C CA . VAL A 1 332 ? 35.878 -11.648 -23.605 1.00 79.81 332 VAL A CA 1
ATOM 2383 C C . VAL A 1 332 ? 34.534 -12.365 -23.707 1.00 79.81 332 VAL A C 1
ATOM 2385 O O . VAL A 1 332 ? 33.491 -11.775 -23.423 1.00 79.81 332 VAL A O 1
ATOM 2388 N N . PHE A 1 333 ? 34.565 -13.670 -23.982 1.00 86.06 333 PHE A N 1
ATOM 2389 C CA . PHE A 1 333 ? 33.368 -14.505 -23.958 1.00 86.06 333 PHE A CA 1
ATOM 2390 C C . PHE A 1 333 ? 32.698 -14.518 -22.578 1.00 86.06 333 PHE A C 1
ATOM 2392 O O . PHE A 1 333 ? 31.496 -14.291 -22.469 1.00 86.06 333 PHE A O 1
ATOM 2399 N N . ASN A 1 334 ? 33.476 -14.690 -21.504 1.00 86.88 334 ASN A N 1
ATOM 2400 C CA . ASN A 1 334 ? 32.934 -14.674 -20.144 1.00 86.88 334 ASN A CA 1
ATOM 2401 C C . ASN A 1 334 ? 32.310 -13.323 -19.780 1.00 86.88 334 ASN A C 1
ATOM 2403 O O . ASN A 1 334 ? 31.264 -13.305 -19.142 1.00 86.88 334 ASN A O 1
ATOM 2407 N N . LYS A 1 335 ? 32.886 -12.197 -20.228 1.00 85.25 335 LYS A N 1
ATOM 2408 C CA . LYS A 1 335 ? 32.248 -10.877 -20.070 1.00 85.25 335 LYS A CA 1
ATOM 2409 C C . LYS A 1 335 ? 30.904 -10.801 -20.792 1.00 85.25 335 LYS A C 1
ATOM 2411 O O . LYS A 1 335 ? 29.963 -10.227 -20.257 1.00 85.25 335 LYS A O 1
ATOM 2416 N N . SER A 1 336 ? 30.815 -11.409 -21.970 1.00 86.88 336 SER A N 1
ATOM 2417 C CA . SER A 1 336 ? 29.590 -11.458 -22.767 1.00 86.88 336 SER A CA 1
ATOM 2418 C C . SER A 1 336 ? 28.499 -12.299 -22.103 1.00 86.88 336 SER A C 1
ATOM 2420 O O . SER A 1 336 ? 27.356 -11.853 -22.017 1.00 86.88 336 SER A O 1
ATOM 2422 N N . LYS A 1 337 ? 28.864 -13.449 -21.517 1.00 89.50 337 LYS A N 1
ATOM 2423 C CA . LYS A 1 337 ? 27.958 -14.238 -20.667 1.00 89.50 337 LYS A CA 1
ATOM 2424 C C . LYS A 1 337 ? 27.510 -13.466 -19.429 1.00 89.50 337 LYS A C 1
ATOM 2426 O O . LYS A 1 337 ? 26.317 -13.340 -19.200 1.00 89.50 337 LYS A O 1
ATOM 2431 N N . SER A 1 338 ? 28.446 -12.854 -18.699 1.00 88.00 338 SER A N 1
ATOM 2432 C CA . SER A 1 338 ? 28.122 -12.058 -17.507 1.00 88.00 338 SER A CA 1
ATOM 2433 C C . SER A 1 338 ? 27.194 -10.875 -17.806 1.00 88.00 338 SER A C 1
ATOM 2435 O O . SER A 1 338 ? 26.383 -10.500 -16.956 1.00 88.00 338 SER A O 1
ATOM 2437 N N . PHE A 1 339 ? 27.291 -10.282 -18.999 1.00 87.62 339 PHE A N 1
ATOM 2438 C CA . PHE A 1 339 ? 26.343 -9.265 -19.446 1.00 87.62 339 PHE A CA 1
ATOM 2439 C C . PHE A 1 339 ? 24.954 -9.871 -19.693 1.00 87.62 339 PHE A C 1
ATOM 2441 O O . PHE A 1 339 ? 23.971 -9.364 -19.156 1.00 87.62 339 PHE A O 1
ATOM 2448 N N . ALA A 1 340 ? 24.865 -10.991 -20.423 1.00 91.12 340 ALA A N 1
ATOM 2449 C CA . ALA A 1 340 ? 23.604 -11.711 -20.617 1.00 91.12 340 ALA A CA 1
ATOM 2450 C C . ALA A 1 340 ? 22.953 -12.102 -19.273 1.00 91.12 340 ALA A C 1
ATOM 2452 O O . ALA A 1 340 ? 21.772 -11.829 -19.067 1.00 91.12 340 ALA A O 1
ATOM 2453 N N . ASP A 1 341 ? 23.732 -12.623 -18.317 1.00 90.75 341 ASP A N 1
ATOM 2454 C CA . ASP A 1 341 ? 23.278 -12.903 -16.948 1.00 90.75 341 ASP A CA 1
ATOM 2455 C C . ASP A 1 341 ? 22.695 -11.672 -16.259 1.00 90.75 341 ASP A C 1
ATOM 2457 O O . ASP A 1 341 ? 21.706 -11.764 -15.532 1.00 90.75 341 ASP A O 1
ATOM 2461 N N . SER A 1 342 ? 23.327 -10.514 -16.447 1.00 85.88 342 SER A N 1
ATOM 2462 C CA . SER A 1 342 ? 22.893 -9.262 -15.828 1.00 85.88 342 SER A CA 1
ATOM 2463 C C . SER A 1 342 ? 21.555 -8.793 -16.404 1.00 85.88 342 SER A C 1
ATOM 2465 O O . SER A 1 342 ? 20.681 -8.387 -15.638 1.00 85.88 342 SER A O 1
ATOM 2467 N N . VAL A 1 343 ? 21.349 -8.951 -17.716 1.00 87.75 343 VAL A N 1
ATOM 2468 C CA . VAL A 1 343 ? 20.053 -8.703 -18.367 1.00 87.75 343 VAL A CA 1
ATOM 2469 C C . VAL A 1 343 ? 18.977 -9.639 -17.809 1.00 87.75 343 VAL A C 1
ATOM 2471 O O . VAL A 1 343 ? 17.928 -9.167 -17.379 1.00 87.75 343 VAL A O 1
ATOM 2474 N N . VAL A 1 344 ? 19.238 -10.952 -17.736 1.00 91.00 344 VAL A N 1
ATOM 2475 C CA . VAL A 1 344 ? 18.272 -11.927 -17.189 1.00 91.00 344 VAL A CA 1
ATOM 2476 C C . VAL A 1 344 ? 17.942 -11.635 -15.722 1.00 91.00 344 VAL A C 1
ATOM 2478 O O . VAL A 1 344 ? 16.782 -11.716 -15.314 1.00 91.00 344 VAL A O 1
ATOM 2481 N N . LYS A 1 345 ? 18.937 -11.254 -14.914 1.00 86.94 345 LYS A N 1
ATOM 2482 C CA . LYS A 1 345 ? 18.733 -10.887 -13.503 1.00 86.94 345 LYS A CA 1
ATOM 2483 C C . LYS A 1 345 ? 17.817 -9.676 -13.341 1.00 86.94 345 LYS A C 1
ATOM 2485 O O . LYS A 1 345 ? 17.021 -9.671 -12.401 1.00 86.94 345 LYS A O 1
ATOM 2490 N N . GLY A 1 346 ? 17.925 -8.701 -14.243 1.00 79.12 346 GLY A N 1
ATOM 2491 C CA . GLY A 1 346 ? 17.156 -7.458 -14.235 1.00 79.12 346 GLY A CA 1
ATOM 2492 C C . GLY A 1 346 ? 15.719 -7.558 -14.753 1.00 79.12 346 GLY A C 1
ATOM 2493 O O . GLY A 1 346 ? 14.968 -6.598 -14.622 1.00 79.12 346 GLY A O 1
ATOM 2494 N N . LEU A 1 347 ? 15.318 -8.695 -15.328 1.00 84.25 347 LEU A N 1
ATOM 2495 C CA . LEU A 1 347 ? 13.976 -8.902 -15.876 1.00 84.25 347 LEU A CA 1
ATOM 2496 C C . LEU A 1 347 ? 13.133 -9.818 -14.978 1.00 84.25 347 LEU A C 1
ATOM 2498 O O . LEU A 1 347 ? 13.646 -10.730 -14.319 1.00 84.25 347 LEU A O 1
ATOM 2502 N N . SER A 1 348 ? 11.816 -9.597 -14.951 1.00 83.19 348 SER A N 1
ATOM 2503 C CA . SER A 1 348 ? 10.882 -10.440 -14.192 1.00 83.19 348 SER A CA 1
ATOM 2504 C C . SER A 1 348 ? 10.461 -11.669 -15.011 1.00 83.19 348 SER A C 1
ATOM 2506 O O . SER A 1 348 ? 9.446 -11.677 -15.706 1.00 83.19 348 SER A O 1
ATOM 2508 N N . ILE A 1 349 ? 11.295 -12.711 -14.956 1.00 87.44 349 ILE A N 1
ATOM 2509 C CA . ILE A 1 349 ? 11.058 -13.991 -15.647 1.00 87.44 349 ILE A CA 1
ATOM 2510 C C . ILE A 1 349 ? 10.070 -14.866 -14.870 1.00 87.44 349 ILE A C 1
ATOM 2512 O O . ILE A 1 349 ? 9.156 -15.438 -15.457 1.00 87.44 349 ILE A O 1
ATOM 2516 N N . ASP A 1 350 ? 10.217 -14.938 -13.544 1.00 83.44 350 ASP A N 1
ATOM 2517 C CA . ASP A 1 350 ? 9.443 -15.849 -12.688 1.00 83.44 350 ASP A CA 1
ATOM 2518 C C . ASP A 1 350 ? 7.945 -15.491 -12.639 1.00 83.44 350 ASP A C 1
ATOM 2520 O O . ASP A 1 350 ? 7.097 -16.370 -12.482 1.00 83.44 350 ASP A O 1
ATOM 2524 N N . ALA A 1 351 ? 7.607 -14.209 -12.826 1.00 75.00 351 ALA A N 1
ATOM 2525 C CA . ALA A 1 351 ? 6.229 -13.727 -12.927 1.00 75.00 351 ALA A CA 1
ATOM 2526 C C . ALA A 1 351 ? 5.617 -13.891 -14.335 1.00 75.00 351 ALA A C 1
ATOM 2528 O O . ALA A 1 351 ? 4.423 -13.643 -14.513 1.00 75.00 351 ALA A O 1
ATOM 2529 N N . GLY A 1 352 ? 6.412 -14.314 -15.327 1.00 80.69 352 GLY A N 1
ATOM 2530 C CA . GLY A 1 352 ? 5.987 -14.477 -16.719 1.00 80.69 352 GLY A CA 1
ATOM 2531 C C . GLY A 1 352 ? 5.875 -13.173 -17.515 1.00 80.69 352 GLY A C 1
ATOM 2532 O O . GLY A 1 352 ? 5.311 -13.186 -18.609 1.00 80.69 352 GLY A O 1
ATOM 2533 N N . ASP A 1 353 ? 6.402 -12.063 -16.991 1.00 84.69 353 ASP A N 1
ATOM 2534 C CA . ASP A 1 353 ? 6.343 -10.751 -17.647 1.00 84.69 353 ASP A CA 1
ATOM 2535 C C . ASP A 1 353 ? 7.330 -10.663 -18.825 1.00 84.69 353 ASP A C 1
ATOM 2537 O O . ASP A 1 353 ? 7.069 -10.001 -19.828 1.00 84.69 353 ASP A O 1
ATOM 2541 N N . PHE A 1 354 ? 8.444 -11.393 -18.760 1.00 91.00 354 PHE A N 1
ATOM 2542 C CA . PHE A 1 354 ? 9.407 -11.488 -19.854 1.00 91.00 354 PHE A CA 1
ATOM 2543 C C . PHE A 1 354 ? 9.745 -12.943 -20.152 1.00 91.00 354 PHE A C 1
ATOM 2545 O O . PHE A 1 354 ? 9.991 -13.735 -19.240 1.00 91.00 354 PHE A O 1
ATOM 2552 N N . ARG A 1 355 ? 9.812 -13.292 -21.439 1.00 94.69 355 ARG A N 1
ATOM 2553 C CA . ARG A 1 355 ? 10.301 -14.601 -21.890 1.00 94.69 355 ARG A CA 1
ATOM 2554 C C . ARG A 1 355 ? 11.562 -14.412 -22.706 1.00 94.69 355 ARG A C 1
ATOM 2556 O O . ARG A 1 355 ? 11.615 -13.554 -23.587 1.00 94.69 355 ARG A O 1
ATOM 2563 N N . ILE A 1 356 ? 12.570 -15.229 -22.421 1.00 95.88 356 ILE A N 1
ATOM 2564 C CA . ILE A 1 356 ? 13.875 -15.131 -23.070 1.00 95.88 356 ILE A CA 1
ATOM 2565 C C . ILE A 1 356 ? 14.181 -16.433 -23.795 1.00 95.88 356 ILE A C 1
ATOM 2567 O O . ILE A 1 356 ? 14.018 -17.519 -23.242 1.00 95.88 356 ILE A O 1
ATOM 2571 N N . ALA A 1 357 ? 14.655 -16.303 -25.027 1.00 97.12 357 ALA A N 1
ATOM 2572 C CA . ALA A 1 357 ? 15.342 -17.362 -25.745 1.00 97.12 357 ALA A CA 1
ATOM 2573 C C . ALA A 1 357 ? 16.796 -16.954 -26.001 1.00 97.12 357 ALA A C 1
ATOM 2575 O O . ALA A 1 357 ? 17.112 -15.763 -26.056 1.00 97.12 357 ALA A O 1
ATOM 2576 N N . MET A 1 358 ? 17.683 -17.930 -26.167 1.00 97.00 358 MET A N 1
ATOM 2577 C CA . MET A 1 358 ? 19.102 -17.665 -26.361 1.00 97.00 358 MET A CA 1
ATOM 2578 C C . MET A 1 358 ? 19.692 -18.489 -27.499 1.00 97.00 358 MET A C 1
ATOM 2580 O O . MET A 1 358 ? 19.533 -19.709 -27.572 1.00 97.00 358 MET A O 1
ATOM 2584 N N . LEU A 1 359 ? 20.397 -17.784 -28.380 1.00 96.19 359 LEU A N 1
ATOM 2585 C CA . LEU A 1 359 ? 21.165 -18.331 -29.486 1.00 96.19 359 LEU A CA 1
ATOM 2586 C C . LEU A 1 359 ? 22.637 -17.992 -29.276 1.00 96.19 359 LEU A C 1
ATOM 2588 O O . LEU A 1 359 ? 22.968 -16.850 -28.954 1.00 96.19 359 LEU A O 1
ATOM 2592 N N . THR A 1 360 ? 23.527 -18.941 -29.539 1.00 94.00 360 THR A N 1
ATOM 2593 C CA . THR A 1 360 ? 24.949 -18.647 -29.724 1.00 94.00 360 THR A CA 1
ATOM 2594 C C . THR A 1 360 ? 25.341 -18.839 -31.176 1.00 94.00 360 THR A C 1
ATOM 2596 O O . THR A 1 360 ? 24.713 -19.606 -31.916 1.00 94.00 360 THR A O 1
ATOM 2599 N N . TYR A 1 361 ? 26.366 -18.114 -31.618 1.00 90.81 361 TYR A N 1
ATOM 2600 C CA . TYR A 1 361 ? 26.832 -18.243 -32.989 1.00 90.81 361 TYR A CA 1
ATOM 2601 C C . TYR A 1 361 ? 28.348 -18.169 -33.127 1.00 90.81 361 TYR A C 1
ATOM 2603 O O . TYR A 1 361 ? 29.032 -17.366 -32.497 1.00 90.81 361 TYR A O 1
ATOM 2611 N N . SER A 1 362 ? 28.841 -19.002 -34.036 1.00 89.12 362 SER A N 1
ATOM 2612 C CA . SER A 1 362 ? 30.158 -18.903 -34.645 1.00 89.12 362 SER A CA 1
ATOM 2613 C C . SER A 1 362 ? 30.022 -19.252 -36.130 1.00 89.12 362 SER A C 1
ATOM 2615 O O . SER A 1 362 ? 29.339 -18.533 -36.869 1.00 89.12 362 SER A O 1
ATOM 2617 N N . ALA A 1 363 ? 30.657 -20.332 -36.598 1.00 86.56 363 ALA A N 1
ATOM 2618 C CA . ALA A 1 363 ? 30.476 -20.838 -37.955 1.00 86.56 363 ALA A CA 1
ATOM 2619 C C . ALA A 1 363 ? 29.083 -21.470 -38.126 1.00 86.56 363 ALA A C 1
ATOM 2621 O O . ALA A 1 363 ? 28.522 -21.473 -39.229 1.00 86.56 363 ALA A O 1
ATOM 2622 N N . ASP A 1 364 ? 28.509 -21.937 -37.022 1.00 86.94 364 ASP A N 1
ATOM 2623 C CA . ASP A 1 364 ? 27.172 -22.499 -36.915 1.00 86.94 364 ASP A CA 1
ATOM 2624 C C . ASP A 1 364 ? 26.389 -21.796 -35.800 1.00 86.94 364 ASP A C 1
ATOM 2626 O O . ASP A 1 364 ? 26.949 -21.024 -35.018 1.00 86.94 364 ASP A O 1
ATOM 2630 N N . VAL A 1 365 ? 25.074 -22.004 -35.791 1.00 92.12 365 VAL A N 1
ATOM 2631 C CA . VAL A 1 365 ? 24.157 -21.424 -34.804 1.00 92.12 365 VAL A CA 1
ATOM 2632 C C . VAL A 1 365 ? 23.705 -22.535 -33.878 1.00 92.12 365 VAL A C 1
ATOM 2634 O O . VAL A 1 365 ? 23.231 -23.570 -34.351 1.00 92.12 365 VAL A O 1
ATOM 2637 N N . HIS A 1 366 ? 23.802 -22.299 -32.577 1.00 93.81 366 HIS A N 1
ATOM 2638 C CA . HIS A 1 366 ? 23.284 -23.200 -31.560 1.00 93.81 366 HIS A CA 1
ATOM 2639 C C . HIS A 1 366 ? 22.120 -22.528 -30.834 1.00 93.81 366 HIS A C 1
ATOM 2641 O O . HIS A 1 366 ? 22.222 -21.388 -30.382 1.00 93.81 366 HIS A O 1
ATOM 2647 N N . LEU A 1 367 ? 20.990 -23.234 -30.762 1.00 95.06 367 LEU A N 1
ATOM 2648 C CA . LEU A 1 367 ? 19.877 -22.866 -29.894 1.00 95.06 367 LEU A CA 1
ATOM 2649 C C . LEU A 1 367 ? 20.179 -23.409 -28.501 1.00 95.06 367 LEU A C 1
ATOM 2651 O O . LEU A 1 367 ? 20.080 -24.615 -28.291 1.00 95.06 367 LEU A O 1
ATOM 2655 N N . GLU A 1 368 ? 20.551 -22.523 -27.582 1.00 95.88 368 GLU A N 1
ATOM 2656 C CA . GLU A 1 368 ? 20.825 -22.902 -26.192 1.00 95.88 368 GLU A CA 1
ATOM 2657 C C . GLU A 1 368 ? 19.510 -23.199 -25.471 1.00 95.88 368 GLU A C 1
ATOM 2659 O O . GLU A 1 368 ? 19.366 -24.226 -24.812 1.00 95.88 368 GLU A O 1
ATOM 2664 N N . PHE A 1 369 ? 18.508 -22.333 -25.661 1.00 96.44 369 PHE A N 1
ATOM 2665 C CA . PHE A 1 369 ? 17.142 -22.562 -25.198 1.00 96.44 369 PHE A CA 1
ATOM 2666 C C . PHE A 1 369 ? 16.121 -21.666 -25.918 1.00 96.44 369 PHE A C 1
ATOM 2668 O O . PHE A 1 369 ? 16.397 -20.510 -26.236 1.00 96.44 369 PHE A O 1
ATOM 2675 N N . GLY A 1 370 ? 14.915 -22.195 -26.157 1.00 95.44 370 GLY A N 1
ATOM 2676 C CA . GLY A 1 370 ? 13.757 -21.455 -26.688 1.00 95.44 370 GLY A CA 1
ATOM 2677 C C . GLY A 1 370 ? 12.896 -20.803 -25.595 1.00 95.44 370 GLY A C 1
ATOM 2678 O O . GLY A 1 370 ? 13.086 -21.090 -24.410 1.00 95.44 370 GLY A O 1
ATOM 2679 N N . PHE A 1 371 ? 11.897 -19.999 -25.986 1.00 94.56 371 PHE A N 1
ATOM 2680 C CA . PHE A 1 371 ? 11.093 -19.160 -25.071 1.00 94.56 371 PHE A CA 1
ATOM 2681 C C . PHE A 1 371 ? 10.373 -19.926 -23.956 1.00 94.56 371 PHE A C 1
ATOM 2683 O O . PHE A 1 371 ? 10.094 -19.366 -22.900 1.00 94.56 371 PHE A O 1
ATOM 2690 N N . ASN A 1 372 ? 10.044 -21.197 -24.196 1.00 90.62 372 ASN A N 1
ATOM 2691 C CA . ASN A 1 372 ? 9.284 -22.034 -23.264 1.00 90.62 372 ASN A CA 1
ATOM 2692 C C . ASN A 1 372 ? 10.158 -23.070 -22.532 1.00 90.62 372 ASN A C 1
ATOM 2694 O O . ASN A 1 372 ? 9.629 -23.927 -21.830 1.00 90.62 372 ASN A O 1
ATOM 2698 N N . THR A 1 373 ? 11.483 -23.024 -22.715 1.00 94.31 373 THR A N 1
ATOM 2699 C CA . THR A 1 373 ? 12.412 -24.021 -22.147 1.00 94.31 373 THR A CA 1
ATOM 2700 C C . THR A 1 373 ? 12.659 -23.774 -20.662 1.00 94.31 373 THR A C 1
ATOM 2702 O O . THR A 1 373 ? 12.597 -24.700 -19.857 1.00 94.31 373 THR A O 1
ATOM 2705 N N . HIS A 1 374 ? 12.909 -22.514 -20.296 1.00 93.12 374 HIS A N 1
ATOM 2706 C CA . HIS A 1 374 ? 13.167 -22.081 -18.927 1.00 93.12 374 HIS A CA 1
ATOM 2707 C C . HIS A 1 374 ? 12.136 -21.030 -18.526 1.00 93.12 374 HIS A C 1
ATOM 2709 O O . HIS A 1 374 ? 12.134 -19.924 -19.055 1.00 93.12 374 HIS A O 1
ATOM 2715 N N . THR A 1 375 ? 11.265 -21.373 -17.578 1.00 87.69 375 THR A N 1
ATOM 2716 C CA . THR A 1 375 ? 10.236 -20.459 -17.048 1.00 87.69 375 THR A CA 1
ATOM 2717 C C . THR A 1 375 ? 10.632 -19.828 -15.718 1.00 87.69 375 THR A C 1
ATOM 2719 O O . THR A 1 375 ? 9.831 -19.114 -15.128 1.00 87.69 375 THR A O 1
ATOM 2722 N N . ASN A 1 376 ? 11.828 -20.137 -15.207 1.00 89.56 376 ASN A N 1
ATOM 2723 C CA . ASN A 1 376 ? 12.341 -19.548 -13.979 1.00 89.56 376 ASN A CA 1
ATOM 2724 C C . ASN A 1 376 ? 13.776 -19.049 -14.142 1.00 89.56 376 ASN A C 1
ATOM 2726 O O . ASN A 1 376 ? 14.591 -19.665 -14.844 1.00 89.56 376 ASN A O 1
ATOM 2730 N N . LYS A 1 377 ? 14.077 -17.952 -13.446 1.00 90.62 377 LYS A N 1
ATOM 2731 C CA . LYS A 1 377 ? 15.335 -17.210 -13.530 1.00 90.62 377 LYS A CA 1
ATOM 2732 C C . LYS A 1 377 ? 16.531 -18.083 -13.165 1.00 90.62 377 LYS A C 1
ATOM 2734 O O . LYS A 1 377 ? 17.526 -18.077 -13.878 1.00 90.62 377 LYS A O 1
ATOM 2739 N N . THR A 1 378 ? 16.431 -18.884 -12.103 1.00 92.50 378 THR A N 1
ATOM 2740 C CA . THR A 1 378 ? 17.528 -19.760 -11.658 1.00 92.50 378 THR A CA 1
ATOM 2741 C C . THR A 1 378 ? 17.943 -20.754 -12.740 1.00 92.50 378 THR A C 1
ATOM 2743 O O . THR A 1 378 ? 19.125 -20.845 -13.052 1.00 92.50 378 THR A O 1
ATOM 2746 N N . SER A 1 379 ? 16.985 -21.458 -13.349 1.00 94.75 379 SER A N 1
ATOM 2747 C CA . SER A 1 379 ? 17.269 -22.441 -14.398 1.00 94.75 379 SER A CA 1
ATOM 2748 C C . SER A 1 379 ? 17.857 -21.801 -15.654 1.00 94.75 379 SER A C 1
ATOM 2750 O O . SER A 1 379 ? 18.747 -22.383 -16.265 1.00 94.75 379 SER A O 1
ATOM 2752 N N . MET A 1 380 ? 17.407 -20.590 -15.998 1.00 95.19 380 MET A N 1
ATOM 2753 C CA . MET A 1 380 ? 17.926 -19.839 -17.136 1.00 95.19 380 MET A CA 1
ATOM 2754 C C . MET A 1 380 ? 19.365 -19.369 -16.894 1.00 95.19 380 MET A C 1
ATOM 2756 O O . MET A 1 380 ? 20.205 -19.529 -17.770 1.00 95.19 380 MET A O 1
ATOM 2760 N N . LEU A 1 381 ? 19.675 -18.858 -15.697 1.00 95.19 381 LEU A N 1
ATOM 2761 C CA . LEU A 1 381 ? 21.040 -18.461 -15.328 1.00 95.19 381 LEU A CA 1
ATOM 2762 C C . LEU A 1 381 ? 21.999 -19.661 -15.323 1.00 95.19 381 LEU A C 1
ATOM 2764 O O . LEU A 1 381 ? 23.105 -19.558 -15.834 1.00 95.19 381 LEU A O 1
ATOM 2768 N N . THR A 1 382 ? 21.562 -20.825 -14.825 1.00 94.75 382 THR A N 1
ATOM 2769 C CA . THR A 1 382 ? 22.368 -22.058 -14.916 1.00 94.75 382 THR A CA 1
ATOM 2770 C C . THR A 1 382 ? 22.627 -22.458 -16.370 1.00 94.75 382 THR A C 1
ATOM 2772 O O . THR A 1 382 ? 23.756 -22.790 -16.716 1.00 94.75 382 THR A O 1
ATOM 2775 N N . ALA A 1 383 ? 21.611 -22.370 -17.236 1.00 95.06 383 ALA A N 1
ATOM 2776 C CA . ALA A 1 383 ? 21.777 -22.659 -18.657 1.00 95.06 383 ALA A CA 1
ATOM 2777 C C . ALA A 1 383 ? 22.763 -21.695 -19.338 1.00 95.06 383 ALA A C 1
ATOM 2779 O O . ALA A 1 383 ? 23.541 -22.139 -20.172 1.00 95.06 383 ALA A O 1
ATOM 2780 N N . ILE A 1 384 ? 22.772 -20.406 -18.963 1.00 94.62 384 ILE A N 1
ATOM 2781 C CA . ILE A 1 384 ? 23.734 -19.408 -19.466 1.00 94.62 384 ILE A CA 1
ATOM 2782 C C . ILE A 1 384 ? 25.159 -19.720 -18.993 1.00 94.62 384 ILE A C 1
ATOM 2784 O O . ILE A 1 384 ? 26.101 -19.673 -19.792 1.00 94.62 384 ILE A O 1
ATOM 2788 N N . ASP A 1 385 ? 25.330 -20.058 -17.714 1.00 92.56 385 ASP A N 1
ATOM 2789 C CA . ASP A 1 385 ? 26.632 -20.389 -17.129 1.00 92.56 385 ASP A CA 1
ATOM 2790 C C . ASP A 1 385 ? 27.308 -21.566 -17.857 1.00 92.56 385 ASP A C 1
ATOM 2792 O O . ASP A 1 385 ? 28.517 -21.504 -18.127 1.00 92.56 385 ASP A O 1
ATOM 2796 N N . ASP A 1 386 ? 26.526 -22.574 -18.257 1.00 92.12 386 ASP A N 1
ATOM 2797 C CA . ASP A 1 386 ? 26.984 -23.797 -18.934 1.00 92.12 386 ASP A CA 1
ATOM 2798 C C . ASP A 1 386 ? 27.415 -23.587 -20.402 1.00 92.12 386 ASP A C 1
ATOM 2800 O O . ASP A 1 386 ? 28.084 -24.447 -20.986 1.00 92.12 386 ASP A O 1
ATOM 2804 N N . ILE A 1 387 ? 27.103 -22.434 -21.006 1.00 91.38 387 ILE A N 1
ATOM 2805 C CA . ILE A 1 387 ? 27.473 -22.139 -22.397 1.00 91.38 387 ILE A CA 1
ATOM 2806 C C . ILE A 1 387 ? 28.998 -22.033 -22.528 1.00 91.38 387 ILE A C 1
ATOM 2808 O O . ILE A 1 387 ? 29.674 -21.314 -21.780 1.00 91.38 387 ILE A O 1
ATOM 2812 N N . SER A 1 388 ? 29.548 -22.699 -23.544 1.00 87.25 388 SER A N 1
ATOM 2813 C CA . SER A 1 388 ? 30.976 -22.674 -23.874 1.00 87.25 388 SER A CA 1
ATOM 2814 C C . SER A 1 388 ? 31.256 -21.922 -25.178 1.00 87.25 388 SER A C 1
ATOM 2816 O O . SER A 1 388 ? 30.414 -21.849 -26.071 1.00 87.25 388 SER A O 1
ATOM 2818 N N . SER A 1 389 ? 32.450 -21.333 -25.286 1.00 84.56 389 SER A N 1
ATOM 2819 C CA . SER A 1 389 ? 32.895 -20.690 -26.524 1.00 84.56 389 SER A CA 1
ATOM 2820 C C . SER A 1 389 ? 33.257 -21.742 -27.572 1.00 84.56 389 SER A C 1
ATOM 2822 O O . SER A 1 389 ? 33.784 -22.807 -27.243 1.00 84.56 389 SER A O 1
ATOM 2824 N N . SER A 1 390 ? 33.049 -21.417 -28.843 1.00 81.50 390 SER A N 1
ATOM 2825 C CA . SER A 1 390 ? 33.385 -22.270 -29.981 1.00 81.50 390 SER A CA 1
ATOM 2826 C C . SER A 1 390 ? 34.384 -21.561 -30.896 1.00 81.50 390 SER A C 1
ATOM 2828 O O . SER A 1 390 ? 34.356 -20.347 -31.054 1.00 81.50 390 SER A O 1
ATOM 2830 N N . SER A 1 391 ? 35.314 -22.295 -31.505 1.00 71.94 391 SER A N 1
ATOM 2831 C CA . SER A 1 391 ? 36.241 -21.695 -32.469 1.00 71.94 391 SER A CA 1
ATOM 2832 C C . SER A 1 391 ? 35.629 -21.712 -33.869 1.00 71.94 391 SER A C 1
ATOM 2834 O O . SER A 1 391 ? 35.148 -22.742 -34.339 1.00 71.94 391 SER A O 1
ATOM 2836 N N . GLY A 1 392 ? 35.649 -20.578 -34.569 1.00 76.00 392 GLY A N 1
ATOM 2837 C CA . GLY A 1 392 ? 35.082 -20.509 -35.913 1.00 76.00 392 GLY A CA 1
ATOM 2838 C C . GLY A 1 392 ? 35.018 -19.100 -36.486 1.00 76.00 392 GLY A C 1
ATOM 2839 O O . GLY A 1 392 ? 35.429 -18.134 -35.853 1.00 76.00 392 GLY A O 1
ATOM 2840 N N . ALA A 1 393 ? 34.505 -18.986 -37.713 1.00 79.62 393 ALA A N 1
ATOM 2841 C CA . ALA A 1 393 ? 34.115 -17.690 -38.269 1.00 79.62 393 ALA A CA 1
ATOM 2842 C C . ALA A 1 393 ? 32.929 -17.115 -37.480 1.00 79.62 393 ALA A C 1
ATOM 2844 O O . ALA A 1 393 ? 32.202 -17.877 -36.871 1.00 79.62 393 ALA A O 1
ATOM 2845 N N . SER A 1 394 ? 32.688 -15.806 -37.527 1.00 83.94 394 SER A N 1
ATOM 2846 C CA . SER A 1 394 ? 31.532 -15.187 -36.861 1.00 83.94 394 SER A CA 1
ATOM 2847 C C . SER A 1 394 ? 30.413 -14.919 -37.889 1.00 83.94 394 SER A C 1
ATOM 2849 O O . SER A 1 394 ? 30.563 -14.047 -38.756 1.00 83.94 394 SER A O 1
ATOM 2851 N N . TYR A 1 395 ? 29.336 -15.728 -37.886 1.00 88.06 395 TYR A N 1
ATOM 2852 C CA . TYR A 1 395 ? 28.211 -15.666 -38.846 1.00 88.06 395 TYR A CA 1
ATOM 2853 C C . TYR A 1 395 ? 26.874 -15.222 -38.224 1.00 88.06 395 TYR A C 1
ATOM 2855 O O . TYR A 1 395 ? 25.872 -15.936 -38.296 1.00 88.06 395 TYR A O 1
ATOM 2863 N N . LEU A 1 396 ? 26.825 -13.985 -37.727 1.00 88.62 396 LEU A N 1
ATOM 2864 C CA . LEU A 1 396 ? 25.633 -13.385 -37.108 1.00 88.62 396 LEU A CA 1
ATOM 2865 C C . LEU A 1 396 ? 24.347 -13.510 -37.955 1.00 88.62 396 LEU A C 1
ATOM 2867 O O . LEU A 1 396 ? 23.301 -13.870 -37.427 1.00 88.62 396 LEU A O 1
ATOM 2871 N N . HIS A 1 397 ? 24.409 -13.290 -39.275 1.00 89.31 397 HIS A N 1
ATOM 2872 C CA . HIS A 1 397 ? 23.246 -13.419 -40.170 1.00 89.31 397 HIS A CA 1
ATOM 2873 C C . HIS A 1 397 ? 22.500 -14.759 -40.058 1.00 89.31 397 HIS A C 1
ATOM 2875 O O . HIS A 1 397 ? 21.279 -14.773 -40.169 1.00 89.31 397 HIS A O 1
ATOM 2881 N N . LYS A 1 398 ? 23.196 -15.880 -39.813 1.00 91.69 398 LYS A N 1
ATOM 2882 C CA . LYS A 1 398 ? 22.523 -17.173 -39.619 1.00 91.69 398 LYS A CA 1
ATOM 2883 C C . LYS A 1 398 ? 21.693 -17.165 -38.331 1.00 91.69 398 LYS A C 1
ATOM 2885 O O . LYS A 1 398 ? 20.559 -17.628 -38.334 1.00 91.69 398 LYS A O 1
ATOM 2890 N N . ALA A 1 399 ? 22.242 -16.609 -37.250 1.00 93.00 399 ALA A N 1
ATOM 2891 C CA . ALA A 1 399 ? 21.551 -16.519 -35.966 1.00 93.00 399 ALA A CA 1
ATOM 2892 C C . ALA A 1 399 ? 20.338 -15.585 -36.040 1.00 93.00 399 ALA A C 1
ATOM 2894 O O . ALA A 1 399 ? 19.289 -15.898 -35.491 1.00 93.00 399 ALA A O 1
ATOM 2895 N N . LEU A 1 400 ? 20.451 -14.480 -36.784 1.00 93.44 400 LEU A N 1
ATOM 2896 C CA . LEU A 1 400 ? 19.331 -13.572 -37.043 1.00 93.44 400 LEU A CA 1
ATOM 2897 C C . LEU A 1 400 ? 18.214 -14.238 -37.861 1.00 93.44 400 LEU A C 1
ATOM 2899 O O . LEU A 1 400 ? 17.040 -14.008 -37.577 1.00 93.44 400 LEU A O 1
ATOM 2903 N N . GLY A 1 401 ? 18.570 -15.096 -38.823 1.00 92.88 401 GLY A N 1
ATOM 2904 C CA . GLY A 1 401 ? 17.612 -15.936 -39.545 1.00 92.88 401 GLY A CA 1
ATOM 2905 C C . GLY A 1 401 ? 16.836 -16.862 -38.603 1.00 92.88 401 GLY A C 1
ATOM 2906 O O . GLY A 1 401 ? 15.607 -16.835 -38.600 1.00 92.88 401 GLY A O 1
ATOM 2907 N N . ASN A 1 402 ? 17.535 -17.594 -37.728 1.00 94.94 402 ASN A N 1
ATOM 2908 C CA . ASN A 1 402 ? 16.892 -18.439 -36.713 1.00 94.94 402 ASN A CA 1
ATOM 2909 C C . ASN A 1 402 ? 16.011 -17.625 -35.751 1.00 94.94 402 ASN A C 1
ATOM 2911 O O . ASN A 1 402 ? 14.882 -18.018 -35.475 1.00 94.94 402 ASN A O 1
ATOM 2915 N N . ALA A 1 403 ? 16.487 -16.470 -35.274 1.00 95.25 403 ALA A N 1
ATOM 2916 C CA . ALA A 1 403 ? 15.706 -15.586 -34.407 1.00 95.25 403 ALA A CA 1
ATOM 2917 C C . ALA A 1 403 ? 14.396 -15.140 -35.084 1.00 95.25 403 ALA A C 1
ATOM 2919 O O . ALA A 1 403 ? 13.332 -15.141 -34.467 1.00 95.25 403 ALA A O 1
ATOM 2920 N N . SER A 1 404 ? 14.462 -14.809 -36.376 1.00 93.56 404 SER A N 1
ATOM 2921 C CA . SER A 1 404 ? 13.306 -14.440 -37.198 1.00 93.56 404 SER A CA 1
ATOM 2922 C C . SER A 1 404 ? 12.269 -15.563 -37.293 1.00 93.56 404 SER A C 1
ATOM 2924 O O . SER A 1 404 ? 11.071 -15.286 -37.251 1.00 93.56 404 SER A O 1
ATOM 2926 N N . GLU A 1 405 ? 12.707 -16.821 -37.395 1.00 92.62 405 GLU A N 1
ATOM 2927 C CA . GLU A 1 405 ? 11.821 -17.991 -37.382 1.00 92.62 405 GLU A CA 1
ATOM 2928 C C . GLU A 1 405 ? 11.199 -18.221 -36.002 1.00 92.62 405 GLU A C 1
ATOM 2930 O O . GLU A 1 405 ? 9.988 -18.410 -35.909 1.00 92.62 405 GLU A O 1
ATOM 2935 N N . MET A 1 406 ? 11.984 -18.106 -34.928 1.00 94.69 406 MET A N 1
ATOM 2936 C CA . MET A 1 406 ? 11.497 -18.276 -33.554 1.00 94.69 406 MET A CA 1
ATOM 2937 C C . MET A 1 406 ? 10.409 -17.261 -33.189 1.00 94.69 406 MET A C 1
ATOM 2939 O O . MET A 1 406 ? 9.408 -17.626 -32.568 1.00 94.69 406 MET A O 1
ATOM 2943 N N . PHE A 1 407 ? 10.541 -15.999 -33.614 1.00 94.38 407 PHE A N 1
ATOM 2944 C CA . PHE A 1 407 ? 9.469 -15.017 -33.420 1.00 94.38 407 PHE A CA 1
ATOM 2945 C C . PHE A 1 407 ? 8.188 -15.364 -34.183 1.00 94.38 407 PHE A C 1
ATOM 2947 O O . PHE A 1 407 ? 7.104 -15.000 -33.737 1.00 94.38 407 PHE A O 1
ATOM 2954 N N . LEU A 1 408 ? 8.284 -16.060 -35.319 1.00 90.50 408 LEU A N 1
ATOM 2955 C CA . LEU A 1 408 ? 7.111 -16.488 -36.083 1.00 90.50 408 LEU A CA 1
ATOM 2956 C C . LEU A 1 408 ? 6.427 -17.715 -35.473 1.00 90.50 408 LEU A C 1
ATOM 2958 O O . LEU A 1 408 ? 5.208 -17.837 -35.584 1.00 90.50 408 LEU A O 1
ATOM 2962 N N . SER A 1 409 ? 7.191 -18.633 -34.877 1.00 90.12 409 SER A N 1
ATOM 2963 C CA . SER A 1 409 ? 6.675 -19.924 -34.413 1.00 90.12 409 SER A CA 1
ATOM 2964 C C . SER A 1 409 ? 6.324 -19.974 -32.926 1.00 90.12 409 SER A C 1
ATOM 2966 O O . SER A 1 409 ? 5.427 -20.728 -32.555 1.00 90.12 409 SER A O 1
ATOM 2968 N N . GLU A 1 410 ? 7.018 -19.218 -32.071 1.00 90.06 410 GLU A N 1
ATOM 2969 C CA . GLU A 1 410 ? 6.966 -19.391 -30.606 1.00 90.06 410 GLU A CA 1
ATOM 2970 C C . GLU A 1 410 ? 6.608 -18.118 -29.816 1.00 90.06 410 GLU A C 1
ATOM 2972 O O . GLU A 1 410 ? 6.283 -18.193 -28.621 1.00 90.06 410 GLU A O 1
ATOM 2977 N N . SER A 1 411 ? 6.672 -16.943 -30.451 1.00 90.75 411 SER A N 1
ATOM 2978 C CA . SER A 1 411 ? 6.386 -15.669 -29.782 1.00 90.75 411 SER A CA 1
ATOM 2979 C C . SER A 1 411 ? 4.895 -15.500 -29.480 1.00 90.75 411 SER A C 1
ATOM 2981 O O . SER A 1 411 ? 4.032 -15.979 -30.217 1.00 90.75 411 SER A O 1
ATOM 2983 N N . LEU A 1 412 ? 4.579 -14.821 -28.377 1.00 87.62 412 LEU A N 1
ATOM 2984 C CA . LEU A 1 412 ? 3.202 -14.503 -28.016 1.00 87.62 412 LEU A CA 1
ATOM 2985 C C . LEU A 1 412 ? 2.635 -13.444 -28.966 1.00 87.62 412 LEU A C 1
ATOM 2987 O O . LEU A 1 412 ? 3.317 -12.530 -29.423 1.00 87.62 412 LEU A O 1
ATOM 2991 N N . THR A 1 413 ? 1.340 -13.533 -29.246 1.00 86.62 413 THR A N 1
ATOM 2992 C CA . THR A 1 413 ? 0.660 -12.534 -30.072 1.00 86.62 413 THR A CA 1
ATOM 2993 C C . THR A 1 413 ? 0.497 -11.223 -29.307 1.00 86.62 413 THR A C 1
ATOM 2995 O O . THR A 1 413 ? -0.077 -11.220 -28.219 1.00 86.62 413 THR A O 1
ATOM 2998 N N . GLY A 1 414 ? 0.925 -10.108 -29.903 1.00 83.81 414 GLY A N 1
ATOM 2999 C CA . GLY A 1 414 ? 0.696 -8.762 -29.363 1.00 83.81 414 GLY A CA 1
ATOM 3000 C C . GLY A 1 414 ? 1.681 -8.311 -28.280 1.00 83.81 414 GLY A C 1
ATOM 3001 O O . GLY A 1 414 ? 1.458 -7.262 -27.682 1.00 83.81 414 GLY A O 1
ATOM 3002 N N . VAL A 1 415 ? 2.756 -9.066 -28.034 1.00 90.06 415 VAL A N 1
ATOM 3003 C CA . VAL A 1 415 ? 3.836 -8.663 -27.119 1.00 90.06 415 VAL A CA 1
ATOM 3004 C C . VAL A 1 415 ? 4.931 -7.910 -27.870 1.00 90.06 415 VAL A C 1
ATOM 3006 O O . VAL A 1 415 ? 5.100 -8.084 -29.078 1.00 90.06 415 VAL A O 1
ATOM 3009 N N . LYS A 1 416 ? 5.697 -7.072 -27.164 1.00 89.75 416 LYS A N 1
ATOM 3010 C CA . LYS A 1 416 ? 6.871 -6.415 -27.759 1.00 89.75 416 LYS A CA 1
ATOM 3011 C C . LYS A 1 416 ? 7.987 -7.438 -27.976 1.00 89.75 416 LYS A C 1
ATOM 3013 O O . LYS A 1 416 ? 8.166 -8.336 -27.158 1.00 89.75 416 LYS A O 1
ATOM 3018 N N . GLN A 1 417 ? 8.726 -7.303 -29.075 1.00 94.56 417 GLN A N 1
ATOM 3019 C CA . GLN A 1 417 ? 9.752 -8.261 -29.490 1.00 94.56 417 GLN A CA 1
ATOM 3020 C C . GLN A 1 417 ? 11.117 -7.580 -29.575 1.00 94.56 417 GLN A C 1
ATOM 3022 O O . GLN A 1 417 ? 11.255 -6.552 -30.243 1.00 94.56 417 GLN A O 1
ATOM 3027 N N . TYR A 1 418 ? 12.125 -8.172 -28.935 1.00 94.62 418 TYR A N 1
ATOM 3028 C CA . TYR A 1 418 ? 13.482 -7.631 -28.883 1.00 94.62 418 TYR A CA 1
ATOM 3029 C C . TYR A 1 418 ? 14.533 -8.681 -29.246 1.00 94.62 418 TYR A C 1
ATOM 3031 O O . TYR A 1 418 ? 14.457 -9.827 -28.815 1.00 94.62 418 TYR A O 1
ATOM 3039 N N . VAL A 1 419 ? 15.564 -8.280 -29.983 1.00 95.62 419 VAL A N 1
ATOM 3040 C CA . VAL A 1 419 ? 16.792 -9.060 -30.185 1.00 95.62 419 VAL A CA 1
ATOM 3041 C C . VAL A 1 419 ? 17.941 -8.303 -29.547 1.00 95.62 419 VAL A C 1
ATOM 3043 O O . VAL A 1 419 ? 18.178 -7.159 -29.916 1.00 95.62 419 VAL A O 1
ATOM 3046 N N . ILE A 1 420 ? 18.661 -8.938 -28.625 1.00 93.75 420 ILE A N 1
ATOM 3047 C CA . ILE A 1 420 ? 19.878 -8.393 -28.016 1.00 93.75 420 ILE A CA 1
ATOM 3048 C C . ILE A 1 420 ? 21.071 -9.124 -28.620 1.00 93.75 420 ILE A C 1
ATOM 3050 O O . ILE A 1 420 ? 21.310 -10.287 -28.313 1.00 93.75 420 ILE A O 1
ATOM 3054 N N . ILE A 1 421 ? 21.816 -8.452 -29.486 1.00 91.38 421 ILE A N 1
ATOM 3055 C CA . ILE A 1 421 ? 23.029 -8.966 -30.115 1.00 91.38 421 ILE A CA 1
ATOM 3056 C C . ILE A 1 421 ? 24.209 -8.590 -29.229 1.00 91.38 421 ILE A C 1
ATOM 3058 O O . ILE A 1 421 ? 24.478 -7.410 -29.049 1.00 91.38 421 ILE A O 1
ATOM 3062 N N . ILE A 1 422 ? 24.931 -9.571 -28.705 1.00 89.31 422 ILE A N 1
ATOM 3063 C CA . ILE A 1 422 ? 26.134 -9.367 -27.899 1.00 89.31 422 ILE A CA 1
ATOM 3064 C C . ILE A 1 422 ? 27.319 -9.880 -28.713 1.00 89.31 422 ILE A C 1
ATOM 3066 O O . ILE A 1 422 ? 27.421 -11.083 -28.950 1.00 89.31 422 ILE A O 1
ATOM 3070 N N . SER A 1 423 ? 28.199 -8.982 -29.156 1.00 84.69 423 SER A N 1
ATOM 3071 C CA . SER A 1 423 ? 29.339 -9.340 -30.008 1.00 84.69 423 SER A CA 1
ATOM 3072 C C . SER A 1 423 ? 30.611 -8.601 -29.608 1.00 84.69 423 SER A C 1
ATOM 3074 O O . SER A 1 423 ? 30.572 -7.455 -29.158 1.00 84.69 423 SER A O 1
ATOM 3076 N N . ASP A 1 424 ? 31.753 -9.266 -29.772 1.00 75.44 424 ASP A N 1
ATOM 3077 C CA . ASP A 1 424 ? 33.073 -8.734 -29.451 1.00 75.44 424 ASP A CA 1
ATOM 3078 C C . ASP A 1 424 ? 33.881 -8.238 -30.659 1.00 75.44 424 ASP A C 1
ATOM 3080 O O . ASP A 1 424 ? 34.980 -7.699 -30.482 1.00 75.44 424 ASP A O 1
ATOM 3084 N N . GLY A 1 425 ? 33.359 -8.363 -31.885 1.00 67.56 425 GLY A N 1
ATOM 3085 C CA . GLY A 1 425 ? 34.124 -7.985 -33.068 1.00 67.56 425 GLY A CA 1
ATOM 3086 C C . GLY A 1 425 ? 33.457 -8.192 -34.428 1.00 67.56 425 GLY A C 1
ATOM 3087 O O . GLY A 1 425 ? 32.266 -8.445 -34.565 1.00 67.56 425 GLY A O 1
ATOM 3088 N N . LEU A 1 426 ? 34.285 -8.012 -35.460 1.00 57.75 426 LEU A N 1
ATOM 3089 C CA . LEU A 1 426 ? 33.950 -7.975 -36.885 1.00 57.75 426 LEU A CA 1
ATOM 3090 C C . LEU A 1 426 ? 33.240 -9.244 -37.382 1.00 57.75 426 LEU A C 1
ATOM 3092 O O . LEU A 1 426 ? 33.850 -10.313 -37.476 1.00 57.75 426 LEU A O 1
ATOM 3096 N N . SER A 1 427 ? 32.003 -9.109 -37.862 1.00 65.38 427 SER A N 1
ATOM 3097 C CA . SER A 1 427 ? 31.396 -10.170 -38.665 1.00 65.38 427 SER A CA 1
ATOM 3098 C C . SER A 1 427 ? 32.120 -10.295 -39.999 1.00 65.38 427 SER A C 1
ATOM 3100 O O . SER A 1 427 ? 32.380 -9.324 -40.714 1.00 65.38 427 SER A O 1
ATOM 3102 N N . THR A 1 428 ? 32.342 -11.533 -40.426 1.00 66.00 428 THR A N 1
ATOM 3103 C CA . THR A 1 428 ? 32.925 -11.822 -41.745 1.00 66.00 428 THR A CA 1
ATOM 3104 C C . THR A 1 428 ? 31.963 -11.529 -42.912 1.00 66.00 428 THR A C 1
ATOM 3106 O O . THR A 1 428 ? 32.357 -11.611 -44.080 1.00 66.00 428 THR A O 1
ATOM 3109 N N . ARG A 1 429 ? 30.684 -11.208 -42.632 1.00 79.00 429 ARG A N 1
ATOM 3110 C CA . ARG A 1 429 ? 29.600 -11.041 -43.625 1.00 79.00 429 ARG A CA 1
ATOM 3111 C C . ARG A 1 429 ? 28.670 -9.851 -43.327 1.00 79.00 429 ARG A C 1
ATOM 3113 O O . ARG A 1 429 ? 27.448 -10.007 -43.350 1.00 79.00 429 ARG A O 1
ATOM 3120 N N . ARG A 1 430 ? 29.234 -8.653 -43.142 1.00 76.62 430 ARG A N 1
ATOM 3121 C CA . ARG A 1 430 ? 28.501 -7.406 -42.820 1.00 76.62 430 ARG A CA 1
ATOM 3122 C C . ARG A 1 430 ? 27.210 -7.184 -43.621 1.00 76.62 430 ARG A C 1
ATOM 3124 O O . ARG A 1 430 ? 26.141 -7.004 -43.050 1.00 76.62 430 ARG A O 1
ATOM 3131 N N . GLN A 1 431 ? 27.273 -7.288 -44.953 1.00 78.44 431 GLN A N 1
ATOM 3132 C CA . GLN A 1 431 ? 26.115 -7.005 -45.814 1.00 78.44 431 GLN A CA 1
ATOM 3133 C C . GLN A 1 431 ? 24.918 -7.930 -45.550 1.00 78.44 431 GLN A C 1
ATOM 3135 O O . GLN A 1 431 ? 23.773 -7.504 -45.672 1.00 78.44 431 GLN A O 1
ATOM 3140 N N . LYS A 1 432 ? 25.167 -9.194 -45.188 1.00 83.94 432 LYS A N 1
ATOM 3141 C CA . LYS A 1 432 ? 24.089 -10.140 -44.879 1.00 83.94 432 LYS A CA 1
ATOM 3142 C C . LYS A 1 432 ? 23.444 -9.827 -43.535 1.00 83.94 432 LYS A C 1
ATOM 3144 O O . LYS A 1 432 ? 22.227 -9.892 -43.436 1.00 83.94 432 LYS A O 1
ATOM 3149 N N . ASN A 1 433 ? 24.241 -9.432 -42.543 1.00 82.81 433 ASN A N 1
ATOM 3150 C CA . ASN A 1 433 ? 23.730 -9.037 -41.231 1.00 82.81 433 ASN A CA 1
ATOM 3151 C C . ASN A 1 433 ? 22.723 -7.882 -41.352 1.00 82.81 433 ASN A C 1
ATOM 3153 O O . ASN A 1 433 ? 21.638 -7.952 -40.785 1.00 82.81 433 ASN A O 1
ATOM 3157 N N . ILE A 1 434 ? 23.053 -6.867 -42.159 1.00 79.00 434 ILE A N 1
ATOM 3158 C CA . ILE A 1 434 ? 22.185 -5.704 -42.403 1.00 79.00 434 ILE A CA 1
ATOM 3159 C C . ILE A 1 434 ? 20.856 -6.120 -43.045 1.00 79.00 434 ILE A C 1
ATOM 3161 O O . ILE A 1 434 ? 19.805 -5.580 -42.703 1.00 79.00 434 ILE A O 1
ATOM 3165 N N . VAL A 1 435 ? 20.887 -7.059 -43.996 1.00 82.19 435 VAL A N 1
ATOM 3166 C CA . VAL A 1 435 ? 19.669 -7.551 -44.655 1.00 82.19 435 VAL A CA 1
ATOM 3167 C C . VAL A 1 435 ? 18.769 -8.264 -43.648 1.00 82.19 435 VAL A C 1
ATOM 3169 O O . VAL A 1 435 ? 17.590 -7.931 -43.565 1.00 82.19 435 VAL A O 1
ATOM 3172 N N . GLU A 1 436 ? 19.318 -9.173 -42.843 1.00 86.00 436 GLU A N 1
ATOM 3173 C CA . GLU A 1 436 ? 18.531 -9.926 -41.860 1.00 86.00 436 GLU A CA 1
ATOM 3174 C C . GLU A 1 436 ? 17.941 -9.024 -40.768 1.00 86.00 436 GLU A C 1
ATOM 3176 O O . GLU A 1 436 ? 16.758 -9.135 -40.441 1.00 86.00 436 GLU A O 1
ATOM 3181 N N . THR A 1 437 ? 18.696 -8.048 -40.251 1.00 84.06 437 THR A N 1
ATOM 3182 C CA . THR A 1 437 ? 18.121 -7.126 -39.259 1.00 84.06 437 THR A CA 1
ATOM 3183 C C . THR A 1 437 ? 17.113 -6.159 -39.845 1.00 84.06 437 THR A C 1
ATOM 3185 O O . THR A 1 437 ? 16.199 -5.744 -39.140 1.00 84.06 437 THR A O 1
ATOM 3188 N N . ARG A 1 438 ? 17.206 -5.796 -41.130 1.00 79.44 438 ARG A N 1
ATOM 3189 C CA . ARG A 1 438 ? 16.124 -5.049 -41.795 1.00 79.44 438 ARG A CA 1
ATOM 3190 C C . ARG A 1 438 ? 14.829 -5.855 -41.835 1.00 79.44 438 ARG A C 1
ATOM 3192 O O . ARG A 1 438 ? 13.771 -5.271 -41.626 1.00 79.44 438 ARG A O 1
ATOM 3199 N N . LEU A 1 439 ? 14.902 -7.169 -42.055 1.00 81.69 439 LEU A N 1
ATOM 3200 C CA . LEU A 1 439 ? 13.721 -8.037 -42.043 1.00 81.69 439 LEU A CA 1
ATOM 3201 C C . LEU A 1 439 ? 13.090 -8.127 -40.649 1.00 81.69 439 LEU A C 1
ATOM 3203 O O . LEU A 1 439 ? 11.871 -8.031 -40.534 1.00 81.69 439 LEU A O 1
ATOM 3207 N N . LEU A 1 440 ? 13.906 -8.252 -39.598 1.00 86.75 440 LEU A N 1
ATOM 3208 C CA . LEU A 1 440 ? 13.437 -8.215 -38.208 1.00 86.75 440 LEU A CA 1
ATOM 3209 C C . LEU A 1 440 ? 12.769 -6.870 -37.877 1.00 86.75 440 LEU A C 1
ATOM 3211 O O . LEU A 1 440 ? 11.628 -6.838 -37.416 1.00 86.75 440 LEU A O 1
ATOM 3215 N N . ARG A 1 441 ? 13.431 -5.753 -38.203 1.00 83.56 441 ARG A N 1
ATOM 3216 C CA . ARG A 1 441 ? 12.909 -4.396 -37.963 1.00 83.56 441 ARG A CA 1
ATOM 3217 C C . ARG A 1 441 ? 11.604 -4.123 -38.701 1.00 83.56 441 ARG A C 1
ATOM 3219 O O . ARG A 1 441 ? 10.681 -3.567 -38.117 1.00 83.56 441 ARG A O 1
ATOM 3226 N N . ALA A 1 442 ? 11.484 -4.570 -39.953 1.00 76.75 442 ALA A N 1
ATOM 3227 C CA . ALA A 1 442 ? 10.256 -4.433 -40.740 1.00 76.75 442 ALA A CA 1
ATOM 3228 C C . ALA A 1 442 ? 9.050 -5.172 -40.127 1.00 76.75 442 ALA A C 1
ATOM 3230 O O . ALA A 1 442 ? 7.910 -4.870 -40.473 1.00 76.75 442 ALA A O 1
ATOM 3231 N N . ARG A 1 443 ? 9.285 -6.126 -39.217 1.00 82.44 443 ARG A N 1
ATOM 3232 C CA . ARG A 1 443 ? 8.246 -6.838 -38.458 1.00 82.44 443 ARG A CA 1
ATOM 3233 C C . ARG A 1 443 ? 7.939 -6.207 -37.098 1.00 82.44 443 ARG A C 1
ATOM 3235 O O . ARG A 1 443 ? 7.106 -6.734 -36.374 1.00 82.44 443 ARG A O 1
ATOM 3242 N N . GLY A 1 444 ? 8.593 -5.100 -36.752 1.00 81.31 444 GLY A N 1
ATOM 3243 C CA . GLY A 1 444 ? 8.445 -4.447 -35.452 1.00 81.31 444 GLY A CA 1
ATOM 3244 C C . GLY A 1 444 ? 9.339 -5.028 -34.353 1.00 81.31 444 GLY A C 1
ATOM 3245 O O . GLY A 1 444 ? 9.172 -4.657 -33.194 1.00 81.31 444 GLY A O 1
ATOM 3246 N N . VAL A 1 445 ? 10.296 -5.901 -34.694 1.00 89.44 445 VAL A N 1
ATOM 3247 C CA . VAL A 1 445 ? 11.298 -6.396 -33.740 1.00 89.44 445 VAL A CA 1
ATOM 3248 C C . VAL A 1 445 ? 12.360 -5.323 -33.522 1.00 89.44 445 VAL A C 1
ATOM 3250 O O . VAL A 1 445 ? 12.961 -4.822 -34.479 1.00 89.44 445 VAL A O 1
ATOM 3253 N N . LYS A 1 446 ? 12.630 -4.991 -32.260 1.00 87.81 446 LYS A N 1
ATOM 3254 C CA . LYS A 1 446 ? 13.679 -4.040 -31.886 1.00 87.81 446 LYS A CA 1
ATOM 3255 C C . LYS A 1 446 ? 15.019 -4.748 -31.705 1.00 87.81 446 LYS A C 1
ATOM 3257 O O . LYS A 1 446 ? 15.124 -5.702 -30.948 1.00 87.81 446 LYS A O 1
ATOM 3262 N N . VAL A 1 447 ? 16.046 -4.288 -32.408 1.00 87.50 447 VAL A N 1
ATOM 3263 C CA . VAL A 1 447 ? 17.398 -4.850 -32.400 1.00 87.50 447 VAL A CA 1
ATOM 3264 C C . VAL A 1 447 ? 18.300 -3.955 -31.553 1.00 87.50 447 VAL A C 1
ATOM 3266 O O . VAL A 1 447 ? 18.612 -2.833 -31.956 1.00 87.50 447 VAL A O 1
ATOM 3269 N N . LEU A 1 448 ? 18.702 -4.472 -30.393 1.00 86.88 448 LEU A N 1
ATOM 3270 C CA . LEU A 1 448 ? 19.676 -3.906 -29.464 1.00 86.88 448 LEU A CA 1
ATOM 3271 C C . LEU A 1 448 ? 21.028 -4.591 -29.708 1.00 86.88 448 LEU A C 1
ATOM 3273 O O . LEU A 1 448 ? 21.093 -5.813 -29.777 1.00 86.88 448 LEU A O 1
ATOM 3277 N N . CYS A 1 449 ? 22.110 -3.835 -29.829 1.00 84.94 449 CYS A N 1
ATOM 3278 C CA . CYS A 1 449 ? 23.461 -4.332 -30.073 1.00 84.94 449 CYS A CA 1
ATOM 3279 C C . CYS A 1 449 ? 24.373 -3.947 -28.908 1.00 84.94 449 CYS A C 1
ATOM 3281 O O . CYS A 1 449 ? 24.384 -2.797 -28.492 1.00 84.94 449 CYS A O 1
ATOM 3283 N N . VAL A 1 450 ? 25.187 -4.872 -28.416 1.00 84.56 450 VAL A N 1
ATOM 3284 C CA . VAL A 1 450 ? 26.112 -4.672 -27.300 1.00 84.56 450 VAL A CA 1
ATOM 3285 C C . VAL A 1 450 ? 27.505 -5.073 -27.756 1.00 84.56 450 VAL A C 1
ATOM 3287 O O . VAL A 1 450 ? 27.753 -6.236 -28.078 1.00 84.56 450 VAL A O 1
ATOM 3290 N N . GLY A 1 451 ? 28.406 -4.095 -27.808 1.00 79.81 451 GLY A N 1
ATOM 3291 C CA . GLY A 1 451 ? 29.795 -4.299 -28.201 1.00 79.81 451 GLY A CA 1
ATOM 3292 C C . GLY A 1 451 ? 30.679 -4.604 -26.996 1.00 79.81 451 GLY A C 1
ATOM 3293 O O . GLY A 1 451 ? 30.782 -3.774 -26.096 1.00 79.81 451 GLY A O 1
ATOM 3294 N N . ILE A 1 452 ? 31.360 -5.753 -26.969 1.00 76.44 452 ILE A N 1
ATOM 3295 C CA . ILE A 1 452 ? 32.190 -6.168 -25.825 1.00 76.44 452 ILE A CA 1
ATOM 3296 C C . ILE A 1 452 ? 33.662 -6.296 -26.214 1.00 76.44 452 ILE A C 1
ATOM 3298 O O . ILE A 1 452 ? 34.064 -7.230 -26.886 1.00 76.44 452 ILE A O 1
ATOM 3302 N N . GLY A 1 453 ? 34.509 -5.403 -25.700 1.00 69.19 453 GLY A N 1
ATOM 3303 C CA . GLY A 1 453 ? 35.958 -5.439 -25.933 1.00 69.19 453 GLY A CA 1
ATOM 3304 C C . GLY A 1 453 ? 36.458 -4.258 -26.763 1.00 69.19 453 GLY A C 1
ATOM 3305 O O . GLY A 1 453 ? 35.732 -3.301 -27.000 1.00 69.19 453 GLY A O 1
ATOM 3306 N N . SER A 1 454 ? 37.733 -4.293 -27.156 1.00 59.22 454 SER A N 1
ATOM 3307 C CA . SER A 1 454 ? 38.414 -3.174 -27.828 1.00 59.22 454 SER A CA 1
ATOM 3308 C C . SER A 1 454 ? 38.452 -3.272 -29.359 1.00 59.22 454 SER A C 1
ATOM 3310 O O . SER A 1 454 ? 38.983 -2.368 -29.995 1.00 59.22 454 SER A O 1
ATOM 3312 N N . GLN A 1 455 ? 37.925 -4.351 -29.953 1.00 57.84 455 GLN A N 1
ATOM 3313 C CA . GLN A 1 455 ? 37.894 -4.578 -31.411 1.00 57.84 455 GLN A CA 1
ATOM 3314 C C . GLN A 1 455 ? 36.477 -4.563 -32.003 1.00 57.84 455 GLN A C 1
ATOM 3316 O O . GLN A 1 455 ? 36.221 -5.139 -33.062 1.00 57.84 455 GLN A O 1
ATOM 3321 N N . VAL A 1 456 ? 35.549 -3.894 -31.323 1.00 65.12 456 VAL A N 1
ATOM 3322 C CA . VAL A 1 456 ? 34.163 -3.771 -31.772 1.00 65.12 456 VAL A CA 1
ATOM 3323 C C . VAL A 1 456 ? 34.109 -2.925 -33.045 1.00 65.12 456 VAL A C 1
ATOM 3325 O O . VAL A 1 456 ? 34.567 -1.784 -33.068 1.00 65.12 456 VAL A O 1
ATOM 3328 N N . ALA A 1 457 ? 33.528 -3.480 -34.109 1.00 64.44 457 ALA A N 1
ATOM 3329 C CA . ALA A 1 457 ? 33.279 -2.767 -35.356 1.00 64.44 457 ALA A CA 1
ATOM 3330 C C . ALA A 1 457 ? 32.015 -1.921 -35.215 1.00 64.44 457 ALA A C 1
ATOM 3332 O O . ALA A 1 457 ? 30.919 -2.347 -35.582 1.00 64.44 457 ALA A O 1
ATOM 3333 N N . GLN A 1 458 ? 32.166 -0.749 -34.612 1.00 62.25 458 GLN A N 1
ATOM 3334 C CA . GLN A 1 458 ? 31.026 0.047 -34.190 1.00 62.25 458 GLN A CA 1
ATOM 3335 C C . GLN A 1 458 ? 30.122 0.472 -35.358 1.00 62.25 458 GLN A C 1
ATOM 3337 O O . GLN A 1 458 ? 28.908 0.278 -35.267 1.00 62.25 458 GLN A O 1
ATOM 3342 N N . GLU A 1 459 ? 30.721 0.831 -36.499 1.00 63.97 459 GLU A N 1
ATOM 3343 C CA . GLU A 1 459 ? 30.003 1.136 -37.745 1.00 63.97 459 GLU A CA 1
ATOM 3344 C C . GLU A 1 459 ? 29.063 0.003 -38.186 1.00 63.97 459 GLU A C 1
ATOM 3346 O O . GLU A 1 459 ? 27.990 0.232 -38.746 1.00 63.97 459 GLU A O 1
ATOM 3351 N N . GLU A 1 460 ? 29.463 -1.253 -37.960 1.00 70.31 460 GLU A N 1
ATOM 3352 C CA . GLU A 1 460 ? 28.642 -2.412 -38.294 1.00 70.31 460 GLU A CA 1
ATOM 3353 C C . GLU A 1 460 ? 27.464 -2.550 -37.319 1.00 70.31 460 GLU A C 1
ATOM 3355 O O . GLU A 1 460 ? 26.331 -2.765 -37.760 1.00 70.31 460 GLU A O 1
ATOM 3360 N N . LEU A 1 461 ? 27.701 -2.385 -36.014 1.00 73.38 461 LEU A N 1
ATOM 3361 C CA . LEU A 1 461 ? 26.639 -2.447 -35.007 1.00 73.38 461 LEU A CA 1
ATOM 3362 C C . LEU A 1 461 ? 25.591 -1.349 -35.221 1.00 73.38 461 LEU A C 1
ATOM 3364 O O . LEU A 1 461 ? 24.398 -1.640 -35.122 1.00 73.38 461 LEU A O 1
ATOM 3368 N N . LEU A 1 462 ? 26.012 -0.134 -35.595 1.00 66.88 462 LEU A N 1
ATOM 3369 C CA . LEU A 1 462 ? 25.109 0.968 -35.940 1.00 66.88 462 LEU A CA 1
ATOM 3370 C C . LEU A 1 462 ? 24.171 0.635 -37.105 1.00 66.88 462 LEU A C 1
ATOM 3372 O O . LEU A 1 462 ? 22.997 1.002 -37.091 1.00 66.88 462 LEU A O 1
ATOM 3376 N N . GLN A 1 463 ? 24.672 -0.053 -38.132 1.00 69.44 463 GLN A N 1
ATOM 3377 C CA . GLN A 1 463 ? 23.876 -0.394 -39.318 1.00 69.44 463 GLN A CA 1
ATOM 3378 C C . GLN A 1 463 ? 22.879 -1.535 -39.052 1.00 69.44 463 GLN A C 1
ATOM 3380 O O . GLN A 1 463 ? 21.848 -1.658 -39.734 1.00 69.44 463 GLN A O 1
ATOM 3385 N N . ILE A 1 464 ? 23.193 -2.373 -38.065 1.00 77.94 464 ILE A N 1
ATOM 3386 C CA . ILE A 1 464 ? 22.434 -3.562 -37.681 1.00 77.94 464 ILE A CA 1
ATOM 3387 C C . ILE A 1 464 ? 21.339 -3.225 -36.660 1.00 77.94 464 ILE A C 1
ATOM 3389 O O . ILE A 1 464 ? 20.232 -3.751 -36.801 1.00 77.94 464 ILE A O 1
ATOM 3393 N N . ALA A 1 465 ? 21.624 -2.353 -35.690 1.00 74.75 465 ALA A N 1
ATOM 3394 C CA . ALA A 1 465 ? 20.697 -1.943 -34.637 1.00 74.75 465 ALA A CA 1
ATOM 3395 C C . ALA A 1 465 ? 19.439 -1.239 -35.180 1.00 74.75 465 ALA A C 1
ATOM 3397 O O . ALA A 1 465 ? 19.421 -0.722 -36.302 1.00 74.75 465 ALA A O 1
ATOM 3398 N N . THR A 1 466 ? 18.367 -1.197 -34.377 1.00 69.75 466 THR A N 1
ATOM 3399 C CA . THR A 1 466 ? 17.124 -0.484 -34.736 1.00 69.75 466 THR A CA 1
ATOM 3400 C C . THR A 1 466 ? 17.366 0.991 -34.993 1.00 69.75 466 THR A C 1
ATOM 3402 O O . THR A 1 466 ? 16.935 1.504 -36.025 1.00 69.75 466 THR A O 1
ATOM 3405 N N . ALA A 1 467 ? 18.124 1.630 -34.113 1.00 58.38 467 ALA A N 1
ATOM 3406 C CA . ALA A 1 467 ? 18.681 2.952 -34.319 1.00 58.38 467 ALA A CA 1
ATOM 3407 C C . ALA A 1 467 ? 20.019 3.047 -33.573 1.00 58.38 467 ALA A C 1
ATOM 3409 O O . ALA A 1 467 ? 20.305 2.222 -32.708 1.00 58.38 467 ALA A O 1
ATOM 3410 N N . THR A 1 468 ? 20.811 4.074 -33.878 1.00 54.81 468 THR A N 1
ATOM 3411 C CA . THR A 1 468 ? 22.067 4.419 -33.186 1.00 54.81 468 THR A CA 1
ATOM 3412 C C . THR A 1 468 ? 22.048 4.273 -31.654 1.00 54.81 468 THR A C 1
ATOM 3414 O O . THR A 1 468 ? 22.998 3.717 -31.110 1.00 54.81 468 THR A O 1
ATOM 3417 N N . PRO A 1 469 ? 20.972 4.670 -30.948 1.00 55.69 469 PRO A N 1
ATOM 3418 C CA . PRO A 1 469 ? 20.898 4.584 -29.488 1.00 55.69 469 PRO A CA 1
ATOM 3419 C C . PRO A 1 469 ? 20.703 3.163 -28.949 1.00 55.69 469 PRO A C 1
ATOM 3421 O O . PRO A 1 469 ? 20.798 2.930 -27.751 1.00 55.69 469 PRO A O 1
ATOM 3424 N N . TYR A 1 470 ? 20.368 2.215 -29.827 1.00 64.12 470 TYR A N 1
ATOM 3425 C CA . TYR A 1 470 ? 20.247 0.802 -29.492 1.00 64.12 470 TYR A CA 1
ATOM 3426 C C . TYR A 1 470 ? 21.600 0.087 -29.631 1.00 64.12 470 TYR A C 1
ATOM 3428 O O . TYR A 1 470 ? 21.632 -1.136 -29.713 1.00 64.12 470 TYR A O 1
ATOM 3436 N N . VAL A 1 471 ? 22.712 0.826 -29.697 1.00 69.25 471 VAL A N 1
ATOM 3437 C CA . VAL A 1 471 ? 24.072 0.291 -29.606 1.00 69.25 471 VAL A CA 1
ATOM 3438 C C . VAL A 1 471 ? 24.636 0.667 -28.242 1.00 69.25 471 VAL A C 1
ATOM 3440 O O . VAL A 1 471 ? 24.649 1.836 -27.879 1.00 69.25 471 VAL A O 1
ATOM 3443 N N . PHE A 1 472 ? 25.101 -0.319 -27.484 1.00 70.19 472 PHE A N 1
ATOM 3444 C CA . PHE A 1 472 ? 25.501 -0.146 -26.095 1.00 70.19 472 PHE A CA 1
ATOM 3445 C C . PHE A 1 472 ? 26.909 -0.666 -25.843 1.00 70.19 472 PHE A C 1
ATOM 3447 O O . PHE A 1 472 ? 27.386 -1.623 -26.465 1.00 70.19 472 PHE A O 1
ATOM 3454 N N . SER A 1 473 ? 27.541 -0.053 -24.850 1.00 66.06 473 SER A N 1
ATOM 3455 C CA . SER A 1 473 ? 28.695 -0.615 -24.162 1.00 66.06 473 SER A CA 1
ATOM 3456 C C . SER A 1 473 ? 28.234 -1.660 -23.130 1.00 66.06 473 SER A C 1
ATOM 3458 O O . SER A 1 473 ? 27.053 -1.686 -22.787 1.00 66.06 473 SER A O 1
ATOM 3460 N N . PRO A 1 474 ? 29.125 -2.498 -22.571 1.00 61.88 474 PRO A N 1
ATOM 3461 C CA . PRO A 1 474 ? 28.763 -3.492 -21.556 1.00 61.88 474 PRO A CA 1
ATOM 3462 C C . PRO A 1 474 ? 28.383 -2.886 -20.184 1.00 61.88 474 PRO A C 1
ATOM 3464 O O . PRO A 1 474 ? 28.498 -3.558 -19.160 1.00 61.88 474 PRO A O 1
ATOM 3467 N N . SER A 1 475 ? 27.939 -1.625 -20.129 1.00 59.25 475 SER A N 1
ATOM 3468 C CA . SER A 1 475 ? 27.264 -1.044 -18.970 1.00 59.25 475 SER A CA 1
ATOM 3469 C C . SER A 1 475 ? 25.899 -1.715 -18.802 1.00 59.25 475 SER A C 1
ATOM 3471 O O . SER A 1 475 ? 25.004 -1.565 -19.629 1.00 59.25 475 SER A O 1
ATOM 3473 N N . ASN A 1 476 ? 25.752 -2.483 -17.721 1.00 52.31 476 ASN A N 1
ATOM 3474 C CA . ASN A 1 476 ? 24.601 -3.360 -17.474 1.00 52.31 476 ASN A CA 1
ATOM 3475 C C . ASN A 1 476 ? 23.224 -2.670 -17.502 1.00 52.31 476 ASN A C 1
ATOM 3477 O O . ASN A 1 476 ? 22.225 -3.348 -17.731 1.00 52.31 476 ASN A O 1
ATOM 3481 N N . ASP A 1 477 ? 23.156 -1.357 -17.289 1.00 57.16 477 ASP A N 1
ATOM 3482 C CA . ASP A 1 477 ? 21.879 -0.684 -17.044 1.00 57.16 477 ASP A CA 1
ATOM 3483 C C . ASP A 1 477 ? 21.219 -0.161 -18.330 1.00 57.16 477 ASP A C 1
ATOM 3485 O O . ASP A 1 477 ? 19.999 -0.077 -18.408 1.00 57.16 477 ASP A O 1
ATOM 3489 N N . ASP A 1 478 ? 21.985 0.151 -19.378 1.00 68.25 478 ASP A N 1
ATOM 3490 C CA . ASP A 1 478 ? 21.452 0.944 -20.494 1.00 68.25 478 ASP A CA 1
ATOM 3491 C C . ASP A 1 478 ? 20.514 0.119 -21.414 1.00 68.25 478 ASP A C 1
ATOM 3493 O O . ASP A 1 478 ? 19.480 0.621 -21.855 1.00 68.25 478 ASP A O 1
ATOM 3497 N N . VAL A 1 479 ? 20.798 -1.176 -21.630 1.00 73.81 479 VAL A N 1
ATOM 3498 C CA . VAL A 1 479 ? 19.910 -2.097 -22.383 1.00 73.81 479 VAL A CA 1
ATOM 3499 C C . VAL A 1 479 ? 18.628 -2.393 -21.612 1.00 73.81 479 VAL A C 1
ATOM 3501 O O . VAL A 1 479 ? 17.533 -2.387 -22.179 1.00 73.81 479 VAL A O 1
ATOM 3504 N N . LEU A 1 480 ? 18.768 -2.672 -20.314 1.00 73.19 480 LEU A N 1
ATOM 3505 C CA . LEU A 1 480 ? 17.647 -3.021 -19.453 1.00 73.19 480 LEU A CA 1
ATOM 3506 C C . LEU A 1 480 ? 16.670 -1.845 -19.341 1.00 73.19 480 LEU A C 1
ATOM 3508 O O . LEU A 1 480 ? 15.463 -2.048 -19.449 1.00 73.19 480 LEU A O 1
ATOM 3512 N N . ASN A 1 481 ? 17.190 -0.621 -19.227 1.00 69.69 481 ASN A N 1
ATOM 3513 C CA . ASN A 1 481 ? 16.384 0.594 -19.155 1.00 69.69 481 ASN A CA 1
ATOM 3514 C C . ASN A 1 481 ? 15.510 0.772 -20.393 1.00 69.69 481 ASN A C 1
ATOM 3516 O O . ASN A 1 481 ? 14.316 1.019 -20.255 1.00 69.69 481 ASN A O 1
ATOM 3520 N N . VAL A 1 482 ? 16.060 0.582 -21.597 1.00 73.56 482 VAL A N 1
ATOM 3521 C CA . VAL A 1 482 ? 15.271 0.683 -22.835 1.00 73.56 482 VAL A CA 1
ATOM 3522 C C . VAL A 1 482 ? 14.123 -0.324 -22.832 1.00 73.56 482 VAL A C 1
ATOM 3524 O O . VAL A 1 482 ? 12.981 0.042 -23.104 1.00 73.56 482 VAL A O 1
ATOM 3527 N N . ILE A 1 483 ? 14.392 -1.580 -22.471 1.00 78.94 483 ILE A N 1
ATOM 3528 C CA . ILE A 1 483 ? 13.363 -2.627 -22.450 1.00 78.94 483 ILE A CA 1
ATOM 3529 C C . ILE A 1 483 ? 12.291 -2.309 -21.405 1.00 78.94 483 ILE A C 1
ATOM 3531 O O . ILE A 1 483 ? 11.103 -2.341 -21.722 1.00 78.94 483 ILE A O 1
ATOM 3535 N N . LEU A 1 484 ? 12.684 -1.979 -20.174 1.00 76.19 484 LEU A N 1
ATOM 3536 C CA . LEU A 1 484 ? 11.750 -1.703 -19.082 1.00 76.19 484 LEU A CA 1
ATOM 3537 C C . LEU A 1 484 ? 10.911 -0.450 -19.350 1.00 76.19 484 LEU A C 1
ATOM 3539 O O . LEU A 1 484 ? 9.700 -0.490 -19.163 1.00 76.19 484 LEU A O 1
ATOM 3543 N N . MET A 1 485 ? 11.517 0.637 -19.836 1.00 68.88 485 MET A N 1
ATOM 3544 C CA . MET A 1 485 ? 10.791 1.873 -20.141 1.00 68.88 485 MET A CA 1
ATOM 3545 C C . MET A 1 485 ? 9.805 1.690 -21.285 1.00 68.88 485 MET A C 1
ATOM 3547 O O . MET A 1 485 ? 8.671 2.153 -21.212 1.00 68.88 485 MET A O 1
ATOM 3551 N N . GLU A 1 486 ? 10.217 1.014 -22.352 1.00 74.88 486 GLU A N 1
ATOM 3552 C CA . GLU A 1 486 ? 9.328 0.822 -23.484 1.00 74.88 486 GLU A CA 1
ATOM 3553 C C . GLU A 1 486 ? 8.212 -0.158 -23.166 1.00 74.88 486 GLU A C 1
ATOM 3555 O O . GLU A 1 486 ? 7.108 0.003 -23.672 1.00 74.88 486 GLU A O 1
ATOM 3560 N N . THR A 1 487 ? 8.470 -1.185 -22.365 1.00 77.31 487 THR A N 1
ATOM 3561 C CA . THR A 1 487 ? 7.449 -2.172 -21.996 1.00 77.31 487 THR A CA 1
ATOM 3562 C C . THR A 1 487 ? 6.586 -1.728 -20.815 1.00 77.31 487 THR A C 1
ATOM 3564 O O . THR A 1 487 ? 5.582 -2.382 -20.541 1.00 77.31 487 THR A O 1
ATOM 3567 N N . ALA A 1 488 ? 6.919 -0.615 -20.156 1.00 70.94 488 ALA A N 1
ATOM 3568 C CA . ALA A 1 488 ? 6.078 0.006 -19.144 1.00 70.94 488 ALA A CA 1
ATOM 3569 C C . ALA A 1 488 ? 4.809 0.617 -19.757 1.00 70.94 488 ALA A C 1
ATOM 3571 O O . ALA A 1 488 ? 4.795 1.143 -20.875 1.00 70.94 488 ALA A O 1
ATOM 3572 N N . ASN A 1 489 ? 3.720 0.575 -18.992 1.00 66.00 489 ASN A N 1
ATOM 3573 C CA . ASN A 1 489 ? 2.494 1.279 -19.339 1.00 66.00 489 ASN A CA 1
ATOM 3574 C C . ASN A 1 489 ? 2.740 2.797 -19.249 1.00 66.00 489 ASN A C 1
ATOM 3576 O O . ASN A 1 489 ? 3.192 3.294 -18.221 1.00 66.00 489 ASN A O 1
ATOM 3580 N N . THR A 1 490 ? 2.419 3.545 -20.309 1.00 57.97 490 THR A N 1
ATOM 3581 C CA . THR A 1 490 ? 2.686 4.992 -20.427 1.00 57.97 490 THR A CA 1
ATOM 3582 C C . THR A 1 490 ? 2.026 5.845 -19.344 1.00 57.97 490 THR A C 1
ATOM 3584 O O . THR A 1 490 ? 2.430 6.986 -19.144 1.00 57.97 490 THR A O 1
ATOM 3587 N N . ASN A 1 491 ? 1.021 5.307 -18.649 1.00 57.81 491 ASN A N 1
ATOM 3588 C CA . ASN A 1 491 ? 0.324 5.981 -17.552 1.00 57.81 491 ASN A CA 1
ATOM 3589 C C . ASN A 1 491 ? 0.929 5.683 -16.167 1.00 57.81 491 ASN A C 1
ATOM 3591 O O . ASN A 1 491 ? 0.423 6.184 -15.166 1.00 57.81 491 ASN A O 1
ATOM 3595 N N . CYS A 1 492 ? 1.978 4.862 -16.097 1.00 59.47 492 CYS A N 1
ATOM 3596 C CA . CYS A 1 492 ? 2.581 4.393 -14.856 1.00 59.47 492 CYS A CA 1
ATOM 3597 C C . CYS A 1 492 ? 3.970 5.010 -14.660 1.00 59.47 492 CYS A C 1
ATOM 3599 O O . CYS A 1 492 ? 4.941 4.592 -15.284 1.00 59.47 492 CYS A O 1
ATOM 3601 N N . THR A 1 493 ? 4.070 5.990 -13.763 1.00 51.22 493 THR A N 1
ATOM 3602 C CA . THR A 1 493 ? 5.337 6.651 -13.397 1.00 51.22 493 THR A CA 1
ATOM 3603 C C . THR A 1 493 ? 6.031 6.015 -12.185 1.00 51.22 493 THR A C 1
ATOM 3605 O O . THR A 1 493 ? 7.199 6.295 -11.947 1.00 51.22 493 THR A O 1
ATOM 3608 N N . ASP A 1 494 ? 5.344 5.136 -11.444 1.00 49.28 494 ASP A N 1
ATOM 3609 C CA . ASP A 1 494 ? 5.764 4.696 -10.098 1.00 49.28 494 ASP A CA 1
ATOM 3610 C C . ASP A 1 494 ? 6.679 3.454 -10.082 1.00 49.28 494 ASP A C 1
ATOM 3612 O O . ASP A 1 494 ? 7.339 3.177 -9.082 1.00 49.28 494 ASP A O 1
ATOM 3616 N N . CYS A 1 495 ? 6.752 2.698 -11.184 1.00 49.66 495 CYS A N 1
ATOM 3617 C CA . CYS A 1 495 ? 7.639 1.529 -11.311 1.00 49.66 495 CYS A CA 1
ATOM 3618 C C . CYS A 1 495 ? 9.106 1.925 -11.567 1.00 49.66 495 CYS A C 1
ATOM 3620 O O . CYS A 1 495 ? 10.016 1.110 -11.411 1.00 49.66 495 CYS A O 1
ATOM 3622 N N . LEU A 1 496 ? 9.334 3.170 -11.977 1.00 52.12 496 LEU A N 1
ATOM 3623 C CA . LEU A 1 496 ? 10.635 3.685 -12.365 1.00 52.12 496 LEU A CA 1
ATOM 3624 C C . LEU A 1 496 ? 11.231 4.397 -11.143 1.00 52.12 496 LEU A C 1
ATOM 3626 O O . LEU A 1 496 ? 10.855 5.530 -10.844 1.00 52.12 496 LEU A O 1
ATOM 3630 N N . ILE A 1 497 ? 12.155 3.767 -10.406 1.00 50.84 497 ILE A N 1
ATOM 3631 C CA . ILE A 1 497 ? 12.985 4.539 -9.473 1.00 50.84 497 ILE A CA 1
ATOM 3632 C C . ILE A 1 497 ? 13.937 5.356 -10.329 1.00 50.84 497 ILE A C 1
ATOM 3634 O O . ILE A 1 497 ? 14.963 4.870 -10.803 1.00 50.84 497 ILE A O 1
ATOM 3638 N N . ASN A 1 498 ? 13.564 6.609 -10.547 1.00 53.25 498 ASN A N 1
ATOM 3639 C CA . ASN A 1 498 ? 14.395 7.567 -11.246 1.00 53.25 498 ASN A CA 1
ATOM 3640 C C . ASN A 1 498 ? 15.644 7.824 -10.403 1.00 53.25 498 ASN A C 1
ATOM 3642 O O . ASN A 1 498 ? 15.581 8.485 -9.362 1.00 53.25 498 ASN A O 1
ATOM 3646 N N . LYS A 1 499 ? 16.807 7.329 -10.840 1.00 56.41 499 LYS A N 1
ATOM 3647 C CA . LYS A 1 499 ? 18.054 7.829 -10.266 1.00 56.41 499 LYS A CA 1
ATOM 3648 C C . LYS A 1 499 ? 18.258 9.258 -10.741 1.00 56.41 499 LYS A C 1
ATOM 3650 O O . LYS A 1 499 ? 18.218 9.570 -11.931 1.00 56.41 499 LYS A O 1
ATOM 3655 N N . VAL A 1 500 ? 18.489 10.128 -9.764 1.00 70.62 500 VAL A N 1
ATOM 3656 C CA . VAL A 1 500 ? 18.768 11.547 -9.959 1.00 70.62 500 VAL A CA 1
ATOM 3657 C C . VAL A 1 500 ? 19.829 11.745 -11.042 1.00 70.62 500 VAL A C 1
ATOM 3659 O O . VAL A 1 500 ? 20.958 11.283 -10.905 1.00 70.62 500 VAL A O 1
ATOM 3662 N N . SER A 1 501 ? 19.462 12.417 -12.129 1.00 82.19 501 SER A N 1
ATOM 3663 C CA . SER A 1 501 ? 20.364 12.708 -13.246 1.00 82.19 501 SER A CA 1
ATOM 3664 C C . SER A 1 501 ? 20.546 14.216 -13.381 1.00 82.19 501 SER A C 1
ATOM 3666 O O . SER A 1 501 ? 19.619 14.989 -13.126 1.00 82.19 501 SER A O 1
ATOM 3668 N N . ASP A 1 502 ? 21.750 14.644 -13.737 1.00 89.88 502 ASP A N 1
ATOM 3669 C CA . ASP A 1 502 ? 22.056 16.043 -14.011 1.00 89.88 502 ASP A CA 1
ATOM 3670 C C . ASP A 1 502 ? 22.547 16.161 -15.453 1.00 89.88 502 ASP A C 1
ATOM 3672 O O . ASP A 1 502 ? 23.583 15.606 -15.823 1.00 89.88 502 ASP A O 1
ATOM 3676 N N . ILE A 1 503 ? 21.775 16.866 -16.277 1.00 92.06 503 ILE A N 1
ATOM 3677 C CA . ILE A 1 503 ? 22.009 16.980 -17.715 1.00 92.06 503 ILE A CA 1
ATOM 3678 C C . ILE A 1 503 ? 22.432 18.409 -18.041 1.00 92.06 503 ILE A C 1
ATOM 3680 O O . ILE A 1 503 ? 21.751 19.369 -17.685 1.00 92.06 503 ILE A O 1
ATOM 3684 N N . VAL A 1 504 ? 23.537 18.567 -18.761 1.00 95.56 504 VAL A N 1
ATOM 3685 C CA . VAL A 1 504 ? 23.996 19.856 -19.282 1.00 95.56 504 VAL A CA 1
ATOM 3686 C C . VAL A 1 504 ? 23.846 19.871 -20.798 1.00 95.56 504 VAL A C 1
ATOM 3688 O O . VAL A 1 504 ? 24.506 19.115 -21.505 1.00 95.56 504 VAL A O 1
ATOM 3691 N N . LEU A 1 505 ? 22.989 20.751 -21.305 1.00 95.62 505 LEU A N 1
ATOM 3692 C CA . LEU A 1 505 ? 22.782 20.975 -22.732 1.00 95.62 505 LEU A CA 1
ATOM 3693 C C . LEU A 1 505 ? 23.771 22.036 -23.217 1.00 95.62 505 LEU A C 1
ATOM 3695 O O . LEU A 1 505 ? 23.694 23.199 -22.821 1.00 95.62 505 LEU A O 1
ATOM 3699 N N . LEU A 1 506 ? 24.703 21.636 -24.071 1.00 93.81 506 LEU A N 1
ATOM 3700 C CA . LEU A 1 506 ? 25.630 22.513 -24.774 1.00 93.81 506 LEU A CA 1
ATOM 3701 C C . LEU A 1 506 ? 25.060 22.810 -26.153 1.00 93.81 506 LEU A C 1
ATOM 3703 O O . LEU A 1 506 ? 24.951 21.907 -26.970 1.00 93.81 506 LEU A O 1
ATOM 3707 N N . VAL A 1 507 ? 24.683 24.057 -26.415 1.00 92.00 507 VAL A N 1
ATOM 3708 C CA . VAL A 1 507 ? 24.009 24.438 -27.660 1.00 92.00 507 VAL A CA 1
ATOM 3709 C C . VAL A 1 507 ? 24.862 25.429 -28.434 1.00 92.00 507 VAL A C 1
ATOM 3711 O O . VAL A 1 507 ? 25.105 26.546 -27.978 1.00 92.00 507 VAL A O 1
ATOM 3714 N N . ASP A 1 508 ? 25.317 25.014 -29.606 1.00 88.94 508 ASP A N 1
ATOM 3715 C CA . ASP A 1 508 ? 26.042 25.868 -30.534 1.00 88.94 508 ASP A CA 1
ATOM 3716 C C . ASP A 1 508 ? 25.106 26.969 -31.052 1.00 88.94 508 ASP A C 1
ATOM 3718 O O . ASP A 1 508 ? 23.967 26.713 -31.444 1.00 88.94 508 ASP A O 1
ATOM 3722 N N . VAL A 1 509 ? 25.551 28.220 -30.986 1.00 87.94 509 VAL A N 1
ATOM 3723 C CA . VAL A 1 509 ? 24.836 29.405 -31.489 1.00 87.94 509 VAL A CA 1
ATOM 3724 C C . VAL A 1 509 ? 25.761 30.290 -32.332 1.00 87.94 509 VAL A C 1
ATOM 3726 O O . VAL A 1 509 ? 25.509 31.487 -32.504 1.00 87.94 509 VAL A O 1
ATOM 3729 N N . SER A 1 510 ? 26.846 29.703 -32.841 1.00 83.69 510 SER A N 1
ATOM 3730 C CA . SER A 1 510 ? 27.829 30.338 -33.718 1.00 83.69 510 SER A CA 1
ATOM 3731 C C . SER A 1 510 ? 27.222 30.808 -35.047 1.00 83.69 510 SER A C 1
ATOM 3733 O O . SER A 1 510 ? 26.060 30.538 -35.386 1.00 83.69 510 SER A O 1
ATOM 3735 N N . LYS A 1 511 ? 28.034 31.518 -35.842 1.00 71.12 511 LYS A N 1
ATOM 3736 C CA . LYS A 1 511 ? 27.662 32.000 -37.181 1.00 71.12 511 LYS A CA 1
ATOM 3737 C C . LYS A 1 511 ? 27.111 30.873 -38.061 1.00 71.12 511 LYS A C 1
ATOM 3739 O O . LYS A 1 511 ? 26.158 31.090 -38.813 1.00 71.12 511 LYS A O 1
ATOM 3744 N N . TYR A 1 512 ? 27.692 29.684 -37.956 1.00 67.25 512 TYR A N 1
ATOM 3745 C CA . TYR A 1 512 ? 27.416 28.541 -38.822 1.00 67.25 512 TYR A CA 1
ATOM 3746 C C . TYR A 1 512 ? 26.146 27.779 -38.418 1.00 67.25 512 TYR A C 1
ATOM 3748 O O . TYR A 1 512 ? 25.434 27.258 -39.280 1.00 67.25 512 TYR A O 1
ATOM 3756 N N . GLN A 1 513 ? 25.745 27.859 -37.144 1.00 70.88 513 GLN A N 1
ATOM 3757 C CA . GLN A 1 513 ? 24.443 27.366 -36.689 1.00 70.88 513 GLN A CA 1
ATOM 3758 C C . GLN A 1 513 ? 23.280 28.287 -37.099 1.00 70.88 513 GLN A C 1
ATOM 3760 O O . GLN A 1 513 ? 22.125 27.872 -37.052 1.00 70.88 513 GLN A O 1
ATOM 3765 N N . SER A 1 514 ? 23.528 29.528 -37.535 1.00 66.81 514 SER A N 1
ATOM 3766 C CA . SER A 1 514 ? 22.467 30.534 -37.726 1.00 66.81 514 SER A CA 1
ATOM 3767 C C . SER A 1 514 ? 21.321 30.118 -38.659 1.00 66.81 514 SER A C 1
ATOM 3769 O O . SER A 1 514 ? 20.169 30.467 -38.401 1.00 66.81 514 SER A O 1
ATOM 3771 N N . ALA A 1 515 ? 21.603 29.309 -39.685 1.00 67.19 515 ALA A N 1
ATOM 3772 C CA . ALA A 1 515 ? 20.591 28.780 -40.602 1.00 67.19 515 ALA A CA 1
ATOM 3773 C C . ALA A 1 515 ? 19.718 27.662 -39.990 1.00 67.19 515 ALA A C 1
ATOM 3775 O O . ALA A 1 515 ? 18.633 27.384 -40.497 1.00 67.19 515 ALA A O 1
ATOM 3776 N N . GLN A 1 516 ? 20.177 27.018 -38.912 1.00 75.25 516 GLN A N 1
ATOM 3777 C CA . GLN A 1 516 ? 19.542 25.858 -38.271 1.00 75.25 516 GLN A CA 1
ATOM 3778 C C . GLN A 1 516 ? 19.247 26.074 -36.778 1.00 75.25 516 GLN A C 1
ATOM 3780 O O . GLN A 1 516 ? 18.677 25.195 -36.137 1.00 75.25 516 GLN A O 1
ATOM 3785 N N . LEU A 1 517 ? 19.579 27.239 -36.217 1.00 80.75 517 LEU A N 1
ATOM 3786 C CA . LEU A 1 517 ? 19.457 27.526 -34.789 1.00 80.75 517 LEU A CA 1
ATOM 3787 C C . LEU A 1 517 ? 18.033 27.305 -34.280 1.00 80.75 517 LEU A C 1
ATOM 3789 O O . LEU A 1 517 ? 17.847 26.652 -33.259 1.00 80.75 517 LEU A O 1
ATOM 3793 N N . GLN A 1 518 ? 17.024 27.806 -34.999 1.00 80.44 518 GLN A N 1
ATOM 3794 C CA . GLN A 1 518 ? 15.632 27.640 -34.578 1.00 80.44 518 GLN A CA 1
ATOM 3795 C C . GLN A 1 518 ? 15.263 26.160 -34.439 1.00 80.44 518 GLN A C 1
ATOM 3797 O O . GLN A 1 518 ? 14.609 25.768 -33.480 1.00 80.44 518 GLN A O 1
ATOM 3802 N N . ARG A 1 519 ? 15.767 25.332 -35.353 1.00 80.25 519 ARG A N 1
ATOM 3803 C CA . ARG A 1 519 ? 15.542 23.893 -35.352 1.00 80.25 519 ARG A CA 1
ATOM 3804 C C . ARG A 1 519 ? 16.248 23.198 -34.196 1.00 80.25 519 ARG A C 1
ATOM 3806 O O . ARG A 1 519 ? 15.637 22.386 -33.512 1.00 80.25 519 ARG A O 1
ATOM 3813 N N . THR A 1 520 ? 17.505 23.547 -33.944 1.00 85.56 520 THR A N 1
ATOM 3814 C CA . THR A 1 520 ? 18.246 23.059 -32.776 1.00 85.56 520 THR A CA 1
ATOM 3815 C C . THR A 1 520 ? 17.525 23.423 -31.481 1.00 85.56 520 THR A C 1
ATOM 3817 O O . THR A 1 520 ? 17.376 22.577 -30.605 1.00 85.56 520 THR A O 1
ATOM 3820 N N . LEU A 1 521 ? 16.996 24.646 -31.376 1.00 86.00 521 LEU A N 1
ATOM 3821 C CA . LEU A 1 521 ? 16.205 25.074 -30.222 1.00 86.00 521 LEU A CA 1
ATOM 3822 C C . LEU A 1 521 ? 14.885 24.302 -30.096 1.00 86.00 521 LEU A C 1
ATOM 3824 O O . LEU A 1 521 ? 14.491 23.978 -28.979 1.00 86.00 521 LEU A O 1
ATOM 3828 N N . ASP A 1 522 ? 14.214 23.972 -31.200 1.00 84.25 522 ASP A N 1
ATOM 3829 C CA . ASP A 1 522 ? 12.995 23.156 -31.167 1.00 84.25 522 ASP A CA 1
ATOM 3830 C C . ASP A 1 522 ? 13.286 21.717 -30.696 1.00 84.25 522 ASP A C 1
ATOM 3832 O O . ASP A 1 522 ? 12.548 21.185 -29.865 1.00 84.25 522 ASP A O 1
ATOM 3836 N N . ILE A 1 523 ? 14.405 21.122 -31.126 1.00 84.81 523 ILE A N 1
ATOM 3837 C CA . ILE A 1 523 ? 14.875 19.810 -30.647 1.00 84.81 523 ILE A CA 1
ATOM 3838 C C . ILE A 1 523 ? 15.223 19.869 -29.155 1.00 84.81 523 ILE A C 1
ATOM 3840 O O . ILE A 1 523 ? 14.811 19.003 -28.385 1.00 84.81 523 ILE A O 1
ATOM 3844 N N . VAL A 1 524 ? 15.945 20.906 -28.725 1.00 89.19 524 VAL A N 1
ATOM 3845 C CA . VAL A 1 524 ? 16.297 21.125 -27.314 1.00 89.19 524 VAL A CA 1
ATOM 3846 C C . VAL A 1 524 ? 15.041 21.261 -26.452 1.00 89.19 524 VAL A C 1
ATOM 3848 O O . VAL A 1 524 ? 14.979 20.679 -25.373 1.00 89.19 524 VAL A O 1
ATOM 3851 N N . ARG A 1 525 ? 14.001 21.963 -26.921 1.00 87.06 525 ARG A N 1
ATOM 3852 C CA . ARG A 1 525 ? 12.714 22.052 -26.207 1.00 87.06 525 ARG A CA 1
ATOM 3853 C C . ARG A 1 525 ? 12.015 20.709 -26.117 1.00 87.06 525 ARG A C 1
ATOM 3855 O O . ARG A 1 525 ? 11.519 20.376 -25.045 1.00 87.06 525 ARG A O 1
ATOM 3862 N N . PHE A 1 526 ? 11.965 19.962 -27.220 1.00 84.31 526 PHE A N 1
ATOM 3863 C CA . PHE A 1 526 ? 11.400 18.617 -27.222 1.00 84.31 526 PHE A CA 1
ATOM 3864 C C . PHE A 1 526 ? 12.123 17.740 -26.196 1.00 84.31 526 PHE A C 1
ATOM 3866 O O . PHE A 1 526 ? 11.477 17.136 -25.344 1.00 84.31 526 PHE A O 1
ATOM 3873 N N . PHE A 1 527 ? 13.457 17.764 -26.205 1.00 86.81 527 PHE A N 1
ATOM 3874 C CA . PHE A 1 527 ? 14.288 17.044 -25.249 1.00 86.81 527 PHE A CA 1
ATOM 3875 C C . PHE A 1 527 ? 13.987 17.448 -23.798 1.00 86.81 527 PHE A C 1
ATOM 3877 O O . PHE A 1 527 ? 13.667 16.589 -22.982 1.00 86.81 527 PHE A O 1
ATOM 3884 N N . ILE A 1 528 ? 14.017 18.749 -23.479 1.00 88.12 528 ILE A N 1
ATOM 3885 C CA . ILE A 1 528 ? 13.714 19.268 -22.134 1.00 88.12 528 ILE A CA 1
ATOM 3886 C C . ILE A 1 528 ? 12.314 18.841 -21.693 1.00 88.12 528 ILE A C 1
ATOM 3888 O O . ILE A 1 528 ? 12.147 18.362 -20.575 1.00 88.12 528 ILE A O 1
ATOM 3892 N N . HIS A 1 529 ? 11.311 19.011 -22.556 1.00 84.62 529 HIS A N 1
ATOM 3893 C CA . HIS A 1 529 ? 9.931 18.677 -22.233 1.00 84.62 529 HIS A CA 1
ATOM 3894 C C . HIS A 1 529 ? 9.792 17.188 -21.919 1.00 84.62 529 HIS A C 1
ATOM 3896 O O . HIS A 1 529 ? 9.311 16.843 -20.849 1.00 84.62 529 HIS A O 1
ATOM 3902 N N . GLN A 1 530 ? 10.289 16.310 -22.793 1.00 81.19 530 GLN A N 1
ATOM 3903 C CA . GLN A 1 530 ? 10.222 14.866 -22.581 1.00 81.19 530 GLN A CA 1
ATOM 3904 C C . GLN A 1 530 ? 10.972 14.442 -21.310 1.00 81.19 530 GLN A C 1
ATOM 3906 O O . GLN A 1 530 ? 10.404 13.731 -20.484 1.00 81.19 530 GLN A O 1
ATOM 3911 N N . VAL A 1 531 ? 12.201 14.928 -21.091 1.00 80.75 531 VAL A N 1
ATOM 3912 C CA . VAL A 1 531 ? 12.956 14.618 -19.866 1.00 80.75 531 VAL A CA 1
ATOM 3913 C C . VAL A 1 531 ? 12.177 15.046 -18.624 1.00 80.75 531 VAL A C 1
ATOM 3915 O O . VAL A 1 531 ? 12.067 14.277 -17.679 1.00 80.75 531 VAL A O 1
ATOM 3918 N N . ARG A 1 532 ? 11.600 16.250 -18.611 1.00 82.94 532 ARG A N 1
ATOM 3919 C CA . ARG A 1 532 ? 10.863 16.758 -17.444 1.00 82.94 532 ARG A CA 1
ATOM 3920 C C . ARG A 1 532 ? 9.501 16.087 -17.251 1.00 82.94 532 ARG A C 1
ATOM 3922 O O . ARG A 1 532 ? 9.040 16.013 -16.116 1.00 82.94 532 ARG A O 1
ATOM 3929 N N . THR A 1 533 ? 8.881 15.590 -18.319 1.00 75.69 533 THR A N 1
ATOM 3930 C CA . THR A 1 533 ? 7.630 14.824 -18.260 1.00 75.69 533 THR A CA 1
ATOM 3931 C C . THR A 1 533 ? 7.843 13.439 -17.655 1.00 75.69 533 THR A C 1
ATOM 3933 O O . THR A 1 533 ? 7.023 13.006 -16.851 1.00 75.69 533 THR A O 1
ATOM 3936 N N . TYR A 1 534 ? 8.935 12.755 -18.009 1.00 66.62 534 TYR A N 1
ATOM 3937 C CA . TYR A 1 534 ? 9.209 11.393 -17.535 1.00 66.62 534 TYR A CA 1
ATOM 3938 C C . TYR A 1 534 ? 10.081 11.340 -16.267 1.00 66.62 534 TYR A C 1
ATOM 3940 O O . TYR A 1 534 ? 9.987 10.382 -15.502 1.00 66.62 534 TYR A O 1
ATOM 3948 N N . PHE A 1 535 ? 10.895 12.369 -16.005 1.00 70.81 535 PHE A N 1
ATOM 3949 C CA . PHE A 1 535 ? 11.907 12.377 -14.942 1.00 70.81 535 PHE A CA 1
ATOM 3950 C C . PHE A 1 535 ? 11.888 13.681 -14.131 1.00 70.81 535 PHE A C 1
ATOM 3952 O O . PHE A 1 535 ? 12.727 14.572 -14.297 1.00 70.81 535 PHE A O 1
ATOM 3959 N N . SER A 1 536 ? 10.938 13.790 -13.199 1.00 69.06 536 SER A N 1
ATOM 3960 C CA . SER A 1 536 ? 10.739 14.992 -12.370 1.00 69.06 536 SER A CA 1
ATOM 3961 C C . SER A 1 536 ? 11.964 15.395 -11.535 1.00 69.06 536 SER A C 1
ATOM 3963 O O . SER A 1 536 ? 12.166 16.586 -11.279 1.00 69.06 536 SER A O 1
ATOM 3965 N N . ASP A 1 537 ? 12.808 14.431 -11.158 1.00 76.06 537 ASP A N 1
ATOM 3966 C CA . ASP A 1 537 ? 13.998 14.644 -10.321 1.00 76.06 537 ASP A CA 1
ATOM 3967 C C . ASP A 1 537 ? 15.280 14.948 -11.116 1.00 76.06 537 ASP A C 1
ATOM 3969 O O . ASP A 1 537 ? 16.337 15.215 -10.523 1.00 76.06 537 ASP A O 1
ATOM 3973 N N . THR A 1 538 ? 15.213 14.929 -12.451 1.00 82.81 538 THR A N 1
ATOM 3974 C CA . THR A 1 538 ? 16.333 15.284 -13.332 1.00 82.81 538 THR A CA 1
ATOM 3975 C C . THR A 1 538 ? 16.502 16.797 -13.396 1.00 82.81 538 THR A C 1
ATOM 3977 O O . THR A 1 538 ? 15.548 17.521 -13.690 1.00 82.81 538 THR A O 1
ATOM 3980 N N . ARG A 1 539 ? 17.721 17.287 -13.140 1.00 90.25 539 ARG A N 1
ATOM 3981 C CA . ARG A 1 539 ? 18.050 18.716 -13.252 1.00 90.25 539 ARG A CA 1
ATOM 3982 C C . ARG A 1 539 ? 18.716 18.982 -14.585 1.00 90.25 539 ARG A C 1
ATOM 3984 O O . ARG A 1 539 ? 19.543 18.190 -15.032 1.00 90.25 539 ARG A O 1
ATOM 3991 N N . ILE A 1 540 ? 18.366 20.101 -15.203 1.00 92.38 540 ILE A N 1
ATOM 3992 C CA . ILE A 1 540 ? 18.885 20.479 -16.512 1.00 92.38 540 ILE A CA 1
ATOM 3993 C C . ILE A 1 540 ? 19.584 21.828 -16.386 1.00 92.38 540 ILE A C 1
ATOM 3995 O O . ILE A 1 540 ? 19.062 22.764 -15.784 1.00 92.38 540 ILE A O 1
ATOM 3999 N N . ALA A 1 541 ? 20.766 21.931 -16.977 1.00 94.81 541 ALA A N 1
ATOM 4000 C CA . ALA A 1 541 ? 21.443 23.188 -17.250 1.00 94.81 541 ALA A CA 1
ATOM 4001 C C . ALA A 1 541 ? 21.576 23.378 -18.757 1.00 94.81 541 ALA A C 1
ATOM 4003 O O . ALA A 1 541 ? 21.652 22.408 -19.507 1.00 94.81 541 ALA A O 1
ATOM 4004 N N . MET A 1 542 ? 21.651 24.626 -19.204 1.00 94.88 542 MET A N 1
ATOM 4005 C CA . MET A 1 542 ? 21.890 24.947 -20.606 1.00 94.88 542 MET A CA 1
ATOM 4006 C C . MET A 1 542 ? 22.971 26.009 -20.734 1.00 94.88 542 MET A C 1
ATOM 4008 O O . MET A 1 542 ? 22.918 27.066 -20.100 1.00 94.88 542 MET A O 1
ATOM 4012 N N . VAL A 1 543 ? 23.936 25.729 -21.603 1.00 94.25 543 VAL A N 1
ATOM 4013 C CA . VAL A 1 543 ? 25.025 26.622 -21.980 1.00 94.25 543 VAL A CA 1
ATOM 4014 C C . VAL A 1 543 ? 24.988 26.798 -23.487 1.00 94.25 543 VAL A C 1
ATOM 4016 O O . VAL A 1 543 ? 25.077 25.826 -24.229 1.00 94.25 543 VAL A O 1
ATOM 4019 N N . THR A 1 544 ? 24.881 28.040 -23.947 1.00 92.12 544 THR A N 1
ATOM 4020 C CA . THR A 1 544 ? 25.046 28.359 -25.369 1.00 92.12 544 THR A CA 1
ATOM 4021 C C . THR A 1 544 ? 26.479 28.787 -25.652 1.00 92.12 544 THR A C 1
ATOM 4023 O O . THR A 1 544 ? 27.072 29.458 -24.799 1.00 92.12 544 THR A O 1
ATOM 4026 N N . PHE A 1 545 ? 27.019 28.468 -26.830 1.00 90.38 545 PHE A N 1
ATOM 4027 C CA . PHE A 1 545 ? 28.374 28.879 -27.198 1.00 90.38 545 PHE A CA 1
ATOM 4028 C C . PHE A 1 545 ? 28.530 29.342 -28.653 1.00 90.38 545 PHE A C 1
ATOM 4030 O O . PHE A 1 545 ? 27.913 28.806 -29.562 1.00 90.38 545 PHE A O 1
ATOM 4037 N N . ASP A 1 546 ? 29.365 30.361 -28.849 1.00 85.62 546 ASP A N 1
ATOM 4038 C CA . ASP A 1 546 ? 29.719 31.005 -30.127 1.00 85.62 546 ASP A CA 1
ATOM 4039 C C . ASP A 1 546 ? 31.236 31.312 -30.178 1.00 85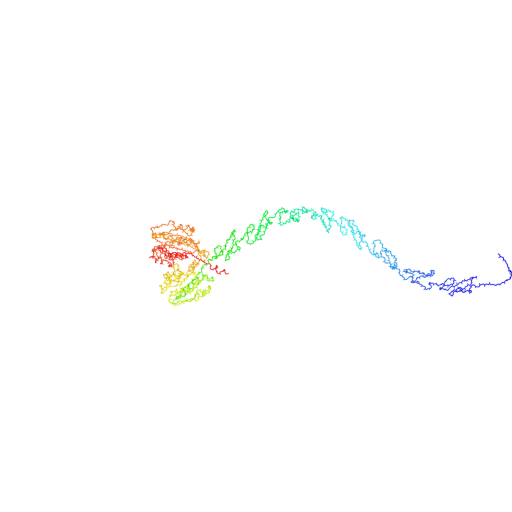.62 546 ASP A C 1
ATOM 4041 O O . ASP A 1 546 ? 31.664 32.355 -30.667 1.00 85.62 546 ASP A O 1
ATOM 4045 N N . GLY A 1 547 ? 32.049 30.497 -29.498 1.00 79.25 547 GLY A N 1
ATOM 4046 C CA . GLY A 1 547 ? 33.435 30.826 -29.129 1.00 79.25 547 GLY A CA 1
ATOM 4047 C C . GLY A 1 547 ? 33.561 31.506 -27.755 1.00 79.25 547 GLY A C 1
ATOM 4048 O O . GLY A 1 547 ? 34.659 31.617 -27.207 1.00 79.25 547 GLY A O 1
ATOM 4049 N N . ARG A 1 548 ? 32.444 31.914 -27.138 1.00 85.81 548 ARG A N 1
ATOM 4050 C CA . ARG A 1 548 ? 32.332 32.185 -25.695 1.00 85.81 548 ARG A CA 1
ATOM 4051 C C . ARG A 1 548 ? 31.184 31.388 -25.096 1.00 85.81 548 ARG A C 1
ATOM 4053 O O . ARG A 1 548 ? 30.214 31.090 -25.778 1.00 85.81 548 ARG A O 1
ATOM 4060 N N . GLN A 1 549 ? 31.281 31.052 -23.815 1.00 92.00 549 GLN A N 1
ATOM 4061 C CA . GLN A 1 549 ? 30.284 30.239 -23.123 1.00 92.00 549 GLN A CA 1
ATOM 4062 C C . GLN A 1 549 ? 29.333 31.120 -22.318 1.00 92.00 549 GLN A C 1
ATOM 4064 O O . GLN A 1 549 ? 29.749 31.961 -21.520 1.00 92.00 549 GLN A O 1
ATOM 4069 N N . HIS A 1 550 ? 28.038 30.902 -22.514 1.00 91.06 550 HIS A N 1
ATOM 4070 C CA . HIS A 1 550 ? 26.976 31.657 -21.868 1.00 91.06 550 HIS A CA 1
ATOM 4071 C C . HIS A 1 550 ? 26.017 30.697 -21.165 1.00 91.06 550 HIS A C 1
ATOM 4073 O O . HIS A 1 550 ? 25.247 29.993 -21.817 1.00 91.06 550 HIS A O 1
ATOM 4079 N N . VAL A 1 551 ? 26.042 30.682 -19.830 1.00 91.81 551 VAL A N 1
ATOM 4080 C CA . VAL A 1 551 ? 25.076 29.921 -19.024 1.00 91.81 551 VAL A CA 1
ATOM 4081 C C . VAL A 1 551 ? 23.708 30.594 -19.138 1.00 91.81 551 VAL A C 1
ATOM 4083 O O . VAL A 1 551 ? 23.563 31.766 -18.794 1.00 91.81 551 VAL A O 1
ATOM 4086 N N . LYS A 1 552 ? 22.710 29.864 -19.638 1.00 91.88 552 LYS A N 1
ATOM 4087 C CA . LYS A 1 552 ? 21.314 30.325 -19.704 1.00 91.88 552 LYS A CA 1
ATOM 4088 C C . LYS A 1 552 ? 20.565 30.003 -18.418 1.00 91.88 552 LYS A C 1
ATOM 4090 O O . LYS A 1 552 ? 19.806 30.835 -17.928 1.00 91.88 552 LYS A O 1
ATOM 4095 N N . PHE A 1 553 ? 20.812 28.815 -17.881 1.00 91.75 553 PHE A N 1
ATOM 4096 C CA . PHE A 1 553 ? 20.402 28.393 -16.548 1.00 91.75 553 PHE A CA 1
ATOM 4097 C C . PHE A 1 553 ? 21.302 27.241 -16.085 1.00 91.75 553 PHE A C 1
ATOM 4099 O O . PHE A 1 553 ? 21.749 26.429 -16.900 1.00 91.75 553 PHE A O 1
ATOM 4106 N N . GLY A 1 554 ? 21.611 27.206 -14.794 1.00 90.81 554 GLY A N 1
ATOM 4107 C CA . GLY A 1 554 ? 22.459 26.203 -14.154 1.00 90.81 554 GLY A CA 1
ATOM 4108 C C . GLY A 1 554 ? 21.675 25.092 -13.452 1.00 90.81 554 GLY A C 1
ATOM 4109 O O . GLY A 1 554 ? 20.466 25.181 -13.257 1.00 90.81 554 GLY A O 1
ATOM 4110 N N . LEU A 1 555 ? 22.394 24.060 -12.994 1.00 91.06 555 LEU A N 1
ATOM 4111 C CA . LEU A 1 555 ? 21.821 22.908 -12.274 1.00 91.06 555 LEU A CA 1
ATOM 4112 C C . 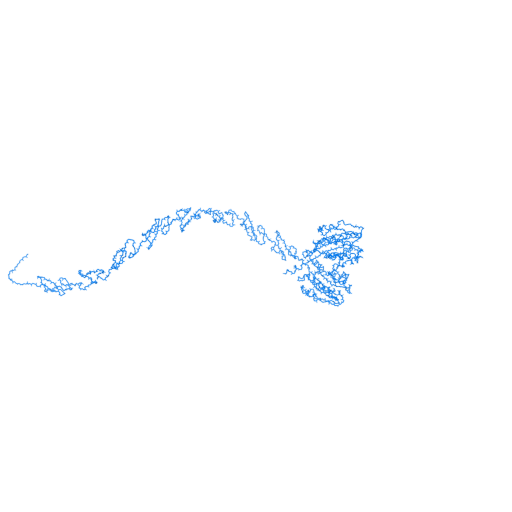LEU A 1 555 ? 21.238 23.277 -10.895 1.00 91.06 555 LEU A C 1
ATOM 4114 O O . LEU A 1 555 ? 20.510 22.490 -10.292 1.00 91.06 555 LEU A O 1
ATOM 4118 N N . THR A 1 556 ? 21.594 24.448 -10.367 1.00 89.38 556 THR A N 1
ATOM 4119 C CA . THR A 1 556 ? 21.126 24.977 -9.076 1.00 89.38 556 THR A CA 1
ATOM 4120 C C . THR A 1 556 ? 20.048 26.047 -9.217 1.00 89.38 556 THR A C 1
ATOM 4122 O O . THR A 1 556 ? 19.536 26.514 -8.202 1.00 89.38 556 THR A O 1
ATOM 4125 N N . ASP A 1 557 ? 19.730 26.461 -10.445 1.00 87.19 557 ASP A N 1
ATOM 4126 C CA . ASP A 1 557 ? 18.657 27.420 -10.696 1.00 87.19 557 ASP A CA 1
ATOM 4127 C C . ASP A 1 557 ? 17.290 26.749 -10.529 1.00 87.19 557 ASP A C 1
ATOM 4129 O O . ASP A 1 557 ? 17.196 25.524 -10.460 1.00 87.19 557 ASP A O 1
ATOM 4133 N N . ASP A 1 558 ? 16.223 27.547 -10.496 1.00 81.00 558 ASP A N 1
ATOM 4134 C CA . ASP A 1 558 ? 14.848 27.043 -10.466 1.00 81.00 558 ASP A CA 1
ATOM 4135 C C . ASP A 1 558 ? 14.573 26.065 -11.623 1.00 81.00 558 ASP A C 1
ATOM 4137 O O . ASP A 1 558 ? 14.823 26.386 -12.791 1.00 81.00 558 ASP A O 1
ATOM 4141 N N . GLN A 1 559 ? 14.083 24.875 -11.266 1.00 86.62 559 GLN A N 1
ATOM 4142 C CA . GLN A 1 559 ? 13.884 23.733 -12.158 1.00 86.62 559 GLN A CA 1
ATOM 4143 C C . GLN A 1 559 ? 12.418 23.548 -12.590 1.00 86.62 559 GLN A C 1
ATOM 4145 O O . GLN A 1 559 ? 12.046 22.484 -13.093 1.00 86.62 559 GLN A O 1
ATOM 4150 N N . GLU A 1 560 ? 11.556 24.548 -12.394 1.00 86.06 560 GLU A N 1
ATOM 4151 C CA . GLU A 1 560 ? 10.194 24.524 -12.934 1.00 86.06 560 GLU A CA 1
ATOM 4152 C C . GLU A 1 560 ? 10.211 24.376 -14.468 1.00 86.06 560 GLU A C 1
ATOM 4154 O O . GLU A 1 560 ? 10.895 25.121 -15.176 1.00 86.06 560 GLU A O 1
ATOM 4159 N N . THR A 1 561 ? 9.460 23.401 -14.993 1.00 82.62 561 THR A N 1
ATOM 4160 C CA . THR A 1 561 ? 9.509 23.008 -16.413 1.00 82.62 561 THR A CA 1
ATOM 4161 C C . THR A 1 561 ? 9.173 24.169 -17.346 1.00 82.62 561 THR A C 1
ATOM 4163 O O . THR A 1 561 ? 9.921 24.424 -18.290 1.00 82.62 561 THR A O 1
ATOM 4166 N N . ASP A 1 562 ? 8.108 24.918 -17.055 1.00 83.00 562 ASP A N 1
ATOM 4167 C CA . ASP A 1 562 ? 7.713 26.081 -17.856 1.00 83.00 562 ASP A CA 1
ATOM 4168 C C . ASP A 1 562 ? 8.769 27.195 -17.785 1.00 83.00 562 ASP A C 1
ATOM 4170 O O . ASP A 1 562 ? 9.111 27.803 -18.801 1.00 83.00 562 ASP A O 1
ATOM 4174 N N . GLY A 1 563 ? 9.369 27.408 -16.609 1.00 81.19 563 GLY A N 1
ATOM 4175 C CA . GLY A 1 563 ? 10.450 28.372 -16.409 1.00 81.19 563 GLY A CA 1
ATOM 4176 C C . GLY A 1 563 ? 11.712 28.034 -17.211 1.00 81.19 563 GLY A C 1
ATOM 4177 O O . GLY A 1 563 ? 12.281 28.910 -17.871 1.00 81.19 563 GLY A O 1
ATOM 4178 N N . ILE A 1 564 ? 12.133 26.767 -17.207 1.00 85.38 564 ILE A N 1
ATOM 4179 C CA . ILE A 1 564 ? 13.260 26.276 -18.013 1.00 85.38 564 ILE A CA 1
ATOM 4180 C C . ILE A 1 564 ? 12.949 26.401 -19.510 1.00 85.38 564 ILE A C 1
ATOM 4182 O O . ILE A 1 564 ? 13.777 26.915 -20.267 1.00 85.38 564 ILE A O 1
ATOM 4186 N N . LEU A 1 565 ? 11.760 25.969 -19.950 1.00 83.50 565 LEU A N 1
ATOM 4187 C CA . LEU A 1 565 ? 11.355 26.041 -21.356 1.00 83.50 565 LEU A CA 1
ATOM 4188 C C . LEU A 1 565 ? 11.357 27.484 -21.865 1.00 83.50 565 LEU A C 1
ATOM 4190 O O . LEU A 1 565 ? 11.843 27.735 -22.966 1.00 83.50 565 LEU A O 1
ATOM 4194 N N . VAL A 1 566 ? 10.906 28.443 -21.058 1.00 83.38 566 VAL A N 1
ATOM 4195 C CA . VAL A 1 566 ? 10.966 29.873 -21.387 1.00 83.38 566 VAL A CA 1
ATOM 4196 C C . VAL A 1 566 ? 12.420 30.363 -21.471 1.00 83.38 566 VAL A C 1
ATOM 4198 O O . VAL A 1 566 ? 12.816 30.972 -22.471 1.00 83.38 566 VAL A O 1
ATOM 4201 N N . LYS A 1 567 ? 13.262 30.055 -20.474 1.00 82.62 567 LYS A N 1
ATOM 4202 C CA . LYS A 1 567 ? 14.685 30.454 -20.464 1.00 82.62 567 LYS A CA 1
ATOM 4203 C C . LYS A 1 567 ? 15.495 29.841 -21.610 1.00 82.62 567 LYS A C 1
ATOM 4205 O O . LYS A 1 567 ? 16.438 30.475 -22.076 1.00 82.62 567 LYS A O 1
ATOM 4210 N N . SER A 1 568 ? 15.110 28.663 -22.105 1.00 81.38 568 SER A N 1
ATOM 4211 C CA . SER A 1 568 ? 15.759 27.997 -23.245 1.00 81.38 568 SER A CA 1
ATOM 4212 C C . SER A 1 568 ? 15.610 28.740 -24.582 1.00 81.38 568 SER A C 1
ATOM 4214 O O . SER A 1 568 ? 16.218 28.342 -25.569 1.00 81.38 568 SER A O 1
ATOM 4216 N N . GLN A 1 569 ? 14.810 29.813 -24.639 1.00 75.44 569 GLN A N 1
ATOM 4217 C CA . GLN A 1 569 ? 14.531 30.573 -25.867 1.00 75.44 569 GLN A CA 1
ATOM 4218 C C . GLN A 1 569 ? 14.924 32.049 -25.765 1.00 75.44 569 GLN A C 1
ATOM 4220 O O . GLN A 1 569 ? 15.256 32.684 -26.766 1.00 75.44 569 GLN A O 1
ATOM 4225 N N . ILE A 1 570 ? 14.851 32.624 -24.564 1.00 72.62 570 ILE A N 1
ATOM 4226 C CA . ILE A 1 570 ? 14.997 34.067 -24.374 1.00 72.62 570 ILE A CA 1
ATOM 4227 C C . ILE A 1 570 ? 16.449 34.507 -24.588 1.00 72.62 570 ILE A C 1
ATOM 4229 O O . ILE A 1 570 ? 17.390 33.988 -23.984 1.00 72.62 570 ILE A O 1
ATOM 4233 N N . GLY A 1 571 ? 16.624 35.539 -25.419 1.00 67.00 571 GLY A N 1
ATOM 4234 C CA . GLY A 1 571 ? 17.915 36.203 -25.608 1.00 67.00 571 GLY A CA 1
ATOM 4235 C C . GLY A 1 571 ? 18.979 35.293 -26.223 1.00 67.00 571 GLY A C 1
ATOM 4236 O O . GLY A 1 571 ? 20.163 35.435 -25.911 1.00 67.00 571 GLY A O 1
ATOM 4237 N N . ILE A 1 572 ? 18.567 34.315 -27.034 1.00 77.62 572 ILE A N 1
ATOM 4238 C CA . ILE A 1 572 ? 19.475 33.518 -27.855 1.00 77.62 572 ILE A CA 1
ATOM 4239 C C . ILE A 1 572 ? 19.561 34.186 -29.223 1.00 77.62 572 ILE A C 1
ATOM 4241 O O . ILE A 1 572 ? 18.602 34.204 -29.987 1.00 77.62 572 ILE A O 1
ATOM 4245 N N . THR A 1 573 ? 20.718 34.773 -29.501 1.00 69.44 573 THR A N 1
ATOM 4246 C CA . THR A 1 573 ? 21.035 35.413 -30.776 1.00 69.44 573 THR A CA 1
ATOM 4247 C C . THR A 1 573 ? 22.314 34.809 -31.313 1.00 69.44 573 THR A C 1
ATOM 4249 O O . THR A 1 573 ? 23.235 34.542 -30.544 1.00 69.44 573 THR A O 1
ATOM 4252 N N . THR A 1 574 ? 22.379 34.627 -32.624 1.00 70.06 574 THR A N 1
ATOM 4253 C CA . THR A 1 574 ? 23.596 34.176 -33.296 1.00 70.06 574 THR A CA 1
ATOM 4254 C C . THR A 1 574 ? 24.610 35.304 -33.320 1.00 70.06 574 THR A C 1
ATOM 4256 O O . THR A 1 574 ? 24.254 36.447 -33.625 1.00 70.06 574 THR A O 1
ATOM 4259 N N . TYR A 1 575 ? 25.869 34.984 -33.067 1.00 68.94 575 TYR A N 1
ATOM 4260 C CA . TYR A 1 575 ? 26.966 35.933 -33.205 1.00 68.94 575 TYR A CA 1
ATOM 4261 C C . TYR A 1 575 ? 27.876 35.512 -34.356 1.00 68.94 575 TYR A C 1
ATOM 4263 O O . TYR A 1 575 ? 28.026 34.328 -34.641 1.00 68.94 575 TYR A O 1
ATOM 4271 N N . ASP A 1 576 ? 28.483 36.492 -35.027 1.00 71.81 576 ASP A N 1
ATOM 4272 C CA . ASP A 1 576 ? 29.419 36.260 -36.133 1.00 71.81 576 ASP A CA 1
ATOM 4273 C C . ASP A 1 576 ? 30.795 35.812 -35.602 1.00 71.81 576 ASP A C 1
ATOM 4275 O O . ASP A 1 576 ? 31.777 36.553 -35.643 1.00 71.81 576 ASP A O 1
ATOM 4279 N N . ARG A 1 577 ? 30.828 34.630 -34.983 1.00 77.88 577 ARG A N 1
ATOM 4280 C CA . ARG A 1 577 ? 32.007 33.993 -34.389 1.00 77.88 577 ARG A CA 1
ATOM 4281 C C . ARG A 1 577 ? 31.993 32.489 -34.661 1.00 77.88 577 ARG A C 1
ATOM 4283 O O . ARG A 1 577 ? 30.927 31.923 -34.909 1.00 77.88 577 ARG A O 1
ATOM 4290 N N . GLU A 1 578 ? 33.177 31.884 -34.630 1.00 79.06 578 GLU A N 1
ATOM 4291 C CA . GLU A 1 578 ? 33.399 30.453 -34.877 1.00 79.06 578 GLU A CA 1
ATOM 4292 C C . GLU A 1 578 ? 33.045 29.594 -33.654 1.00 79.06 578 GLU A C 1
ATOM 4294 O O . GLU A 1 578 ? 33.093 30.063 -32.513 1.00 79.06 578 GLU A O 1
ATOM 4299 N N . SER A 1 579 ? 32.690 28.333 -33.900 1.00 82.56 579 SER A N 1
ATOM 4300 C CA . SER A 1 579 ? 32.407 27.341 -32.864 1.00 82.56 579 SER A CA 1
ATOM 4301 C C . SER A 1 579 ? 33.692 26.877 -32.149 1.00 82.56 579 SER A C 1
ATOM 4303 O O . SER A 1 579 ? 34.734 26.694 -32.772 1.00 82.56 579 SER A O 1
ATOM 4305 N N . ASP A 1 580 ? 33.632 26.670 -30.826 1.00 87.94 580 ASP A N 1
ATOM 4306 C CA . ASP A 1 580 ? 34.727 26.075 -30.032 1.00 87.94 580 ASP A CA 1
ATOM 4307 C C . ASP A 1 580 ? 34.162 25.075 -29.012 1.00 87.94 580 ASP A C 1
ATOM 4309 O O . ASP A 1 580 ? 33.946 25.376 -27.830 1.00 87.94 580 ASP A O 1
ATOM 4313 N N . VAL A 1 581 ? 33.903 23.859 -29.501 1.00 89.00 581 VAL A N 1
ATOM 4314 C CA . VAL A 1 581 ? 33.351 22.748 -28.713 1.00 89.00 581 VAL A CA 1
ATOM 4315 C C . VAL A 1 581 ? 34.297 22.346 -27.578 1.00 89.00 581 VAL A C 1
ATOM 4317 O O . VAL A 1 581 ? 33.839 22.066 -26.470 1.00 89.00 581 VAL A O 1
ATOM 4320 N N . LYS A 1 582 ? 35.619 22.368 -27.801 1.00 91.69 582 LYS A N 1
ATOM 4321 C CA . LYS A 1 582 ? 36.609 22.025 -26.768 1.00 91.69 582 LYS A CA 1
ATOM 4322 C C . LYS A 1 582 ? 36.502 22.980 -25.583 1.00 91.69 582 LYS A C 1
ATOM 4324 O O . LYS A 1 582 ? 36.389 22.529 -24.443 1.00 91.69 582 LYS A O 1
ATOM 4329 N N . ALA A 1 583 ? 36.537 24.290 -25.834 1.00 92.06 583 ALA A N 1
ATOM 4330 C CA . ALA A 1 583 ? 36.423 25.279 -24.767 1.00 92.06 583 ALA A CA 1
ATOM 4331 C C . ALA A 1 583 ? 35.067 25.180 -24.056 1.00 92.06 583 ALA A C 1
ATOM 4333 O O . ALA A 1 583 ? 34.993 25.351 -22.838 1.00 92.06 583 ALA A O 1
ATOM 4334 N N . ALA A 1 584 ? 34.002 24.854 -24.794 1.00 92.88 584 ALA A N 1
ATOM 4335 C CA . ALA A 1 584 ? 32.678 24.659 -24.223 1.00 92.88 584 ALA A CA 1
ATOM 4336 C C . ALA A 1 584 ? 32.602 23.433 -23.288 1.00 92.88 584 ALA A C 1
ATOM 4338 O O . ALA A 1 584 ? 32.088 23.554 -22.174 1.00 92.88 584 ALA A O 1
ATOM 4339 N N . LEU A 1 585 ? 33.182 22.290 -23.676 1.00 93.88 585 LEU A N 1
ATOM 4340 C CA . LEU A 1 585 ? 33.288 21.101 -22.819 1.00 93.88 585 LEU A CA 1
ATOM 4341 C C . LEU A 1 585 ? 34.122 21.377 -21.559 1.00 93.88 585 LEU A C 1
ATOM 4343 O O . LEU A 1 585 ? 33.692 21.044 -20.453 1.00 93.88 585 LEU A O 1
ATOM 4347 N N . ALA A 1 586 ? 35.268 22.051 -21.704 1.00 94.56 586 ALA A N 1
ATOM 4348 C CA . ALA A 1 586 ? 36.136 22.401 -20.578 1.00 94.56 586 ALA A CA 1
ATOM 4349 C C . ALA A 1 586 ? 35.441 23.346 -19.586 1.00 94.56 586 ALA A C 1
ATOM 4351 O O . ALA A 1 586 ? 35.557 23.198 -18.364 1.00 94.56 586 ALA A O 1
ATOM 4352 N N . PHE A 1 587 ? 34.672 24.306 -20.103 1.00 95.56 587 PHE A N 1
ATOM 4353 C CA . PHE A 1 587 ? 33.860 25.202 -19.289 1.00 95.56 587 PHE A CA 1
ATOM 4354 C C . PHE A 1 587 ? 32.770 24.441 -18.528 1.00 95.56 587 PHE A C 1
ATOM 4356 O O . PHE A 1 587 ? 32.607 24.650 -17.328 1.00 95.56 587 PHE A O 1
ATOM 4363 N N . VAL A 1 588 ? 32.057 23.520 -19.182 1.00 95.19 588 VAL A N 1
ATOM 4364 C CA . VAL A 1 588 ? 31.033 22.704 -18.514 1.00 95.19 588 VAL A CA 1
ATOM 4365 C C . VAL A 1 588 ? 31.636 21.852 -17.400 1.00 95.19 588 VAL A C 1
ATOM 4367 O O . VAL A 1 588 ? 31.107 21.873 -16.285 1.00 95.19 588 VAL A O 1
ATOM 4370 N N . ARG A 1 589 ? 32.770 21.186 -17.659 1.00 94.00 589 ARG A N 1
ATOM 4371 C CA . ARG A 1 589 ? 33.482 20.361 -16.671 1.00 94.00 589 ARG A CA 1
ATOM 4372 C C . ARG A 1 589 ? 33.867 21.140 -15.419 1.00 94.00 589 ARG A C 1
ATOM 4374 O O . ARG A 1 589 ? 33.698 20.653 -14.309 1.00 94.00 589 ARG A O 1
ATOM 4381 N N . THR A 1 590 ? 34.371 22.359 -15.598 1.00 91.12 590 THR A N 1
ATOM 4382 C CA . THR A 1 590 ? 34.944 23.160 -14.505 1.00 91.12 590 THR A CA 1
ATOM 4383 C C . THR A 1 590 ? 33.942 24.086 -13.817 1.00 91.12 590 THR A C 1
ATOM 4385 O O . THR A 1 590 ? 34.091 24.365 -12.629 1.00 91.12 590 THR A O 1
ATOM 4388 N N . SER A 1 591 ? 32.932 24.575 -14.540 1.00 90.88 591 SER A N 1
ATOM 4389 C CA . SER A 1 591 ? 32.101 25.706 -14.101 1.00 90.88 591 SER A CA 1
ATOM 4390 C C . SER A 1 591 ? 30.618 25.375 -13.935 1.00 90.88 591 SER A C 1
ATOM 4392 O O . SER A 1 591 ? 29.940 26.073 -13.187 1.00 90.88 591 SER A O 1
ATOM 4394 N N . VAL A 1 592 ? 30.100 24.336 -14.601 1.00 92.44 592 VAL A N 1
ATOM 4395 C CA . VAL A 1 592 ? 28.665 23.985 -14.558 1.00 92.44 592 VAL A CA 1
ATOM 4396 C C . VAL A 1 592 ? 28.430 22.707 -13.762 1.00 92.44 592 VAL A C 1
ATOM 4398 O O . VAL A 1 592 ? 27.570 22.676 -12.882 1.00 92.44 592 VAL A O 1
ATOM 4401 N N . LEU A 1 593 ? 29.232 21.670 -14.014 1.00 91.75 593 LEU A N 1
ATOM 4402 C CA . LEU A 1 593 ? 29.135 20.387 -13.311 1.00 91.75 593 LEU A CA 1
ATOM 4403 C C . LEU A 1 593 ? 29.599 20.455 -11.850 1.00 91.75 593 LEU A C 1
ATOM 4405 O O . LEU A 1 593 ? 29.291 19.560 -11.072 1.00 91.75 593 LEU A O 1
ATOM 4409 N N . SER A 1 594 ? 30.237 21.547 -11.426 1.00 87.50 594 SER A N 1
ATOM 4410 C CA . SER A 1 594 ? 30.469 21.836 -10.004 1.00 87.50 594 SER A CA 1
ATOM 4411 C C . SER A 1 594 ? 29.166 21.982 -9.202 1.00 87.50 594 SER A C 1
ATOM 4413 O O . SER A 1 594 ? 29.166 21.769 -7.992 1.00 87.50 594 SER A O 1
ATOM 4415 N N . GLY A 1 595 ? 28.051 22.311 -9.866 1.00 84.50 595 GLY A N 1
ATOM 4416 C CA . GLY A 1 595 ? 26.707 22.331 -9.284 1.00 84.50 595 GLY A CA 1
ATOM 4417 C C . GLY A 1 595 ? 25.970 20.986 -9.333 1.00 84.50 595 GLY A C 1
ATOM 4418 O O . GLY A 1 595 ? 24.805 20.922 -8.918 1.00 84.50 595 GLY A O 1
ATOM 4419 N N . ALA A 1 596 ? 26.597 19.926 -9.857 1.00 87.25 596 ALA A N 1
ATOM 4420 C CA . ALA A 1 596 ? 25.999 18.598 -9.945 1.00 87.25 596 ALA A CA 1
ATOM 4421 C C . ALA A 1 596 ? 25.858 17.931 -8.563 1.00 87.25 596 ALA A C 1
ATOM 4423 O O . ALA A 1 596 ? 26.576 18.245 -7.612 1.00 87.25 596 ALA A O 1
ATOM 4424 N N . ARG A 1 597 ? 24.898 17.015 -8.428 1.00 86.06 597 ARG A N 1
ATOM 4425 C CA . ARG A 1 597 ? 24.672 16.241 -7.205 1.00 86.06 597 ARG A CA 1
ATOM 4426 C C . ARG A 1 597 ? 25.766 15.182 -7.101 1.00 86.06 597 ARG A C 1
ATOM 4428 O O . ARG A 1 597 ? 26.070 14.484 -8.057 1.00 86.06 597 ARG A O 1
ATOM 4435 N N . GLY A 1 598 ? 26.320 14.986 -5.905 1.00 73.31 598 GLY A N 1
ATOM 4436 C CA . GLY A 1 598 ? 27.365 13.971 -5.691 1.00 73.31 598 GLY A CA 1
ATOM 4437 C C . GLY A 1 598 ? 26.911 12.525 -5.946 1.00 73.31 598 GLY A C 1
ATOM 4438 O O . GLY A 1 598 ? 27.746 11.641 -6.096 1.00 73.31 598 GLY A O 1
ATOM 4439 N N . THR A 1 599 ? 25.600 12.279 -5.993 1.00 67.50 599 THR A N 1
ATOM 4440 C CA . THR A 1 599 ? 24.994 10.965 -6.253 1.00 67.50 599 THR A CA 1
ATOM 4441 C C . THR A 1 599 ? 24.343 10.862 -7.634 1.00 67.50 599 THR A C 1
ATOM 4443 O O . THR A 1 599 ? 23.751 9.822 -7.921 1.00 67.50 599 THR A O 1
ATOM 4446 N N . SER A 1 600 ? 24.390 11.914 -8.465 1.00 74.31 600 SER A N 1
ATOM 4447 C CA . SER A 1 600 ? 23.756 11.889 -9.785 1.00 74.31 600 SER A CA 1
ATOM 4448 C C . SER A 1 600 ? 24.653 11.308 -10.863 1.00 74.31 600 SER A C 1
ATOM 4450 O O . SER A 1 600 ? 25.876 11.451 -10.831 1.00 74.31 600 SER A O 1
ATOM 4452 N N . ARG A 1 601 ? 24.025 10.700 -11.872 1.00 76.62 601 ARG A N 1
ATOM 4453 C CA . ARG A 1 601 ? 24.686 10.458 -13.156 1.00 76.62 601 ARG A CA 1
ATOM 4454 C C . ARG A 1 601 ? 24.716 11.779 -13.922 1.00 76.62 601 ARG A C 1
ATOM 4456 O O . ARG A 1 601 ? 23.699 12.468 -14.005 1.00 76.62 601 ARG A O 1
ATOM 4463 N N . ASN A 1 602 ? 25.882 12.138 -14.444 1.00 86.06 602 ASN A N 1
ATOM 4464 C CA . ASN A 1 602 ? 26.090 13.421 -15.104 1.00 86.06 602 ASN A CA 1
ATOM 4465 C C . ASN A 1 602 ? 26.186 13.210 -16.614 1.00 86.06 602 ASN A C 1
ATOM 4467 O O . ASN A 1 602 ? 26.990 12.399 -17.081 1.00 86.06 602 ASN A O 1
ATOM 4471 N N . PHE A 1 603 ? 25.380 13.954 -17.364 1.00 88.25 603 PHE A N 1
ATOM 4472 C CA . PHE A 1 603 ? 25.359 13.917 -18.820 1.00 88.25 603 PHE A CA 1
ATOM 4473 C C . PHE A 1 603 ? 25.643 15.288 -19.405 1.00 88.25 603 PHE A C 1
ATOM 4475 O O . PHE A 1 603 ? 25.185 16.311 -18.897 1.00 88.25 603 PHE A O 1
ATOM 4482 N N . VAL A 1 604 ? 26.358 15.299 -20.520 1.00 93.19 604 VAL A N 1
ATOM 4483 C CA . VAL A 1 604 ? 26.560 16.482 -21.347 1.00 93.19 604 VAL A CA 1
ATOM 4484 C C . VAL A 1 604 ? 26.062 16.156 -22.746 1.00 93.19 604 VAL A C 1
ATOM 4486 O O . VAL A 1 604 ? 26.539 15.206 -23.355 1.00 93.19 604 VAL A O 1
ATOM 4489 N N . VAL A 1 605 ? 25.102 16.927 -23.251 1.00 93.44 605 VAL A N 1
ATOM 4490 C CA . VAL A 1 605 ? 24.532 16.744 -24.591 1.00 93.44 605 VAL A CA 1
ATOM 4491 C C . VAL A 1 605 ? 24.909 17.945 -25.445 1.00 93.44 605 VAL A C 1
ATOM 4493 O O . VAL A 1 605 ? 24.495 19.065 -25.151 1.00 93.44 605 VAL A O 1
ATOM 4496 N N . VAL A 1 606 ? 25.712 17.723 -26.480 1.00 92.62 606 VAL A N 1
ATOM 4497 C CA . VAL A 1 606 ? 26.264 18.766 -27.349 1.00 92.62 606 VAL A CA 1
ATOM 4498 C C . VAL A 1 606 ? 25.469 18.835 -28.646 1.00 92.62 606 VAL A C 1
ATOM 4500 O O . VAL A 1 606 ? 25.560 17.939 -29.473 1.00 92.62 606 VAL A O 1
ATOM 4503 N N . PHE A 1 607 ? 24.727 19.914 -28.854 1.00 90.00 607 PHE A N 1
A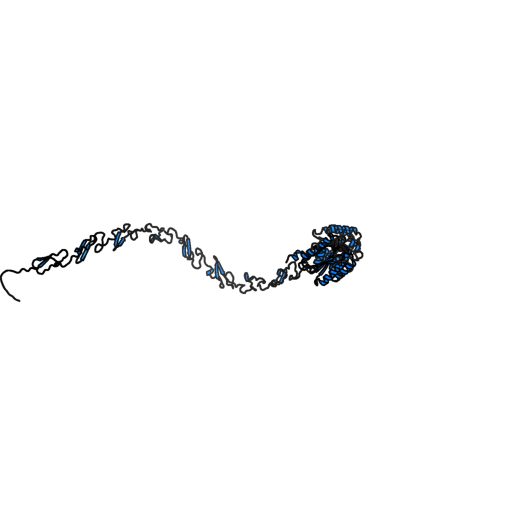TOM 4504 C CA . PHE A 1 607 ? 24.037 20.221 -30.101 1.00 90.00 607 PHE A CA 1
ATOM 4505 C C . PHE A 1 607 ? 24.898 21.177 -30.930 1.00 90.00 607 PHE A C 1
ATOM 4507 O O . PHE A 1 607 ? 25.083 22.325 -30.531 1.00 90.00 607 PHE A O 1
ATOM 4514 N N . SER A 1 608 ? 25.428 20.713 -32.060 1.00 86.00 608 SER A N 1
ATOM 4515 C CA . SER A 1 608 ? 26.275 21.501 -32.974 1.00 86.00 608 SER A CA 1
ATOM 4516 C C . SER A 1 608 ? 26.133 20.970 -34.403 1.00 86.00 608 SER A C 1
ATOM 4518 O O . SER A 1 608 ? 25.696 19.837 -34.583 1.00 86.00 608 SER A O 1
ATOM 4520 N N . ASN A 1 609 ? 26.445 21.771 -35.419 1.00 73.50 609 ASN A N 1
ATOM 4521 C CA . ASN A 1 609 ? 26.232 21.430 -36.828 1.00 73.50 609 ASN A CA 1
ATOM 4522 C C . ASN A 1 609 ? 27.457 21.622 -37.738 1.00 73.50 609 ASN A C 1
ATOM 4524 O O . ASN A 1 609 ? 27.267 21.637 -38.950 1.00 73.50 609 ASN A O 1
ATOM 4528 N N . GLU A 1 610 ? 28.656 21.815 -37.177 1.00 69.62 610 GLU A N 1
ATOM 4529 C CA . GLU A 1 610 ? 29.8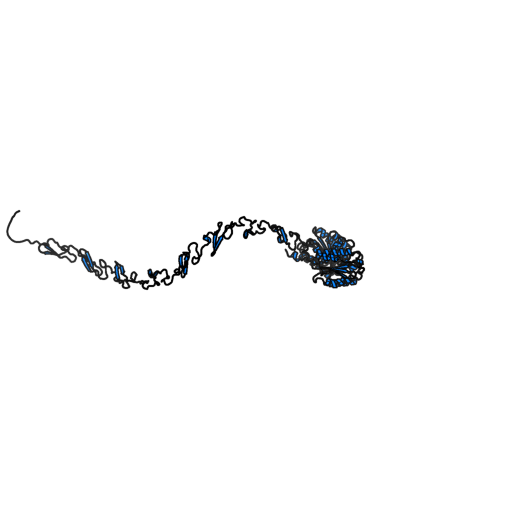48 22.252 -37.928 1.00 69.62 610 GLU A CA 1
ATOM 4530 C C . GLU A 1 610 ? 31.011 21.236 -37.896 1.00 69.62 610 GLU A C 1
ATOM 4532 O O . GLU A 1 610 ? 31.121 20.433 -36.967 1.00 69.62 610 GLU A O 1
ATOM 4537 N N . GLU A 1 611 ? 31.932 21.337 -38.868 1.00 66.00 611 GLU A N 1
ATOM 4538 C CA . GLU A 1 611 ? 33.270 20.731 -38.861 1.00 66.00 611 GLU A CA 1
ATOM 4539 C C . GLU A 1 611 ? 34.090 21.178 -37.641 1.00 66.00 611 GLU A C 1
ATOM 4541 O O . GLU A 1 611 ? 34.513 22.327 -37.497 1.00 66.00 611 GLU A O 1
ATOM 4546 N N . TRP A 1 612 ? 34.367 20.232 -36.750 1.00 76.06 612 TRP A N 1
ATOM 4547 C CA . TRP A 1 612 ? 35.150 20.495 -35.552 1.00 76.06 612 TRP A CA 1
ATOM 4548 C C . TRP A 1 612 ? 36.630 20.666 -35.893 1.00 76.06 612 TRP A C 1
ATOM 4550 O O . TRP A 1 612 ? 37.314 19.720 -36.277 1.00 76.06 612 TRP A O 1
ATOM 4560 N N . THR A 1 613 ? 37.141 21.882 -35.720 1.00 72.62 613 THR A N 1
ATOM 4561 C CA . THR A 1 613 ? 38.501 22.260 -36.138 1.00 72.62 613 THR A CA 1
ATOM 4562 C C . THR A 1 613 ? 39.612 21.723 -35.222 1.00 72.62 613 THR A C 1
ATOM 4564 O O . THR A 1 613 ? 40.746 21.565 -35.669 1.00 72.62 613 THR A O 1
ATOM 4567 N N . ASP A 1 614 ? 39.304 21.392 -33.959 1.00 83.00 614 ASP A N 1
ATOM 4568 C CA . ASP A 1 614 ? 40.247 20.857 -32.955 1.00 83.00 614 ASP A CA 1
ATOM 4569 C C . ASP A 1 614 ? 39.810 19.479 -32.426 1.00 83.00 614 ASP A C 1
ATOM 4571 O O . ASP A 1 614 ? 39.578 19.288 -31.230 1.00 83.00 614 ASP A O 1
ATOM 4575 N N . VAL A 1 615 ? 39.683 18.507 -33.333 1.00 82.88 615 VAL A N 1
ATOM 4576 C CA . VAL A 1 615 ? 39.293 17.110 -33.046 1.00 82.88 615 VAL A CA 1
ATOM 4577 C C . VAL A 1 615 ? 40.077 16.524 -31.860 1.00 82.88 615 VAL A C 1
ATOM 4579 O O . VAL A 1 615 ? 39.477 16.062 -30.888 1.00 82.88 615 VAL A O 1
ATOM 4582 N N . ASP A 1 616 ? 41.412 16.613 -31.874 1.00 82.56 616 ASP A N 1
ATOM 4583 C CA . ASP A 1 616 ? 42.280 16.079 -30.810 1.00 82.56 616 ASP A CA 1
ATOM 4584 C C . ASP A 1 616 ? 42.067 16.779 -29.457 1.00 82.56 616 ASP A C 1
ATOM 4586 O O . ASP A 1 616 ? 42.193 16.177 -28.383 1.00 82.56 616 ASP A O 1
ATOM 4590 N N . GLY A 1 617 ? 41.792 18.083 -29.474 1.00 85.50 617 GLY A N 1
ATOM 4591 C CA . GLY A 1 617 ? 41.428 18.845 -28.288 1.00 85.50 617 GLY A CA 1
ATOM 4592 C C . GLY A 1 617 ? 40.098 18.390 -27.694 1.00 85.50 617 GLY A C 1
ATOM 4593 O O . GLY A 1 617 ? 40.012 18.189 -26.481 1.00 85.50 617 GLY A O 1
ATOM 4594 N N . ILE A 1 618 ? 39.088 18.168 -28.536 1.00 88.44 618 ILE A N 1
ATOM 4595 C CA . ILE A 1 618 ? 37.757 17.737 -28.095 1.00 88.44 618 ILE A CA 1
ATOM 4596 C C . ILE A 1 618 ? 37.809 16.303 -27.553 1.00 88.44 618 ILE A C 1
ATOM 4598 O O . ILE A 1 618 ? 37.257 16.048 -26.482 1.00 88.44 618 ILE A O 1
ATOM 4602 N N . VAL A 1 619 ? 38.547 15.391 -28.203 1.00 81.19 619 VAL A N 1
ATOM 4603 C CA . VAL A 1 619 ? 38.772 14.020 -27.703 1.00 81.19 619 VAL A CA 1
ATOM 4604 C C . VAL A 1 619 ? 39.365 14.041 -26.297 1.00 81.19 619 VAL A C 1
ATOM 4606 O O . VAL A 1 619 ? 38.881 13.326 -25.418 1.00 81.19 619 VAL A O 1
ATOM 4609 N N . ARG A 1 620 ? 40.393 14.867 -26.060 1.00 81.44 620 ARG A N 1
ATOM 4610 C CA . ARG A 1 620 ? 41.045 14.977 -24.745 1.00 81.44 620 ARG A CA 1
ATOM 4611 C C . ARG A 1 620 ? 40.106 15.511 -23.670 1.00 81.44 620 ARG A C 1
ATOM 4613 O O . ARG A 1 620 ? 40.082 14.966 -22.569 1.00 81.44 620 ARG A O 1
ATOM 4620 N N . GLU A 1 621 ? 39.320 16.540 -23.974 1.00 88.69 621 GLU A N 1
ATOM 4621 C CA . GLU A 1 621 ? 38.405 17.110 -22.982 1.00 88.69 621 GLU A CA 1
ATOM 4622 C C . GLU A 1 621 ? 37.231 16.168 -22.686 1.00 88.69 621 GLU A C 1
ATOM 4624 O O . GLU A 1 621 ? 36.861 15.965 -21.530 1.00 88.69 621 GLU A O 1
ATOM 4629 N N . ARG A 1 622 ? 36.705 15.491 -23.711 1.00 89.56 622 ARG A N 1
ATOM 4630 C CA . ARG A 1 622 ? 35.708 14.429 -23.548 1.00 89.56 622 ARG A CA 1
ATOM 4631 C C . ARG A 1 622 ? 36.259 13.246 -22.739 1.00 89.56 622 ARG A C 1
ATOM 4633 O O . ARG A 1 622 ? 35.551 12.701 -21.897 1.00 89.56 622 ARG A O 1
ATOM 4640 N N . GLN A 1 623 ? 37.523 12.859 -22.933 1.00 74.75 623 GLN A N 1
ATOM 4641 C CA . GLN A 1 623 ? 38.193 11.853 -22.093 1.00 74.75 623 GLN A CA 1
ATOM 4642 C C . GLN A 1 623 ? 38.265 12.294 -20.629 1.00 74.75 623 GLN A C 1
ATOM 4644 O O . GLN A 1 623 ? 38.022 11.478 -19.742 1.00 74.75 623 GLN A O 1
ATOM 4649 N N . ALA A 1 624 ? 38.560 13.571 -20.375 1.00 77.56 624 ALA A N 1
ATOM 4650 C CA . ALA A 1 624 ? 38.578 14.125 -19.027 1.00 77.56 624 ALA A CA 1
ATOM 4651 C C . ALA A 1 624 ? 37.193 14.084 -18.365 1.00 77.56 624 ALA A C 1
ATOM 4653 O O . ALA A 1 624 ? 37.086 13.637 -17.228 1.00 77.56 624 ALA A O 1
ATOM 4654 N N . LEU A 1 625 ? 36.132 14.440 -19.097 1.00 82.69 625 LEU A N 1
ATOM 4655 C CA . LEU A 1 625 ? 34.746 14.298 -18.635 1.00 82.69 625 LEU A CA 1
ATOM 4656 C C . LEU A 1 625 ? 34.397 12.845 -18.272 1.00 82.69 625 LEU A C 1
ATOM 4658 O O . LEU A 1 625 ? 33.848 12.601 -17.201 1.00 82.69 625 LEU A O 1
ATOM 4662 N N . ASN A 1 626 ? 34.785 11.866 -19.093 1.00 75.00 626 ASN A N 1
ATOM 4663 C CA . ASN A 1 626 ? 34.547 10.457 -18.766 1.00 75.00 626 ASN A CA 1
ATOM 4664 C C . ASN A 1 626 ? 35.309 9.990 -17.517 1.00 75.00 626 ASN A C 1
ATOM 4666 O O . ASN A 1 626 ? 34.779 9.179 -16.760 1.00 75.00 626 ASN A O 1
ATOM 4670 N N . MET A 1 627 ? 36.537 10.476 -17.289 1.00 70.62 627 MET A N 1
ATOM 4671 C CA . MET A 1 627 ? 37.278 10.186 -16.051 1.00 70.62 627 MET A CA 1
ATOM 4672 C C . MET A 1 627 ? 36.579 10.770 -14.817 1.00 70.62 627 MET A C 1
ATOM 4674 O O . MET A 1 627 ? 36.636 10.166 -13.748 1.00 70.62 627 MET A O 1
ATOM 4678 N N . ASP A 1 628 ? 35.858 11.877 -14.992 1.00 75.56 628 ASP A N 1
ATOM 4679 C CA . ASP A 1 628 ? 35.008 12.503 -13.975 1.00 75.56 628 ASP A CA 1
ATOM 4680 C C . ASP A 1 628 ? 33.606 11.843 -13.889 1.00 75.56 628 ASP A C 1
ATOM 4682 O O . ASP A 1 628 ? 32.692 12.377 -13.259 1.00 75.56 628 ASP A O 1
ATOM 4686 N N . ASN A 1 629 ? 33.431 10.661 -14.501 1.00 72.62 629 ASN A N 1
ATOM 4687 C CA . ASN A 1 629 ? 32.181 9.894 -14.570 1.00 72.62 629 ASN A CA 1
ATOM 4688 C C . ASN A 1 629 ? 31.019 10.655 -15.242 1.00 72.62 629 ASN A C 1
ATOM 4690 O O . ASN A 1 629 ? 29.850 10.504 -14.875 1.00 72.62 629 ASN A O 1
ATOM 4694 N N . VAL A 1 630 ? 31.344 11.486 -16.233 1.00 81.00 630 VAL A N 1
ATOM 4695 C CA . VAL A 1 630 ? 30.385 12.239 -17.044 1.00 81.00 630 VAL A CA 1
ATOM 4696 C C . VAL A 1 630 ? 30.285 11.598 -18.421 1.00 81.00 630 VAL A C 1
ATOM 4698 O O . VAL A 1 630 ? 31.296 11.388 -19.086 1.00 81.00 630 VAL A O 1
ATOM 4701 N N . THR A 1 631 ? 29.067 11.297 -18.867 1.00 84.00 631 THR A N 1
ATOM 4702 C CA . THR A 1 631 ? 28.826 10.781 -20.224 1.00 84.00 631 THR A CA 1
ATOM 4703 C C . THR A 1 631 ? 28.559 11.943 -21.177 1.00 84.00 631 THR A C 1
ATOM 4705 O O . THR A 1 631 ? 27.805 12.856 -20.840 1.00 84.00 631 THR A O 1
ATOM 4708 N N . VAL A 1 632 ? 29.172 11.928 -22.362 1.00 85.75 632 VAL A N 1
ATOM 4709 C CA . VAL A 1 632 ? 29.035 12.997 -23.362 1.00 85.75 632 VAL A CA 1
ATOM 4710 C C . VAL A 1 632 ? 28.369 12.440 -24.612 1.00 85.75 632 VAL A C 1
ATOM 4712 O O . VAL A 1 632 ? 28.922 11.538 -25.231 1.00 85.75 632 VAL A O 1
ATOM 4715 N N . ALA A 1 633 ? 27.220 13.000 -24.980 1.00 87.50 633 ALA A N 1
ATOM 4716 C CA . ALA A 1 633 ? 26.505 12.699 -26.212 1.00 87.50 633 ALA A CA 1
ATOM 4717 C C . ALA A 1 633 ? 26.560 13.895 -27.169 1.00 87.50 633 ALA A C 1
ATOM 4719 O O . ALA A 1 633 ? 26.525 15.052 -26.744 1.00 87.50 633 ALA A O 1
ATOM 4720 N N . PHE A 1 634 ? 26.609 13.622 -28.465 1.00 87.31 634 PHE A N 1
ATOM 4721 C CA . PHE A 1 634 ? 26.670 14.617 -29.527 1.00 87.31 634 PHE A CA 1
ATOM 4722 C C . PHE A 1 634 ? 25.432 14.500 -30.407 1.00 87.31 634 PHE A C 1
ATOM 4724 O O . PHE A 1 634 ? 25.089 13.418 -30.865 1.00 87.31 634 PHE A O 1
ATOM 4731 N N . VAL A 1 635 ? 24.759 15.613 -30.660 1.00 87.62 635 VAL A N 1
ATOM 4732 C CA . VAL A 1 635 ? 23.540 15.700 -31.463 1.00 87.62 635 VAL A CA 1
ATOM 4733 C C . VAL A 1 635 ? 23.826 16.591 -32.672 1.00 87.62 635 VAL A C 1
ATOM 4735 O O . VAL A 1 635 ? 23.552 17.795 -32.627 1.00 87.62 635 VAL A O 1
ATOM 4738 N N . PRO A 1 636 ? 24.420 16.039 -33.746 1.00 85.00 636 PRO A N 1
ATOM 4739 C CA . PRO A 1 636 ? 24.596 16.779 -34.982 1.00 85.00 636 PRO A CA 1
ATOM 4740 C C . PRO A 1 636 ? 23.239 17.055 -35.640 1.00 85.00 636 PRO A C 1
ATOM 4742 O O . PRO A 1 636 ? 22.493 16.127 -35.962 1.00 85.00 636 PRO A O 1
ATOM 4745 N N . VAL A 1 637 ? 22.912 18.333 -35.838 1.00 80.19 637 VAL A N 1
ATOM 4746 C CA . VAL A 1 637 ? 21.655 18.780 -36.466 1.00 80.19 637 VAL A CA 1
ATOM 4747 C C . VAL A 1 637 ? 21.984 19.335 -37.844 1.00 80.19 637 VAL A C 1
ATOM 4749 O O . VAL A 1 637 ? 22.693 20.327 -37.909 1.00 80.19 637 VAL A O 1
ATOM 4752 N N . GLY A 1 638 ? 21.475 18.757 -38.939 1.00 74.56 638 GLY A N 1
ATOM 4753 C CA . GLY A 1 638 ? 21.721 19.312 -40.283 1.00 74.56 638 GLY A CA 1
ATOM 4754 C C . GLY A 1 638 ? 22.092 18.293 -41.359 1.00 74.56 638 GLY A C 1
ATOM 4755 O O . GLY A 1 638 ? 21.448 17.254 -41.463 1.00 74.56 638 GLY A O 1
ATOM 4756 N N . LEU A 1 639 ? 23.073 18.596 -42.223 1.00 63.69 639 LEU A N 1
ATOM 4757 C CA . LEU A 1 639 ? 23.455 17.749 -43.368 1.00 63.69 639 LEU A CA 1
ATOM 4758 C C . LEU A 1 639 ? 24.401 16.593 -42.960 1.00 63.69 639 LEU A C 1
ATOM 4760 O O . LEU A 1 639 ? 25.181 16.757 -42.032 1.00 63.69 639 LEU A O 1
ATOM 4764 N N . PRO A 1 640 ? 24.381 15.436 -43.656 1.00 55.28 640 PRO A N 1
ATOM 4765 C CA . PRO A 1 640 ? 25.110 14.230 -43.236 1.00 55.28 640 PRO A CA 1
ATOM 4766 C C . PRO A 1 640 ? 26.617 14.233 -43.543 1.00 55.28 640 PRO A C 1
ATOM 4768 O O . PRO A 1 640 ? 27.311 13.309 -43.132 1.00 55.28 640 PRO A O 1
ATOM 4771 N N . ALA A 1 641 ? 27.115 15.206 -44.316 1.00 50.78 641 ALA A N 1
ATOM 4772 C CA . ALA A 1 641 ? 28.462 15.183 -44.903 1.00 50.78 641 ALA A CA 1
ATOM 4773 C C . ALA A 1 641 ? 29.611 15.295 -43.878 1.00 50.78 641 ALA A C 1
ATOM 4775 O O . ALA A 1 641 ? 30.767 15.137 -44.253 1.00 50.78 641 ALA A O 1
ATOM 4776 N N . GLU A 1 642 ? 29.293 15.541 -42.606 1.00 59.56 642 GLU A N 1
ATOM 4777 C CA . GLU A 1 642 ? 30.245 15.924 -41.554 1.00 59.56 642 GLU A CA 1
ATOM 4778 C C . GLU A 1 642 ? 30.183 14.987 -40.331 1.00 59.56 642 GLU A C 1
ATOM 4780 O O . GLU A 1 642 ? 30.740 15.276 -39.277 1.00 59.56 642 GLU A O 1
ATOM 4785 N N . LEU A 1 643 ? 29.512 13.837 -40.451 1.00 68.94 643 LEU A N 1
ATOM 4786 C CA . LEU A 1 643 ? 29.373 12.884 -39.345 1.00 68.94 643 LEU A CA 1
ATOM 4787 C C . LEU A 1 643 ? 30.692 12.193 -38.963 1.00 68.94 643 LEU A C 1
ATOM 4789 O O . LEU A 1 643 ? 30.873 11.853 -37.798 1.00 68.94 643 LEU A O 1
ATOM 4793 N N . ASP A 1 644 ? 31.624 12.023 -39.903 1.00 71.19 644 ASP A N 1
ATOM 4794 C CA . ASP A 1 644 ? 32.889 11.309 -39.670 1.00 71.19 644 ASP A CA 1
ATOM 4795 C C . ASP A 1 644 ? 33.752 11.975 -38.584 1.00 71.19 644 ASP A C 1
ATOM 4797 O O . ASP A 1 644 ? 34.351 11.296 -37.747 1.00 71.19 644 ASP A O 1
ATOM 4801 N N . THR A 1 645 ? 33.790 13.312 -38.545 1.00 75.00 645 THR A N 1
ATOM 4802 C CA . THR A 1 645 ? 34.539 14.058 -37.521 1.00 75.00 645 THR A CA 1
ATOM 4803 C C . THR A 1 645 ? 33.864 13.941 -36.156 1.00 75.00 645 THR A C 1
ATOM 4805 O O . THR A 1 645 ? 34.541 13.690 -35.160 1.00 75.00 645 THR A O 1
ATOM 4808 N N . VAL A 1 646 ? 32.532 14.008 -36.104 1.00 77.38 646 VAL A N 1
ATOM 4809 C CA . VAL A 1 646 ? 31.741 13.803 -34.881 1.00 77.38 646 VAL A CA 1
ATOM 4810 C C . VAL A 1 646 ? 31.952 12.392 -34.320 1.00 77.38 646 VAL A C 1
ATOM 4812 O O . VAL A 1 646 ? 32.220 12.235 -33.126 1.00 77.38 646 VAL A O 1
ATOM 4815 N N . TYR A 1 647 ? 31.912 11.370 -35.180 1.00 74.12 647 TYR A N 1
ATOM 4816 C CA . TYR A 1 647 ? 32.186 9.982 -34.806 1.00 74.12 647 TYR A CA 1
ATOM 4817 C C . TYR A 1 647 ? 33.620 9.783 -34.306 1.00 74.12 647 TYR A C 1
ATOM 4819 O O . TYR A 1 647 ? 33.823 9.059 -33.335 1.00 74.12 647 TYR A O 1
ATOM 4827 N N . SER A 1 648 ? 34.606 10.466 -34.898 1.00 73.81 648 SER A N 1
ATOM 4828 C CA . SER A 1 648 ? 36.009 10.373 -34.461 1.00 73.81 648 SER A CA 1
ATOM 4829 C C . SER A 1 648 ? 36.266 10.938 -33.058 1.00 73.81 648 SER A C 1
ATOM 4831 O O . SER A 1 648 ? 37.253 10.583 -32.411 1.00 73.81 648 SER A O 1
ATOM 4833 N N . VAL A 1 649 ? 35.386 11.821 -32.585 1.00 78.19 649 VAL A N 1
ATOM 4834 C CA . VAL A 1 649 ? 35.515 12.481 -31.286 1.00 78.19 649 VAL A CA 1
ATOM 4835 C C . VAL A 1 649 ? 34.664 11.828 -30.206 1.00 78.19 649 VAL A C 1
ATOM 4837 O O . VAL A 1 649 ? 35.054 11.843 -29.033 1.00 78.19 649 VAL A O 1
ATOM 4840 N N . ALA A 1 650 ? 33.519 11.260 -30.578 1.00 72.75 650 ALA A N 1
ATOM 4841 C CA . ALA A 1 650 ? 32.678 10.503 -29.668 1.00 72.75 650 ALA A CA 1
ATOM 4842 C C . ALA A 1 650 ? 33.464 9.357 -29.008 1.00 72.75 650 ALA A C 1
ATOM 4844 O O . ALA A 1 650 ? 34.391 8.790 -29.585 1.00 72.75 650 ALA A O 1
ATOM 4845 N N . TYR A 1 651 ? 33.121 9.019 -27.760 1.00 64.50 651 TYR A N 1
ATOM 4846 C CA . TYR A 1 651 ? 33.731 7.849 -27.117 1.00 64.50 651 TYR A CA 1
ATOM 4847 C C . TYR A 1 651 ? 33.328 6.570 -27.850 1.00 64.50 651 TYR A C 1
ATOM 4849 O O . TYR A 1 651 ? 34.133 5.651 -28.002 1.00 64.50 651 TYR A O 1
ATOM 4857 N N . GLN A 1 652 ? 32.071 6.558 -28.281 1.00 58.81 652 GLN A N 1
ATOM 4858 C CA . GLN A 1 652 ? 31.408 5.509 -29.013 1.00 58.81 652 GLN A CA 1
ATOM 4859 C C . GLN A 1 652 ? 30.466 6.160 -30.029 1.00 58.81 652 GLN A C 1
ATOM 4861 O O . GLN A 1 652 ? 29.819 7.157 -29.732 1.00 58.81 652 GLN A O 1
ATOM 4866 N N . GLU A 1 653 ? 30.332 5.594 -31.222 1.00 60.19 653 GLU A N 1
ATOM 4867 C CA . GLU A 1 653 ? 29.373 6.087 -32.216 1.00 60.19 653 GLU A CA 1
ATOM 4868 C C . GLU A 1 653 ? 27.908 6.068 -31.732 1.00 60.19 653 GLU A C 1
ATOM 4870 O O . GLU A 1 653 ? 27.085 6.826 -32.240 1.00 60.19 653 GLU A O 1
ATOM 4875 N N . SER A 1 654 ? 27.578 5.243 -30.730 1.00 58.00 654 SER A N 1
ATOM 4876 C CA . SER A 1 654 ? 26.280 5.256 -30.035 1.00 58.00 654 SER A CA 1
ATOM 4877 C C . SER A 1 654 ? 26.013 6.542 -29.253 1.00 58.00 654 SER A C 1
ATOM 4879 O O . SER A 1 654 ? 24.863 6.849 -28.960 1.00 58.00 654 SER A O 1
ATOM 4881 N N . ASP A 1 655 ? 27.056 7.313 -28.942 1.00 68.81 655 ASP A N 1
ATOM 4882 C CA . ASP A 1 655 ? 26.935 8.619 -28.299 1.00 68.81 655 ASP A CA 1
ATOM 4883 C C . ASP A 1 655 ? 26.585 9.724 -29.314 1.00 68.81 655 ASP A C 1
ATOM 4885 O O . ASP A 1 655 ? 26.472 10.889 -28.936 1.00 68.81 655 ASP A O 1
ATOM 4889 N N . VAL A 1 656 ? 26.415 9.393 -30.604 1.00 77.62 656 VAL A N 1
ATOM 4890 C CA . VAL A 1 656 ? 26.118 10.347 -31.682 1.00 77.62 656 VAL A CA 1
ATOM 4891 C C . VAL A 1 656 ? 24.685 10.189 -32.193 1.00 77.62 656 VAL A C 1
ATOM 4893 O O . VAL A 1 656 ? 24.312 9.205 -32.827 1.00 77.62 656 VAL A O 1
ATOM 4896 N N . TYR A 1 657 ? 23.878 11.224 -31.997 1.00 76.75 657 TYR A N 1
ATOM 4897 C CA . TYR A 1 657 ? 22.450 11.261 -32.281 1.00 76.75 657 TYR A CA 1
ATOM 4898 C C . TYR A 1 657 ? 22.155 12.235 -33.417 1.00 76.75 657 TYR A C 1
ATOM 4900 O O . TYR A 1 657 ? 21.820 13.396 -33.205 1.00 76.75 657 TYR A O 1
ATOM 4908 N N . TYR A 1 658 ? 22.300 11.763 -34.651 1.00 78.19 658 TYR A N 1
ATOM 4909 C CA . TYR A 1 658 ? 22.076 12.601 -35.826 1.00 78.19 658 TYR A CA 1
ATOM 4910 C C . TYR A 1 658 ? 20.592 12.898 -36.071 1.00 78.19 658 TYR A C 1
ATOM 4912 O O . TYR A 1 658 ? 19.772 11.973 -36.120 1.00 78.19 658 TYR A O 1
ATOM 4920 N N . VAL A 1 659 ? 20.288 14.179 -36.304 1.00 74.69 659 VAL A N 1
ATOM 4921 C CA . VAL A 1 659 ? 18.962 14.683 -36.690 1.00 74.69 659 VAL A CA 1
ATOM 4922 C C . VAL A 1 659 ? 19.051 15.327 -38.081 1.00 74.69 659 VAL A C 1
ATOM 4924 O O . VAL A 1 659 ? 19.580 16.433 -38.247 1.00 74.69 659 VAL A O 1
ATOM 4927 N N . GLY A 1 660 ? 18.544 14.620 -39.099 1.00 69.31 660 GLY A N 1
ATOM 4928 C CA . GLY A 1 660 ? 18.621 15.027 -40.515 1.00 69.31 660 GLY A CA 1
ATOM 4929 C C . GLY A 1 660 ? 17.670 16.171 -40.854 1.00 69.31 660 GLY A C 1
ATOM 4930 O O . GLY A 1 660 ? 16.870 16.515 -40.014 1.00 69.31 660 GLY A O 1
ATOM 4931 N N . ASN A 1 661 ? 17.730 16.808 -42.034 1.00 64.00 661 ASN A N 1
ATOM 4932 C CA . ASN A 1 661 ? 17.000 18.067 -42.344 1.00 64.00 661 ASN A CA 1
ATOM 4933 C C . ASN A 1 661 ? 15.455 18.022 -42.277 1.00 64.00 661 ASN A C 1
ATOM 4935 O O . ASN A 1 661 ? 14.838 19.055 -42.013 1.00 64.00 661 ASN A O 1
ATOM 4939 N N . ASN A 1 662 ? 14.838 16.859 -42.484 1.00 60.72 662 ASN A N 1
ATOM 4940 C CA . ASN A 1 662 ? 13.401 16.647 -42.303 1.00 60.72 662 ASN A CA 1
ATOM 4941 C C . ASN A 1 662 ? 13.223 15.812 -41.034 1.00 60.72 662 ASN A C 1
ATOM 4943 O O . ASN A 1 662 ? 13.849 14.763 -40.944 1.00 60.72 662 ASN A O 1
ATOM 4947 N N . VAL A 1 663 ? 12.415 16.268 -40.067 1.00 53.97 663 VAL A N 1
ATOM 4948 C CA . VAL A 1 663 ? 12.101 15.451 -38.881 1.00 53.97 663 VAL A CA 1
ATOM 4949 C C . VAL A 1 663 ? 11.185 14.320 -39.341 1.00 53.97 663 VAL A C 1
ATOM 4951 O O . VAL A 1 663 ? 9.993 14.534 -39.556 1.00 53.97 663 VAL A O 1
ATOM 4954 N N . GLU A 1 664 ? 11.763 13.150 -39.576 1.00 59.56 664 GLU A N 1
ATOM 4955 C CA . GLU A 1 664 ? 11.028 11.911 -39.837 1.00 59.56 664 GLU A CA 1
ATOM 4956 C C . GLU A 1 664 ? 10.794 11.170 -38.509 1.00 59.56 664 GLU A C 1
ATOM 4958 O O . GLU A 1 664 ? 11.500 11.419 -37.530 1.00 59.56 664 GLU A O 1
ATOM 4963 N N . ASP A 1 665 ? 9.857 10.216 -38.465 1.00 52.94 665 ASP A N 1
ATOM 4964 C CA . ASP A 1 665 ? 9.554 9.404 -37.265 1.00 52.94 665 ASP A CA 1
ATOM 4965 C C . ASP A 1 665 ? 10.813 8.763 -36.632 1.00 52.94 665 ASP A C 1
ATOM 4967 O O . ASP A 1 665 ? 10.865 8.468 -35.438 1.00 52.94 665 ASP A O 1
ATOM 4971 N N . HIS A 1 666 ? 11.864 8.560 -37.432 1.00 57.25 666 HIS A N 1
ATOM 4972 C CA . HIS A 1 666 ? 13.149 8.006 -37.002 1.00 57.25 666 HIS A CA 1
ATOM 4973 C C . HIS A 1 666 ? 13.993 8.970 -36.147 1.00 57.25 666 HIS A C 1
ATOM 4975 O O . HIS A 1 666 ? 14.773 8.501 -35.317 1.00 57.25 666 HIS A O 1
ATOM 4981 N N . ASP A 1 667 ? 13.852 10.289 -36.309 1.00 64.19 667 ASP A N 1
ATOM 4982 C CA . ASP A 1 667 ? 14.568 11.279 -35.491 1.00 64.19 667 ASP A CA 1
ATOM 4983 C C . ASP A 1 667 ? 13.969 11.366 -34.075 1.00 64.19 667 ASP A C 1
ATOM 4985 O O . ASP A 1 667 ? 14.697 11.529 -33.093 1.00 64.19 667 ASP A O 1
ATOM 4989 N N . GLU A 1 668 ? 12.650 11.181 -33.949 1.00 67.19 668 GLU A N 1
ATOM 4990 C CA . GLU A 1 668 ? 11.957 11.148 -32.656 1.00 67.19 668 GLU A CA 1
ATOM 4991 C C . GLU A 1 668 ? 12.342 9.906 -31.836 1.00 67.19 668 GLU A C 1
ATOM 4993 O O . GLU A 1 668 ? 12.646 10.021 -30.649 1.00 67.19 668 GLU A O 1
ATOM 4998 N N . GLU A 1 669 ? 12.402 8.726 -32.465 1.00 61.75 669 GLU A N 1
ATOM 4999 C CA . GLU A 1 669 ? 12.912 7.490 -31.844 1.00 61.75 669 GLU A CA 1
ATOM 5000 C C . GLU A 1 669 ? 14.360 7.657 -31.349 1.00 61.75 669 GLU A C 1
ATOM 5002 O O . GLU A 1 669 ? 14.698 7.219 -30.246 1.00 61.75 669 GLU A O 1
ATOM 5007 N N . ARG A 1 670 ? 15.216 8.343 -32.124 1.00 67.81 670 ARG A N 1
ATOM 5008 C CA . ARG A 1 670 ? 16.605 8.621 -31.722 1.00 67.81 670 ARG A CA 1
ATOM 5009 C C . ARG A 1 670 ? 16.681 9.511 -30.488 1.00 67.81 670 ARG A C 1
ATOM 5011 O O . ARG A 1 670 ? 17.427 9.205 -29.561 1.00 67.81 670 ARG A O 1
ATOM 5018 N N . LEU A 1 671 ? 15.892 10.585 -30.459 1.00 69.75 671 LEU A N 1
ATOM 5019 C CA . LEU A 1 671 ? 15.817 11.492 -29.314 1.00 69.75 671 LEU A CA 1
ATOM 5020 C C . LEU A 1 671 ? 15.240 10.800 -28.076 1.00 69.75 671 LEU A C 1
ATOM 5022 O O . LEU A 1 671 ? 15.770 10.992 -26.986 1.00 69.75 671 LEU A O 1
ATOM 5026 N N . LYS A 1 672 ? 14.213 9.955 -28.223 1.00 67.62 672 LYS A N 1
ATOM 5027 C CA . LYS A 1 672 ? 13.639 9.171 -27.113 1.00 67.62 672 LYS A CA 1
ATOM 5028 C C . LYS A 1 672 ? 14.656 8.243 -26.468 1.00 67.62 672 LYS A C 1
ATOM 5030 O O . LYS A 1 672 ? 14.689 8.124 -25.247 1.00 67.62 672 LYS A O 1
ATOM 5035 N N . ALA A 1 673 ? 15.517 7.624 -27.261 1.00 64.62 673 ALA A N 1
ATOM 5036 C CA . ALA A 1 673 ? 16.537 6.758 -26.702 1.00 64.62 673 ALA A CA 1
ATOM 5037 C C . ALA A 1 673 ? 17.742 7.533 -26.132 1.00 64.62 673 ALA A C 1
ATOM 5039 O O . ALA A 1 673 ? 18.293 7.095 -25.127 1.00 64.62 673 ALA A O 1
ATOM 5040 N N . LEU A 1 674 ? 18.070 8.732 -26.643 1.00 74.19 674 LEU A N 1
ATOM 5041 C CA . LEU A 1 674 ? 18.973 9.657 -25.936 1.00 74.19 674 LEU A CA 1
ATOM 5042 C C . LEU A 1 674 ? 18.403 10.017 -24.560 1.00 74.19 674 LEU A C 1
ATOM 5044 O O . LEU A 1 674 ? 19.109 9.973 -23.558 1.00 74.19 674 LEU A O 1
ATOM 5048 N N . ILE A 1 675 ? 17.110 10.348 -24.505 1.00 74.50 675 ILE A N 1
ATOM 5049 C CA . ILE A 1 675 ? 16.396 10.659 -23.262 1.00 74.50 675 ILE A CA 1
ATOM 5050 C C . ILE A 1 675 ? 16.495 9.478 -22.283 1.00 74.50 675 ILE A C 1
ATOM 5052 O O . ILE A 1 675 ? 16.868 9.691 -21.129 1.00 74.50 675 ILE A O 1
ATOM 5056 N N . ALA A 1 676 ? 16.269 8.249 -22.757 1.00 66.31 676 ALA A N 1
ATOM 5057 C CA . ALA A 1 676 ? 16.425 7.027 -21.966 1.00 66.31 676 ALA A CA 1
ATOM 5058 C C . ALA A 1 676 ? 17.877 6.774 -21.513 1.00 66.31 676 ALA A C 1
ATOM 5060 O O . ALA A 1 676 ? 18.095 6.310 -20.402 1.00 66.31 676 ALA A O 1
ATOM 5061 N N . GLN A 1 677 ? 18.884 7.111 -22.325 1.00 67.69 677 GLN A N 1
ATOM 5062 C CA . GLN A 1 677 ? 20.291 6.994 -21.923 1.00 67.69 677 GLN A CA 1
ATOM 5063 C C . GLN A 1 677 ? 20.649 8.032 -20.849 1.00 67.69 677 GLN A C 1
ATOM 5065 O O . GLN A 1 677 ? 21.323 7.709 -19.874 1.00 67.69 677 GLN A O 1
ATOM 5070 N N . THR A 1 678 ? 20.180 9.276 -21.009 1.00 67.31 678 THR A N 1
ATOM 5071 C CA . THR A 1 678 ? 20.470 10.386 -20.084 1.00 67.31 678 THR A CA 1
ATOM 5072 C C . THR A 1 678 ? 19.790 10.269 -18.721 1.00 67.31 678 THR A C 1
ATOM 5074 O O . THR A 1 678 ? 20.141 11.012 -17.804 1.00 67.31 678 THR A O 1
ATOM 5077 N N . SER A 1 679 ? 18.829 9.353 -18.583 1.00 61.12 679 SER A N 1
ATOM 5078 C CA . SER A 1 679 ? 17.988 9.222 -17.397 1.00 61.12 679 SER A CA 1
ATOM 5079 C C . SER A 1 679 ? 17.913 7.757 -16.971 1.00 61.12 679 SER A C 1
ATOM 5081 O O . SER A 1 679 ? 17.392 6.909 -17.684 1.00 61.12 679 SER A O 1
ATOM 5083 N N . HIS A 1 680 ? 18.474 7.436 -15.806 1.00 56.88 680 HIS A N 1
ATOM 5084 C CA . HIS A 1 680 ? 18.542 6.059 -15.313 1.00 56.88 680 HIS A CA 1
ATOM 5085 C C . HIS A 1 680 ? 17.237 5.655 -14.615 1.00 56.88 680 HIS A C 1
ATOM 5087 O O . HIS A 1 680 ? 16.778 6.335 -13.694 1.00 56.88 680 HIS A O 1
ATOM 5093 N N . VAL A 1 681 ? 16.662 4.543 -15.069 1.00 53.19 681 VAL A N 1
ATOM 5094 C CA . VAL A 1 681 ? 15.469 3.917 -14.500 1.00 53.19 681 VAL A CA 1
ATOM 5095 C C . VAL A 1 681 ? 15.889 2.661 -13.759 1.00 53.19 681 VAL A C 1
ATOM 5097 O O . VAL A 1 681 ? 16.344 1.704 -14.366 1.00 53.19 681 VAL A O 1
ATOM 5100 N N . GLU A 1 682 ? 15.682 2.610 -12.451 1.00 50.47 682 GLU A N 1
ATOM 5101 C CA . GLU A 1 682 ? 15.842 1.375 -11.689 1.00 50.47 682 GLU A CA 1
ATOM 5102 C C . GLU A 1 682 ? 14.453 0.843 -11.317 1.00 50.47 682 GLU A C 1
ATOM 5104 O O . GLU A 1 682 ? 13.754 1.416 -10.489 1.00 50.47 682 GLU A O 1
ATOM 5109 N N . CYS A 1 683 ? 14.017 -0.268 -11.908 1.00 51.09 683 CYS A N 1
ATOM 5110 C CA . CYS A 1 683 ? 12.893 -1.016 -11.345 1.00 51.09 683 CYS A CA 1
ATOM 5111 C C . CYS A 1 683 ? 13.458 -1.876 -10.212 1.00 51.09 683 CYS A C 1
ATOM 5113 O O . CYS A 1 683 ? 14.278 -2.761 -10.458 1.00 51.09 683 CYS A O 1
ATOM 5115 N N . VAL A 1 684 ? 13.068 -1.635 -8.957 1.00 49.66 684 VAL A N 1
ATOM 5116 C CA . VAL A 1 684 ? 13.527 -2.499 -7.859 1.00 49.66 684 VAL A CA 1
ATOM 5117 C C . VAL A 1 684 ? 12.928 -3.888 -8.059 1.00 49.66 684 VAL A C 1
ATOM 5119 O O . VAL A 1 684 ? 11.751 -4.108 -7.781 1.00 49.66 684 VAL A O 1
ATOM 5122 N N . ASN A 1 685 ? 13.769 -4.826 -8.512 1.00 43.28 6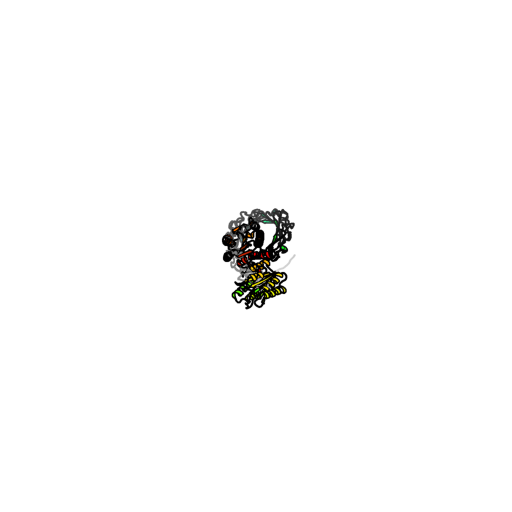85 ASN A N 1
ATOM 5123 C CA . ASN A 1 685 ? 13.460 -6.253 -8.698 1.00 43.28 685 ASN A CA 1
ATOM 5124 C C . ASN A 1 685 ? 12.686 -6.854 -7.508 1.00 43.28 685 ASN A C 1
ATOM 5126 O O . ASN A 1 685 ? 11.826 -7.716 -7.664 1.00 43.28 685 ASN A O 1
ATOM 5130 N N . ASP A 1 686 ? 12.970 -6.348 -6.309 1.00 42.44 686 ASP A N 1
ATOM 5131 C CA . ASP A 1 686 ? 12.417 -6.807 -5.040 1.00 42.44 686 ASP A CA 1
ATOM 5132 C C . ASP A 1 686 ? 10.907 -6.549 -4.874 1.00 42.44 686 ASP A C 1
ATOM 5134 O O . ASP A 1 686 ? 10.250 -7.255 -4.114 1.00 42.44 686 ASP A O 1
ATOM 5138 N N . LEU A 1 687 ? 10.327 -5.567 -5.577 1.00 44.28 687 LEU A N 1
ATOM 5139 C CA . LEU A 1 687 ? 8.888 -5.274 -5.493 1.00 44.28 687 LEU A CA 1
ATOM 5140 C C . LEU A 1 687 ? 8.025 -6.294 -6.253 1.00 44.28 687 LEU A C 1
ATOM 5142 O O . LEU A 1 687 ? 6.857 -6.471 -5.900 1.00 44.28 687 LEU A O 1
ATOM 5146 N N . PHE A 1 688 ? 8.595 -6.983 -7.249 1.00 46.69 688 PHE A N 1
ATOM 5147 C CA . PHE A 1 688 ? 7.882 -7.934 -8.111 1.00 46.69 688 PHE A CA 1
ATOM 5148 C C . PHE A 1 688 ? 7.999 -9.384 -7.629 1.00 46.69 688 PHE A C 1
ATOM 5150 O O . PHE A 1 688 ? 7.000 -10.100 -7.652 1.00 46.69 688 PHE A O 1
ATOM 5157 N N . ASP A 1 689 ? 9.166 -9.786 -7.113 1.00 39.47 689 ASP A N 1
ATOM 5158 C CA . ASP A 1 689 ? 9.418 -11.172 -6.685 1.00 39.47 689 ASP A CA 1
ATOM 5159 C C . ASP A 1 689 ? 9.070 -11.445 -5.200 1.00 39.47 689 ASP A C 1
ATOM 5161 O O . ASP A 1 689 ? 8.768 -12.582 -4.842 1.00 39.47 689 ASP A O 1
ATOM 5165 N N . LYS A 1 690 ? 9.064 -10.440 -4.300 1.00 37.50 690 LYS A N 1
ATOM 5166 C CA . LYS A 1 690 ? 8.871 -10.665 -2.842 1.00 37.50 690 LYS A CA 1
ATOM 5167 C C . LYS A 1 690 ? 7.431 -10.633 -2.317 1.00 37.50 690 LYS A C 1
ATOM 5169 O O . LYS A 1 690 ? 7.239 -10.771 -1.109 1.00 37.50 690 LYS A O 1
ATOM 5174 N N . ARG A 1 691 ? 6.413 -10.443 -3.160 1.00 41.69 691 ARG A N 1
ATOM 5175 C CA . ARG A 1 691 ? 5.000 -10.391 -2.719 1.00 41.69 691 ARG A CA 1
ATOM 5176 C C . ARG A 1 691 ? 4.152 -11.523 -3.320 1.00 41.69 691 ARG A C 1
ATOM 5178 O O . ARG A 1 691 ? 3.051 -11.255 -3.799 1.00 41.69 691 ARG A O 1
ATOM 5185 N N . GLN A 1 692 ? 4.677 -12.755 -3.319 1.00 31.70 692 GLN A N 1
ATOM 5186 C CA . GLN A 1 692 ? 3.845 -13.966 -3.431 1.00 31.70 692 GLN A CA 1
ATOM 5187 C C . GLN A 1 692 ? 3.061 -14.213 -2.143 1.00 31.70 692 GLN A C 1
ATOM 5189 O O . GLN A 1 692 ? 3.659 -14.062 -1.052 1.00 31.70 692 GLN A O 1
#

Sequence (692 aa):
MSTPCPAHYRTGCDANACLGIPCKNGGTCKTVGTTYTCACTTAYYGETCAYVDECHSNPCENGGTCTRVGSNFNCGCTNGHQGTNCQHQSPCYGQPCKNGATCQNSGTTYVCACTSGFYGVDCESVDKCLSNPCENGGTCTRVGSNFNCGCTNEHQGTNCQHQSPCYGQPCKNGATCQYAGTTYTCACTSGFYGVDCESVDRCLSNPCDNGGTCSRIGSNFNCSCTNEHQGTNCQHQSPCYGQPCKNGATCQYAGTTYTCACTSGFYGVDCKNVDACQKSPCKNGATCNRVGSDYNCSCTDRYIGSSCIEDCRPGPADIIIVLDSSTSAHIVFNKSKSFADSVVKGLSIDAGDFRIAMLTYSADVHLEFGFNTHTNKTSMLTAIDDISSSSGASYLHKALGNASEMFLSESLTGVKQYVIIISDGLSTRRQKNIVETRLLRARGVKVLCVGIGSQVAQEELLQIATATPYVFSPSNDDVLNVILMETANTNCTDCLINKVSDIVLLVDVSKYQSAQLQRTLDIVRFFIHQVRTYFSDTRIAMVTFDGRQHVKFGLTDDQETDGILVKSQIGITTYDRESDVKAALAFVRTSVLSGARGTSRNFVVVFSNEEWTDVDGIVRERQALNMDNVTVAFVPVGLPAELDTVYSVAYQESDVYYVGNNVEDHDEERLKALIAQTSHVECVNDLFDKRQ

Organism: Mizuhopecten yessoensis (NCBI:txid6573)

InterPro domains:
  IPR000152 EGF-type aspartate/asparagine hydroxylation site [PS00010] (103-114)
  IPR000742 EGF-like domain [PF00008] (92-120)
  IPR000742 EGF-like domain [PF00008] (166-194)
  IPR000742 EGF-like domain [PF00008] (203-231)
  IPR000742 EGF-like domain [PF00008] (240-268)
  IPR000742 EGF-like domain [PF00008] (277-306)
  IPR000742 EGF-like domain [PS00022] (38-49)
  IPR000742 EGF-like domain [PS00022] (75-86)
  IPR000742 EGF-like domain [PS00022] (112-123)
  IPR000742 EGF-like domain [PS00022] (149-160)
  IPR000742 EGF-like domain [PS00022] (186-197)
  IPR000742 EGF-like domain [PS00022] (223-234)
  IPR000742 EGF-like domain [PS00022] (260-271)
  IPR000742 EGF-like domain [PS00022] (297-308)
  IPR000742 EGF-like domain [PS01186] (112-123)
  IPR000742 EGF-like domain [PS01186] (186-197)
  IPR000742 EGF-like domain [PS01186] (260-271)
  IPR000742 EGF-like domain [PS50026] (14-50)
  IPR000742 EGF-like domain [PS50026] (51-87)
  IPR000742 EGF-like domain [PS50026] (88-124)

pLDDT: mean 80.01, std 12.02, range [31.14, 97.81]

Radius of gyration: 74.66 Å; chains: 1; bounding box: 151×119×206 Å

Secondary structure (DSSP, 8-state):
----------------GGGG----TTPEEEEETTEEEEE--TTEESTTS-EE-GGGG----TTPEEEEETTEEEEEPPTTEESTTS-EE-GGGG----TTPEEEEETTEEEEEPPTTEESSSS-EE-GGGG----TTPEEEEETTEEEEE--TTEESTTS-EE-TTTT----TTPEEEEETTEEEEEPPTTEESSSS-EE-GGGG----TTPEEEEETTEEEEE--TTEESTTS-EE-TTTT----TTPEEEEETTEEEEEPPTTEESTTS-EEPGGGG--S-TTPEEEEETTEEEEE--TTEETTTT-EE-----EEEEEEEE---S-HHHHHHHHHHHHHHHHHS-TTTTSEEEEEEEESSSEEEEE-TTT--SHHHHHHHHHT-----S---HHHHHHHHHHHHHHTSPTT-EEEEEEEESS--TTHHHHHHHHHHHHHTT-EEEEEE-SS---HHHHHHHSSSGGGEE-S-HHHHHHHHHHHHS-TT--TT-EEE-EEEEEEEE-STGGGGTHHHHHHHHHHHHHHHHHH-TT-EEEEEEESSSEEEEE-TTS---HHHHHHHTTTT----S----HHHHHHHIIIIIGGGS-TTSEEEEEEEE-S--TTHHHHHHHHHHHHHTTEEEEEEEBS-GGGHHHHHHHSSSGGGB--B-SS--HHHHHHHHHHHHHHSEEE--THHHHS--